Protein AF-A0A424LE81-F1 (afdb_monomer_lite)

Foldseek 3Di:
DDDDYDDDDDDDDDDDDDDDDDDDDDDDDDDDPPDDPQQQDAKAWAKADWAPFAQFKIKIWIAPIDRSPFWWAWKWKFKDLDPDGDPVGDIDTPGIDNHIDMDMGGRHHGQGKMKMWIWIAGPNGIHIHDIDMDTHHHQDAAEDEEEDEAAALVSLQVLLVSLHQEYQYEYEYEHPPPPDPDGHANAENQSQLNHAEYNEEYYYYQHQYQEDNSQQNHQYHNYEYYAENHQNHAEAAHPQNYAEHQEEYHHENHQNHQEYANQQNHQEYAYEYEDYQHANHAYYQNQQNHAEYLEEYEDYQAARHAALLSQQNHAEYLYEYYYYNHQYQEHLSQLNHAYYNEEYAAYQNAQHAEHLSLLNHAEHQYEYHAEQQHDPPDPVRPGGYAEHLSLLNHQYDNEAYAHEQGQNHFADLSCLNNVVNPDDYHHHYDPRYVDGDDSVCSVVVVRGD

pLDDT: mean 89.9, std 17.03, range [27.5, 98.94]

Structure (mmCIF, N/CA/C/O backbone):
data_AF-A0A424LE81-F1
#
_entry.id   AF-A0A424LE81-F1
#
loop_
_atom_site.group_PDB
_atom_site.id
_atom_site.type_symbol
_atom_site.label_atom_id
_atom_site.label_alt_id
_atom_site.label_comp_id
_atom_site.label_asym_id
_atom_site.label_entity_id
_atom_site.label_seq_id
_atom_site.pdbx_PDB_ins_code
_atom_site.Cartn_x
_atom_site.Cartn_y
_atom_site.Cartn_z
_atom_site.occupancy
_atom_site.B_iso_or_equiv
_atom_site.auth_seq_id
_atom_site.auth_comp_id
_atom_site.auth_asym_id
_atom_site.auth_atom_id
_atom_site.pdbx_PDB_model_num
ATOM 1 N N . MET A 1 1 ? -1.621 68.555 55.550 1.00 35.44 1 MET A N 1
ATOM 2 C CA . MET A 1 1 ? -0.626 69.576 55.957 1.00 35.44 1 MET A CA 1
ATOM 3 C C . MET A 1 1 ? 0.044 69.103 57.233 1.00 35.44 1 MET A C 1
ATOM 5 O O . MET A 1 1 ? -0.723 68.870 58.147 1.00 35.44 1 MET A O 1
ATOM 9 N N . LYS A 1 2 ? 1.394 69.081 57.273 1.00 35.59 2 LYS A N 1
ATOM 10 C CA . LYS A 1 2 ? 2.273 69.358 58.444 1.00 35.59 2 LYS A CA 1
ATOM 11 C C . LYS A 1 2 ? 2.074 68.457 59.693 1.00 35.59 2 LYS A C 1
ATOM 13 O O . LYS A 1 2 ? 0.969 68.087 60.017 1.00 35.59 2 LYS A O 1
ATOM 18 N N . ASN A 1 3 ? 3.038 68.110 60.533 1.00 32.09 3 ASN A N 1
ATOM 19 C CA . ASN A 1 3 ? 4.482 68.266 60.624 1.00 32.09 3 ASN A CA 1
ATOM 20 C C . ASN A 1 3 ? 4.953 67.315 61.748 1.00 32.09 3 ASN A C 1
ATOM 22 O O . ASN A 1 3 ? 4.178 66.939 62.619 1.00 32.09 3 ASN A O 1
ATOM 26 N N . PHE A 1 4 ? 6.245 67.022 61.709 1.00 38.25 4 PHE A N 1
ATOM 27 C CA . PHE A 1 4 ? 7.146 66.433 62.705 1.00 38.25 4 PHE A CA 1
ATOM 28 C C . PHE A 1 4 ? 6.920 66.654 64.223 1.00 38.25 4 PHE A C 1
ATOM 30 O O . PHE A 1 4 ? 6.669 67.778 64.646 1.00 38.25 4 PHE A O 1
ATOM 37 N N . GLY A 1 5 ? 7.305 65.610 64.989 1.00 32.84 5 GLY A N 1
ATOM 38 C CA . GLY A 1 5 ? 8.246 65.624 66.142 1.00 32.84 5 GLY A CA 1
ATOM 39 C C . GLY A 1 5 ? 7.705 66.032 67.524 1.00 32.84 5 GLY A C 1
ATOM 40 O O . GLY A 1 5 ? 6.785 66.826 67.601 1.00 32.84 5 GLY A O 1
ATOM 41 N N . TRP A 1 6 ? 8.220 65.604 68.686 1.00 32.56 6 TRP A N 1
ATOM 42 C CA . TRP A 1 6 ? 9.288 64.688 69.140 1.00 32.56 6 TRP A CA 1
ATOM 43 C C . TRP A 1 6 ? 9.120 64.527 70.683 1.00 32.56 6 TRP A C 1
ATOM 45 O O . TRP A 1 6 ? 8.727 65.484 71.337 1.00 32.56 6 TRP A O 1
ATOM 55 N N . ILE A 1 7 ? 9.449 63.342 71.225 1.00 35.16 7 ILE A N 1
ATOM 56 C CA . ILE A 1 7 ? 10.199 63.020 72.476 1.00 35.16 7 ILE A CA 1
ATOM 57 C C . ILE A 1 7 ? 9.960 63.835 73.779 1.00 35.16 7 ILE A C 1
ATOM 59 O O . ILE A 1 7 ? 10.229 65.028 73.800 1.00 35.16 7 ILE A O 1
ATOM 63 N N . PHE A 1 8 ? 9.663 63.143 74.902 1.00 34.25 8 PHE A N 1
ATOM 64 C CA . PHE A 1 8 ? 10.369 63.159 76.225 1.00 34.25 8 PHE A CA 1
ATOM 65 C C . PHE A 1 8 ? 9.594 62.255 77.230 1.00 34.25 8 PHE A C 1
ATOM 67 O O . PHE A 1 8 ? 8.397 62.430 77.400 1.00 34.25 8 PHE A O 1
ATOM 74 N N . LEU A 1 9 ? 10.124 61.110 77.689 1.00 32.19 9 LEU A N 1
ATOM 75 C CA . LEU A 1 9 ? 11.012 60.838 78.845 1.00 32.19 9 LEU A CA 1
ATOM 76 C C . LEU A 1 9 ? 10.289 60.608 80.200 1.00 32.19 9 LEU A C 1
ATOM 78 O O . LEU A 1 9 ? 9.859 61.554 80.842 1.00 32.19 9 LEU A O 1
ATOM 82 N N . GLY A 1 10 ? 10.294 59.339 80.642 1.00 31.55 10 GLY A N 1
ATOM 83 C CA . GLY A 1 10 ? 10.485 58.868 82.028 1.00 31.55 10 GLY A CA 1
ATOM 84 C C . GLY A 1 10 ? 9.402 59.122 83.089 1.00 31.55 10 GLY A C 1
ATOM 85 O O . GLY A 1 10 ? 9.169 60.258 83.466 1.00 31.55 10 GLY A O 1
ATOM 86 N N . PHE A 1 11 ? 8.878 58.055 83.707 1.00 34.47 11 PHE A N 1
ATOM 87 C CA . PHE A 1 11 ? 9.187 57.698 85.105 1.00 34.47 11 PHE A CA 1
ATOM 88 C C . PHE A 1 11 ? 8.524 56.368 85.510 1.00 34.47 11 PHE A C 1
ATOM 90 O O . PHE A 1 11 ? 7.394 56.063 85.146 1.00 34.47 11 PHE A O 1
ATOM 97 N N . LEU A 1 12 ? 9.283 55.589 86.274 1.00 32.25 12 LEU A N 1
ATOM 98 C CA . LEU A 1 12 ? 8.954 54.317 86.913 1.00 32.25 12 LEU A CA 1
ATOM 99 C C . LEU A 1 12 ? 8.168 54.562 88.213 1.00 32.25 12 LEU A C 1
ATOM 101 O O . LEU A 1 12 ? 8.629 55.368 89.018 1.00 32.25 12 LEU A O 1
ATOM 105 N N . LEU A 1 13 ? 7.085 53.820 88.483 1.00 33.56 13 LEU A N 1
ATOM 106 C CA . LEU A 1 13 ? 6.684 53.466 89.856 1.00 33.56 13 LEU A CA 1
ATOM 107 C C . LEU A 1 13 ? 5.660 52.317 89.890 1.00 33.56 13 LEU A C 1
ATOM 109 O O . LEU A 1 13 ? 4.587 52.382 89.301 1.00 33.56 13 LEU A O 1
ATOM 113 N N . ILE A 1 14 ? 6.046 51.260 90.603 1.00 36.34 14 ILE A N 1
ATOM 114 C CA . ILE A 1 14 ? 5.276 50.070 90.985 1.00 36.34 14 ILE A CA 1
ATOM 115 C C . ILE A 1 14 ? 4.597 50.364 92.325 1.00 36.34 14 ILE A C 1
ATOM 117 O O . ILE A 1 14 ? 5.326 50.797 93.208 1.00 36.34 14 ILE A O 1
ATOM 121 N N . VAL A 1 15 ? 3.306 50.043 92.519 1.00 34.16 15 VAL A N 1
ATOM 122 C CA . VAL A 1 15 ? 2.794 49.277 93.690 1.00 34.16 15 VAL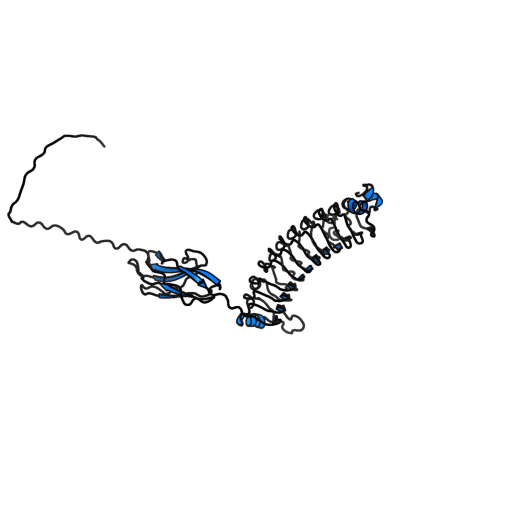 A CA 1
ATOM 123 C C . VAL A 1 15 ? 1.275 49.009 93.648 1.00 34.16 15 VAL A C 1
ATOM 125 O O . VAL A 1 15 ? 0.473 49.927 93.565 1.00 34.16 15 VAL A O 1
ATOM 128 N N . PHE A 1 16 ? 0.945 47.716 93.773 1.00 29.62 16 PHE A N 1
ATOM 129 C CA . PHE A 1 16 ? -0.038 47.062 94.661 1.00 29.62 16 PHE A CA 1
ATOM 130 C C . PHE A 1 16 ? -1.480 47.603 94.859 1.00 29.62 16 PHE A C 1
ATOM 132 O O . PHE A 1 16 ? -1.703 48.588 95.547 1.00 29.62 16 PHE A O 1
ATOM 139 N N . SER A 1 17 ? -2.427 46.715 94.499 1.00 29.25 17 SER A N 1
ATOM 140 C CA . SER A 1 17 ? -3.395 46.045 95.403 1.00 29.25 17 SER A CA 1
ATOM 141 C C . SER A 1 17 ? -4.765 46.671 95.706 1.00 29.25 17 SER A C 1
ATOM 143 O O . SER A 1 17 ? -4.866 47.708 96.343 1.00 29.25 17 SER A O 1
ATOM 145 N N . CYS A 1 18 ? -5.790 45.888 95.330 1.00 27.50 18 CYS A N 1
ATOM 146 C CA . CYS A 1 18 ? -7.047 45.531 96.014 1.00 27.50 18 CYS A CA 1
ATOM 147 C C . CYS A 1 18 ? -7.759 46.566 96.911 1.00 27.50 18 CYS A C 1
ATOM 149 O O . CYS A 1 18 ? -7.211 46.980 97.920 1.00 27.50 18 CYS A O 1
ATOM 151 N N . THR A 1 19 ? -9.053 46.823 96.677 1.00 33.66 19 THR A N 1
ATOM 152 C CA . THR A 1 19 ? -10.215 46.084 97.241 1.00 33.66 19 THR A CA 1
ATOM 153 C C . THR A 1 19 ? -11.501 46.916 97.117 1.00 33.66 19 THR A C 1
ATOM 155 O O . THR A 1 19 ? -11.483 48.103 97.415 1.00 33.66 19 THR A O 1
ATOM 158 N N . SER A 1 20 ? -12.603 46.224 96.796 1.00 36.91 20 SER A N 1
ATOM 159 C CA . SER A 1 20 ? -13.996 46.436 97.244 1.00 36.91 20 SER A CA 1
ATOM 160 C C . SER A 1 20 ? -14.638 47.825 97.126 1.00 36.91 20 SER A C 1
ATOM 162 O O . SER A 1 20 ? -14.300 48.744 97.866 1.00 36.91 20 SER A O 1
ATOM 164 N N . SER A 1 21 ? -15.740 47.917 96.386 1.00 36.69 21 SER A N 1
ATOM 165 C CA . SER A 1 21 ? -17.101 47.888 96.959 1.00 36.69 21 SER A CA 1
ATOM 166 C C . SER A 1 21 ? -18.127 48.247 95.883 1.00 36.69 21 SER A C 1
ATOM 168 O O . SER A 1 21 ? -17.900 49.139 95.072 1.00 36.69 21 SER A O 1
ATOM 170 N N . ASP A 1 22 ? -19.224 47.496 95.872 1.00 36.75 22 ASP A N 1
ATOM 171 C CA . ASP A 1 22 ? -20.388 47.686 95.011 1.00 36.75 22 ASP A CA 1
ATOM 172 C C . ASP A 1 22 ? -21.029 49.070 95.193 1.00 36.75 22 ASP A C 1
ATOM 174 O O . ASP A 1 22 ? -21.154 49.536 96.328 1.00 36.75 22 ASP A O 1
ATOM 178 N N . ALA A 1 23 ? -21.490 49.677 94.094 1.00 37.81 23 ALA A N 1
ATOM 179 C CA . ALA A 1 23 ? -22.848 50.223 93.940 1.00 37.81 23 ALA A CA 1
ATOM 180 C C . ALA A 1 23 ? -22.971 51.031 92.631 1.00 37.81 23 ALA A C 1
ATOM 182 O O . ALA A 1 23 ? -22.529 52.172 92.544 1.00 37.81 23 ALA A O 1
ATOM 183 N N . ASP A 1 24 ? -23.583 50.386 91.638 1.00 40.25 24 ASP A N 1
ATOM 184 C CA . ASP A 1 24 ? -24.820 50.831 90.979 1.00 40.25 24 ASP A CA 1
ATOM 185 C C . ASP A 1 24 ? -24.878 52.241 90.347 1.00 40.25 24 ASP A C 1
ATOM 187 O O . ASP A 1 24 ? -24.992 53.259 91.031 1.00 40.25 24 ASP A O 1
ATOM 191 N N . SER A 1 25 ? -24.891 52.294 89.011 1.00 40.56 25 SER A N 1
ATOM 192 C CA . SER A 1 25 ? -25.922 53.029 88.256 1.00 40.56 25 SER A CA 1
ATOM 193 C C . SER A 1 25 ? -25.858 52.683 86.764 1.00 40.56 25 SER A C 1
ATOM 195 O O . SER A 1 25 ? -24.846 52.893 86.100 1.00 40.56 25 SER A O 1
ATOM 197 N N . ASP A 1 26 ? -26.971 52.138 86.280 1.00 44.94 26 ASP A N 1
ATOM 198 C CA . ASP A 1 26 ? -27.272 51.783 84.896 1.00 44.94 26 ASP A CA 1
ATOM 199 C C . ASP A 1 26 ? -27.145 52.957 83.904 1.00 44.94 26 ASP A C 1
ATOM 201 O O . ASP A 1 26 ? -27.792 53.995 84.057 1.00 44.94 26 ASP A O 1
ATOM 205 N N . GLU A 1 27 ? -26.429 52.721 82.802 1.00 45.81 27 GLU A N 1
ATOM 206 C CA . GLU A 1 27 ? -26.689 53.318 81.487 1.00 45.81 27 GLU A CA 1
ATOM 207 C C . GLU A 1 27 ? -26.607 52.168 80.458 1.00 45.81 27 GLU A C 1
ATOM 209 O O . GLU A 1 27 ? -25.646 51.397 80.506 1.00 45.81 27 GLU A O 1
ATOM 214 N N . PRO A 1 28 ? -27.615 51.945 79.591 1.00 44.25 28 PRO A N 1
ATOM 215 C CA . PRO A 1 28 ? -27.664 50.735 78.778 1.00 44.25 28 PRO A CA 1
ATOM 216 C C . PRO A 1 28 ? -26.657 50.804 77.624 1.00 44.25 28 PRO A C 1
ATOM 218 O O . PRO A 1 28 ? -26.745 51.668 76.751 1.00 44.25 28 PRO A O 1
ATOM 221 N N . GLU A 1 29 ? -25.729 49.852 77.608 1.00 44.62 29 GLU A N 1
ATOM 222 C CA . GLU A 1 29 ? -24.827 49.578 76.492 1.00 44.62 29 GLU A CA 1
ATOM 223 C C . GLU A 1 29 ? -25.640 48.967 75.334 1.00 44.62 29 GLU A C 1
ATOM 225 O O . GLU A 1 29 ? -26.373 47.990 75.515 1.00 44.62 29 GLU A O 1
ATOM 230 N N . GLN A 1 30 ? -25.565 49.567 74.143 1.00 45.09 30 GLN A N 1
ATOM 231 C CA . GLN A 1 30 ? -26.153 48.984 72.938 1.00 45.09 30 GLN A CA 1
ATOM 232 C C . GLN A 1 30 ? -25.367 47.731 72.551 1.00 45.09 30 GLN A C 1
ATOM 234 O O . GLN A 1 30 ? -24.170 47.804 72.287 1.00 45.09 30 GLN A O 1
ATOM 239 N N . ILE A 1 31 ? -26.049 46.588 72.506 1.00 44.81 31 ILE A N 1
ATOM 240 C CA . ILE A 1 31 ? -25.503 45.351 71.952 1.00 44.81 31 ILE A CA 1
ATOM 241 C C . ILE A 1 31 ? -25.619 45.462 70.427 1.00 44.81 31 ILE A C 1
ATOM 243 O O . ILE A 1 31 ? -26.711 45.321 69.877 1.00 44.81 31 ILE A O 1
ATOM 247 N N . GLU A 1 32 ? -24.510 45.752 69.746 1.00 51.88 32 GLU A N 1
ATOM 248 C CA . GLU A 1 32 ? -24.373 45.467 68.316 1.00 51.88 32 GLU A CA 1
ATOM 249 C C . GLU A 1 32 ? -24.266 43.942 68.155 1.00 51.88 32 GLU A C 1
ATOM 251 O O . GLU A 1 32 ? -23.256 43.329 68.501 1.00 51.88 32 GLU A O 1
ATOM 256 N N . GLU A 1 33 ? -25.337 43.308 67.673 1.00 53.22 33 GLU A N 1
ATOM 257 C CA . GLU A 1 33 ? -25.272 41.937 67.169 1.00 53.22 33 GLU A CA 1
ATOM 258 C C . GLU A 1 33 ? -24.419 41.934 65.893 1.00 53.22 33 GLU A C 1
ATOM 260 O O . GLU A 1 33 ? -24.862 42.364 64.829 1.00 53.22 33 GLU A O 1
ATOM 265 N N . ASN A 1 34 ? -23.181 41.447 66.001 1.00 50.78 34 ASN A N 1
ATOM 266 C CA . ASN A 1 34 ? -22.379 41.068 64.842 1.00 50.78 34 ASN A CA 1
ATOM 267 C C . ASN A 1 34 ? -23.084 39.907 64.125 1.00 50.78 34 ASN A C 1
ATOM 269 O O . ASN A 1 34 ? -23.035 38.769 64.590 1.00 50.78 34 ASN A O 1
ATOM 273 N N . GLN A 1 35 ? -23.744 40.193 63.003 1.00 54.03 35 GLN A N 1
ATOM 274 C CA . GLN A 1 35 ? -24.131 39.168 62.039 1.00 54.03 35 GLN A CA 1
ATOM 275 C C . GLN A 1 35 ? -22.863 38.739 61.292 1.00 54.03 35 GLN A C 1
ATOM 277 O O . GLN A 1 35 ? -22.290 39.529 60.545 1.00 54.03 35 GLN A O 1
ATOM 282 N N . GLU A 1 36 ? -22.383 37.518 61.534 1.00 62.72 36 GLU A N 1
ATOM 283 C CA . GLU A 1 36 ? -21.379 36.898 60.666 1.00 62.72 36 GLU A CA 1
ATOM 284 C C . GLU A 1 36 ? -22.026 36.681 59.288 1.00 62.72 36 GLU A C 1
ATOM 286 O O . GLU A 1 36 ? -23.008 35.949 59.171 1.00 62.72 36 GLU A O 1
ATOM 291 N N . GLU A 1 37 ? -21.528 37.365 58.252 1.00 67.88 37 GLU A N 1
ATOM 292 C CA . GLU A 1 37 ? -21.929 37.100 56.867 1.00 67.88 37 GLU A CA 1
ATOM 293 C C . GLU A 1 37 ? -21.482 35.680 56.489 1.00 67.88 37 GLU A C 1
ATOM 295 O O . GLU A 1 37 ? -20.287 35.375 56.478 1.00 67.88 37 GLU A O 1
ATOM 300 N N . GLU A 1 38 ? -22.443 34.803 56.192 1.00 74.69 38 GLU A N 1
ATOM 301 C CA . GLU A 1 38 ? -22.172 33.463 55.672 1.00 74.69 38 GLU A CA 1
ATOM 302 C C . GLU A 1 38 ? -21.517 33.590 54.287 1.00 74.69 38 GLU A C 1
ATOM 304 O O . GLU A 1 38 ? -22.122 34.079 53.331 1.00 74.69 38 GLU A O 1
ATOM 309 N N . VAL A 1 39 ? -20.247 33.193 54.177 1.00 87.50 39 VAL A N 1
ATOM 310 C CA . VAL A 1 39 ? -19.514 33.221 52.905 1.00 87.50 39 VAL A CA 1
ATOM 311 C C . VAL A 1 39 ? -19.932 32.008 52.082 1.00 87.50 39 VAL A C 1
ATOM 313 O O . VAL A 1 39 ? -19.524 30.890 52.388 1.00 87.50 39 VAL A O 1
ATOM 316 N N . ILE A 1 40 ? -20.713 32.237 51.027 1.00 92.88 40 ILE A N 1
ATOM 317 C CA . ILE A 1 40 ? -21.086 31.187 50.075 1.00 92.88 40 ILE A CA 1
ATOM 318 C C . ILE A 1 40 ? -19.867 30.845 49.202 1.00 92.88 40 ILE A C 1
ATOM 320 O O . ILE A 1 40 ? -19.241 31.735 48.620 1.00 92.88 40 ILE A O 1
ATOM 324 N N . THR A 1 41 ? -19.514 29.563 49.103 1.00 96.69 41 THR A N 1
ATOM 325 C CA . THR A 1 41 ? -18.383 29.064 48.301 1.00 96.69 41 THR A CA 1
ATOM 326 C C . THR A 1 41 ? -18.851 28.127 47.196 1.00 96.69 41 THR A C 1
ATOM 328 O O . THR A 1 41 ? -20.004 27.709 47.174 1.00 96.69 41 THR A O 1
ATOM 331 N N . VAL A 1 42 ? -17.952 27.751 46.280 1.00 97.56 42 VAL A N 1
ATOM 332 C CA . VAL A 1 42 ? -18.218 26.603 45.399 1.00 97.56 42 VAL A CA 1
ATOM 333 C C . VAL A 1 42 ? -18.413 25.326 46.235 1.00 97.56 42 VAL A C 1
ATOM 335 O O . VAL A 1 42 ? -17.901 25.259 47.362 1.00 97.56 42 VAL A O 1
ATOM 338 N N . PRO A 1 43 ? -19.116 24.315 45.703 1.00 97.81 43 PRO A N 1
ATOM 339 C CA . PRO A 1 43 ? -19.314 23.049 46.392 1.00 97.81 43 PRO A CA 1
ATOM 340 C C . PRO A 1 43 ? -18.008 22.316 46.698 1.00 97.81 43 PRO A C 1
ATOM 342 O O . PRO A 1 43 ? -16.989 22.505 46.033 1.00 97.81 43 PRO A O 1
ATOM 345 N N . VAL A 1 44 ? -18.058 21.406 47.666 1.00 98.06 44 VAL A N 1
ATOM 346 C CA . VAL A 1 44 ? -17.000 20.417 47.904 1.00 98.06 44 VAL A CA 1
ATOM 347 C C . VAL A 1 44 ? -17.599 19.034 47.716 1.00 98.06 44 VAL A C 1
ATOM 349 O O . VAL A 1 44 ? -18.655 18.737 48.264 1.00 98.06 44 VAL A O 1
ATOM 352 N N . VAL A 1 45 ? -16.924 18.184 46.950 1.00 98.44 45 VAL A N 1
ATOM 353 C CA . VAL A 1 45 ? -17.318 16.795 46.694 1.00 98.44 45 VAL A CA 1
ATOM 354 C C . VAL A 1 45 ? -16.068 15.922 46.709 1.00 98.44 45 VAL A C 1
ATOM 356 O O . VAL A 1 45 ? -14.991 16.370 46.334 1.00 98.44 45 VAL A O 1
ATOM 359 N N . SER A 1 46 ? -16.182 14.680 47.168 1.00 98.56 46 SER A N 1
ATOM 360 C CA . SER A 1 46 ? -15.116 13.678 47.079 1.00 98.56 46 SER A CA 1
ATOM 361 C C . SER A 1 46 ? -15.431 12.686 45.966 1.00 98.56 46 SER A C 1
ATOM 363 O O . SER A 1 46 ? -16.510 12.098 45.967 1.00 98.56 46 SER A O 1
ATOM 365 N N . THR A 1 47 ? -14.491 12.459 45.051 1.00 98.69 47 THR A N 1
ATOM 366 C CA . THR A 1 47 ? -14.610 11.420 44.017 1.00 98.69 47 THR A CA 1
ATOM 367 C C . THR A 1 47 ? -14.478 10.041 44.655 1.00 98.69 47 THR A C 1
ATOM 369 O O . THR A 1 47 ? -13.533 9.789 45.407 1.00 98.69 47 THR A O 1
ATOM 372 N N . THR A 1 48 ? -15.421 9.142 44.385 1.00 98.31 48 THR A N 1
ATOM 373 C CA . THR A 1 48 ? -15.343 7.759 44.870 1.00 98.31 48 THR A CA 1
ATOM 374 C C . THR A 1 48 ? -14.478 6.903 43.946 1.00 98.31 48 THR A C 1
ATOM 376 O O . THR A 1 48 ? -14.271 7.227 42.778 1.00 98.31 48 THR A O 1
ATOM 379 N N . GLN A 1 49 ? -13.942 5.800 44.476 1.00 98.12 49 GLN A N 1
ATOM 380 C CA . GLN A 1 49 ? -13.142 4.866 43.686 1.00 98.12 49 GLN A CA 1
ATOM 381 C C . GLN A 1 49 ? -13.954 4.297 42.516 1.00 98.12 49 GLN A C 1
ATOM 383 O O . GLN A 1 49 ? -15.101 3.894 42.698 1.00 98.12 49 GLN A O 1
ATOM 388 N N . ILE A 1 50 ? -13.324 4.209 41.345 1.00 98.38 50 ILE A N 1
ATOM 389 C CA . ILE A 1 50 ? -13.931 3.589 40.168 1.00 98.38 50 ILE A CA 1
ATOM 390 C C . ILE A 1 50 ? -13.959 2.069 40.323 1.00 98.38 50 ILE A C 1
ATOM 392 O O . ILE A 1 50 ? -12.981 1.447 40.743 1.00 98.38 50 ILE A O 1
ATOM 396 N N . THR A 1 51 ? -15.106 1.482 40.004 1.00 97.94 51 THR A N 1
ATOM 397 C CA . THR A 1 51 ? -15.426 0.058 40.149 1.00 97.94 51 THR A CA 1
ATOM 398 C C . THR A 1 51 ? -16.151 -0.448 38.903 1.00 97.94 51 THR A C 1
ATOM 400 O O . THR A 1 51 ? -16.395 0.331 37.988 1.00 97.94 51 THR A O 1
ATOM 403 N N . GLU A 1 52 ? -16.456 -1.752 38.841 1.00 96.94 52 GLU A N 1
ATOM 404 C CA . GLU A 1 52 ? -17.179 -2.376 37.710 1.00 96.94 52 GLU A CA 1
ATOM 405 C C . GLU A 1 52 ? -16.581 -2.021 36.339 1.00 96.94 52 GLU A C 1
ATOM 407 O O . GLU A 1 52 ? -17.286 -1.825 35.352 1.00 96.94 52 GLU A O 1
ATOM 412 N N . ILE A 1 53 ? -15.253 -1.915 36.314 1.00 97.69 53 ILE A N 1
ATOM 413 C CA . ILE A 1 53 ? -14.488 -1.584 35.123 1.00 97.69 53 ILE A CA 1
ATOM 414 C C . ILE A 1 53 ? -14.574 -2.776 34.172 1.00 97.69 53 ILE A C 1
ATOM 416 O O . ILE A 1 53 ? -14.259 -3.899 34.558 1.00 97.69 53 ILE A O 1
ATOM 420 N N . THR A 1 54 ? -15.021 -2.513 32.952 1.00 96.19 54 THR A N 1
ATOM 421 C CA . THR A 1 54 ? -14.966 -3.428 31.813 1.00 96.19 54 THR A CA 1
ATOM 422 C C . THR A 1 54 ? -14.057 -2.815 30.742 1.00 96.19 54 THR A C 1
ATOM 424 O O . THR A 1 54 ? -13.356 -1.829 30.993 1.00 96.19 54 THR A O 1
ATOM 427 N N . ASN A 1 55 ? -14.041 -3.373 29.532 1.00 92.75 55 ASN A N 1
ATOM 428 C CA . ASN A 1 55 ? -13.300 -2.782 28.421 1.00 92.75 55 ASN A CA 1
ATOM 429 C C . ASN A 1 55 ? -13.974 -1.518 27.859 1.00 92.75 55 ASN A C 1
ATOM 431 O O . ASN A 1 55 ? -13.319 -0.765 27.151 1.00 92.75 55 ASN A O 1
ATOM 435 N N . ASN A 1 56 ? -15.256 -1.269 28.146 1.00 94.19 56 ASN A N 1
ATOM 436 C CA . ASN A 1 56 ? -15.986 -0.128 27.584 1.00 94.19 56 ASN A CA 1
ATOM 437 C C . ASN A 1 56 ? -16.897 0.619 28.569 1.00 94.19 56 ASN A C 1
ATOM 439 O O . ASN A 1 56 ? -17.547 1.588 28.181 1.00 94.19 56 ASN A O 1
ATOM 443 N N . THR A 1 57 ? -16.952 0.191 29.829 1.00 96.75 57 THR A N 1
ATOM 444 C CA . THR A 1 57 ? -17.771 0.820 30.869 1.00 96.75 57 THR A CA 1
ATOM 445 C C . THR A 1 57 ? -17.046 0.853 32.206 1.00 96.75 57 THR A C 1
ATOM 447 O O . THR A 1 57 ? -16.151 0.047 32.461 1.00 96.75 57 THR A O 1
ATOM 450 N N . ALA A 1 58 ? -17.462 1.748 33.094 1.00 98.12 58 ALA A N 1
ATOM 451 C CA . ALA A 1 58 ? -17.053 1.753 34.492 1.00 98.12 58 ALA A CA 1
ATOM 452 C C . ALA A 1 58 ? -18.114 2.430 35.369 1.00 98.12 58 ALA A C 1
ATOM 454 O O . ALA A 1 58 ? -18.953 3.183 34.882 1.00 98.12 58 ALA A O 1
ATOM 455 N N . THR A 1 59 ? -18.047 2.210 36.677 1.00 98.38 59 THR A N 1
ATOM 456 C CA . THR A 1 59 ? -18.947 2.830 37.654 1.00 98.38 59 THR A CA 1
ATOM 457 C C . THR A 1 59 ? -18.142 3.706 38.611 1.00 98.38 59 THR A C 1
ATOM 459 O O . THR A 1 59 ? -17.199 3.238 39.254 1.00 98.38 59 THR A O 1
ATOM 462 N N . GLY A 1 60 ? -18.524 4.976 38.733 1.00 98.00 60 GLY A N 1
ATOM 463 C CA . GLY A 1 60 ? -17.947 5.932 39.681 1.00 98.00 60 GLY A CA 1
ATOM 464 C C . GLY A 1 60 ? -19.017 6.611 40.535 1.00 98.00 60 GLY A C 1
ATOM 465 O O . GLY A 1 60 ? -20.186 6.242 40.504 1.00 98.00 60 GLY A O 1
ATOM 466 N N . GLY A 1 61 ? -18.640 7.623 41.306 1.00 97.81 61 GLY A N 1
ATOM 467 C CA . GLY A 1 61 ? -19.591 8.511 41.966 1.00 97.81 61 GLY A CA 1
ATOM 468 C C . GLY A 1 61 ? -18.945 9.655 42.744 1.00 97.81 61 GLY A C 1
ATOM 469 O O . GLY A 1 61 ? -17.740 9.912 42.658 1.00 97.81 61 GLY A O 1
ATOM 470 N N . GLY A 1 62 ? -19.772 10.322 43.545 1.00 98.06 62 GLY A N 1
ATOM 471 C CA . GLY A 1 62 ? -19.353 11.373 44.462 1.00 98.06 62 GLY A CA 1
ATOM 472 C C . GLY A 1 62 ? -19.971 11.193 45.843 1.00 98.06 62 GLY A C 1
ATOM 473 O O . GLY A 1 62 ? -21.121 10.777 45.975 1.00 98.06 62 GLY A O 1
ATOM 474 N N . THR A 1 63 ? -19.189 11.507 46.874 1.00 98.19 63 THR A N 1
ATOM 475 C CA . THR A 1 63 ? -19.589 11.446 48.288 1.00 98.19 63 THR A CA 1
ATOM 476 C C . THR A 1 63 ? -19.143 12.700 49.040 1.00 98.19 63 THR A C 1
ATOM 478 O O . THR A 1 63 ? -18.398 13.523 48.501 1.00 98.19 63 THR A O 1
ATOM 481 N N . ASN A 1 64 ? -19.567 12.843 50.298 1.00 96.94 64 ASN A N 1
ATOM 482 C CA . ASN A 1 64 ? -19.216 13.956 51.187 1.00 96.94 64 ASN A CA 1
ATOM 483 C C . ASN A 1 64 ? -19.532 15.331 50.569 1.00 96.94 64 ASN A C 1
ATOM 485 O O . ASN A 1 64 ? -18.696 16.237 50.600 1.00 96.94 64 ASN A O 1
ATOM 489 N N . ILE A 1 65 ? -20.722 15.475 49.979 1.00 97.31 65 ILE A N 1
ATOM 490 C CA . ILE A 1 65 ? -21.106 16.687 49.250 1.00 97.31 65 ILE A CA 1
ATOM 491 C C . ILE A 1 65 ? -21.497 17.795 50.227 1.00 97.31 65 ILE A C 1
ATOM 493 O O . ILE A 1 65 ? -22.462 17.671 50.982 1.00 97.31 65 ILE A O 1
ATOM 497 N N . ASN A 1 66 ? -20.759 18.898 50.182 1.00 97.00 66 ASN A N 1
ATOM 498 C CA . ASN A 1 66 ? -21.086 20.142 50.863 1.00 97.00 66 ASN A CA 1
ATOM 499 C C . ASN A 1 66 ? -21.470 21.188 49.812 1.00 97.00 66 ASN A C 1
ATOM 501 O O . ASN A 1 66 ? -20.746 21.387 48.836 1.00 97.00 66 ASN A O 1
ATOM 505 N N . ASP A 1 67 ? -22.608 21.842 50.015 1.00 96.88 67 ASP A N 1
ATOM 506 C CA . ASP A 1 67 ? -23.181 22.803 49.077 1.00 96.88 67 ASP A CA 1
ATOM 507 C C . ASP A 1 67 ? -22.528 24.192 49.137 1.00 96.88 67 ASP A C 1
ATOM 509 O O . ASP A 1 67 ? -22.821 25.056 48.315 1.00 96.88 67 ASP A O 1
ATOM 513 N N . GLY A 1 68 ? -21.609 24.412 50.081 1.00 95.69 68 GLY A N 1
ATOM 514 C CA . GLY A 1 68 ? -20.927 25.689 50.244 1.00 95.69 68 GLY A CA 1
ATOM 515 C C . GLY A 1 68 ? -21.878 26.819 50.638 1.00 95.69 68 GLY A C 1
ATOM 516 O O . GLY A 1 68 ? -21.562 27.973 50.375 1.00 95.69 68 GLY A O 1
ATOM 517 N N . GLY A 1 69 ? -23.039 26.507 51.227 1.00 94.50 69 GLY A N 1
ATOM 518 C CA . GLY A 1 69 ? -24.041 27.494 51.638 1.00 94.50 69 GLY A CA 1
ATOM 519 C C . GLY A 1 69 ? -25.043 27.894 50.548 1.00 94.50 69 GLY A C 1
ATOM 520 O O . GLY A 1 69 ? -25.871 28.769 50.790 1.00 94.50 69 GLY A O 1
ATOM 521 N N . SER A 1 70 ? -25.006 27.274 49.361 1.00 95.88 70 SER A N 1
ATOM 522 C CA . SER A 1 70 ? -26.003 27.485 48.301 1.00 95.88 70 SER A CA 1
ATOM 523 C C . SER A 1 70 ? -26.359 26.181 47.602 1.00 95.88 70 SER A C 1
ATOM 525 O O . SER A 1 70 ? -25.485 25.374 47.306 1.00 95.88 70 SER A O 1
ATOM 527 N N . ASN A 1 71 ? -27.647 25.979 47.315 1.00 96.75 71 ASN A N 1
ATOM 528 C CA . ASN A 1 71 ? -28.166 24.713 46.798 1.00 96.75 71 ASN A CA 1
ATOM 529 C C . ASN A 1 71 ? -27.392 24.212 45.568 1.00 96.75 71 ASN A C 1
ATOM 531 O O . ASN A 1 71 ? -27.220 24.937 44.585 1.00 96.75 71 ASN A O 1
ATOM 535 N N . ILE A 1 72 ? -27.036 22.926 45.589 1.00 98.06 72 ILE A N 1
ATOM 536 C CA . ILE A 1 72 ? -26.503 22.231 44.416 1.00 98.06 72 ILE A CA 1
ATOM 537 C C . ILE A 1 72 ? -27.575 22.177 43.325 1.00 98.06 72 ILE A C 1
ATOM 539 O O . ILE A 1 72 ? -28.668 21.656 43.550 1.00 98.06 72 ILE A O 1
ATOM 543 N N . THR A 1 73 ? -27.259 22.687 42.140 1.00 97.75 73 THR A N 1
ATOM 544 C CA . THR A 1 73 ? -28.124 22.650 40.954 1.00 97.75 73 THR A CA 1
ATOM 545 C C . THR A 1 73 ? -27.857 21.427 40.084 1.00 97.75 73 THR A C 1
ATOM 547 O O . THR A 1 73 ? -28.781 20.931 39.444 1.00 97.75 73 THR A O 1
ATOM 550 N N . GLN A 1 74 ? -26.622 20.922 40.092 1.00 98.19 74 GLN A N 1
ATOM 551 C CA . GLN A 1 74 ? -26.175 19.795 39.278 1.00 98.19 74 GLN A CA 1
ATOM 552 C C . GLN A 1 74 ? -24.979 19.098 39.933 1.00 98.19 74 GLN A C 1
ATOM 554 O O . GLN A 1 74 ? -24.168 19.751 40.587 1.00 98.19 74 GLN A O 1
ATOM 559 N N . LYS A 1 75 ? -24.836 17.790 39.738 1.00 98.38 75 LYS A N 1
ATOM 560 C CA . LYS A 1 75 ? -23.649 17.018 40.116 1.00 98.38 75 LYS A CA 1
ATOM 561 C C . LYS A 1 75 ? -23.469 15.831 39.179 1.00 98.38 75 LYS A C 1
ATOM 563 O O . LYS A 1 75 ? -24.414 15.440 38.498 1.00 98.38 75 LYS A O 1
ATOM 568 N N . GLY A 1 76 ? -22.288 15.238 39.197 1.00 98.38 76 GLY A N 1
ATOM 569 C CA . GLY A 1 76 ? -21.988 14.039 38.428 1.00 98.38 76 GLY A CA 1
ATOM 570 C C . GLY A 1 76 ? -20.497 13.755 38.415 1.00 98.38 76 GLY A C 1
ATOM 571 O O . GLY A 1 76 ? -19.752 14.214 39.280 1.00 98.38 76 GLY A O 1
ATOM 572 N N . ILE A 1 77 ? -20.053 13.003 37.421 1.00 98.31 77 ILE A N 1
ATOM 573 C CA . ILE A 1 77 ? -18.641 12.749 37.146 1.00 98.31 77 ILE A CA 1
ATOM 574 C C . ILE A 1 77 ? -18.263 13.331 35.793 1.00 98.31 77 ILE A C 1
ATOM 576 O O . ILE A 1 77 ? -19.042 13.184 34.860 1.00 98.31 77 ILE A O 1
ATOM 580 N N . CYS A 1 78 ? -17.065 13.905 35.684 1.00 98.31 78 CYS A N 1
ATOM 581 C CA . CYS A 1 78 ? -16.382 14.169 34.422 1.00 98.31 78 CYS A CA 1
ATOM 582 C C . CYS A 1 78 ? -15.164 13.246 34.237 1.00 98.31 78 CYS A C 1
ATOM 584 O O . CYS A 1 78 ? -14.508 12.866 35.216 1.00 98.31 78 CYS A O 1
ATOM 586 N N . TRP A 1 79 ? -14.864 12.866 32.993 1.00 98.50 79 TRP A N 1
ATOM 587 C CA . TRP A 1 79 ? -13.727 12.009 32.650 1.00 98.50 79 TRP A CA 1
ATOM 588 C C . TRP A 1 79 ? -13.124 12.332 31.286 1.00 98.50 79 TRP A C 1
ATOM 590 O O . TRP A 1 79 ? -13.816 12.727 30.350 1.00 98.50 79 TRP A O 1
ATOM 600 N N . SER A 1 80 ? -11.821 12.085 31.150 1.00 98.25 80 SER A N 1
ATOM 601 C CA . SER A 1 80 ? -11.122 12.183 29.868 1.00 98.25 80 SER A CA 1
ATOM 602 C C . SER A 1 80 ? -9.854 11.322 29.848 1.00 98.25 80 SER A C 1
ATOM 604 O O . SER A 1 80 ? -9.452 10.732 30.854 1.00 98.25 80 SER A O 1
ATOM 606 N N . LYS A 1 81 ? -9.221 11.212 28.675 1.00 98.00 81 LYS A N 1
ATOM 607 C CA . LYS A 1 81 ? -7.934 10.507 28.496 1.00 98.00 81 LYS A CA 1
ATOM 608 C C . LYS A 1 81 ? -6.735 11.356 28.946 1.00 98.00 81 LYS A C 1
ATOM 610 O O . LYS A 1 81 ? -5.595 10.897 28.897 1.00 98.00 81 LYS A O 1
ATOM 615 N N . VAL A 1 82 ? -6.982 12.604 29.347 1.00 97.50 82 VAL A N 1
ATOM 616 C CA . VAL A 1 82 ? -5.980 13.586 29.768 1.00 97.50 82 VAL A CA 1
ATOM 617 C C . VAL A 1 82 ? -6.245 13.954 31.228 1.00 97.50 82 VAL A C 1
ATOM 619 O O . VAL A 1 82 ? -7.373 13.915 31.702 1.00 97.50 82 VAL A O 1
ATOM 622 N N . SER A 1 83 ? -5.198 14.263 31.987 1.00 97.62 83 SER A N 1
ATOM 623 C CA . SER A 1 83 ? -5.358 14.679 33.382 1.00 97.62 83 SER A CA 1
ATOM 624 C C . SER A 1 83 ? -6.172 15.968 33.502 1.00 97.62 83 SER A C 1
ATOM 626 O O . SER A 1 83 ? -6.076 16.844 32.646 1.00 97.62 83 SER A O 1
ATOM 628 N N . SER A 1 84 ? -6.830 16.128 34.645 1.00 96.50 84 SER A N 1
ATOM 629 C CA . SER A 1 84 ? -7.682 17.249 35.045 1.00 96.50 84 SER A CA 1
ATOM 630 C C . SER A 1 84 ? -8.945 17.397 34.203 1.00 96.50 84 SER A C 1
ATOM 632 O O . SER A 1 84 ? -9.174 18.488 33.687 1.00 96.50 84 SER A O 1
ATOM 634 N N . PRO A 1 85 ? -9.774 16.336 34.101 1.00 97.94 85 PRO A N 1
ATOM 635 C CA . PRO A 1 85 ? -11.020 16.422 33.362 1.00 97.94 85 PRO A CA 1
ATOM 636 C C . PRO A 1 85 ? -11.964 17.447 33.994 1.00 97.94 85 PRO A C 1
ATOM 638 O O . PRO A 1 85 ? -12.016 17.588 35.226 1.00 97.94 85 PRO A O 1
ATOM 641 N N . ASP A 1 86 ? -12.738 18.123 33.157 1.00 97.88 86 ASP A N 1
ATOM 642 C CA . ASP A 1 86 ? -13.741 19.102 33.565 1.00 97.88 86 ASP A CA 1
ATOM 643 C C . ASP A 1 86 ? -15.044 18.963 32.752 1.00 97.88 86 ASP A C 1
ATOM 645 O O . ASP A 1 86 ? -15.309 17.919 32.161 1.00 97.88 86 ASP A O 1
ATOM 649 N N . LEU A 1 87 ? -15.928 19.962 32.814 1.00 97.81 87 LEU A N 1
ATOM 650 C CA . LEU A 1 87 ? -17.231 19.919 32.139 1.00 97.81 87 LEU A CA 1
ATOM 651 C C . LEU A 1 87 ? -17.172 20.200 30.627 1.00 97.81 87 LEU A C 1
ATOM 653 O O . LEU A 1 87 ? -18.211 20.102 29.976 1.00 97.81 87 LEU A O 1
ATOM 657 N N . ASP A 1 88 ? -16.002 20.537 30.074 1.00 97.75 88 ASP A N 1
ATOM 658 C CA . ASP A 1 88 ? -15.782 20.583 28.623 1.00 97.75 88 ASP A CA 1
ATOM 659 C C . ASP A 1 88 ? -15.422 19.185 28.056 1.00 97.75 88 ASP A C 1
ATOM 661 O O . ASP A 1 88 ? -15.413 19.002 26.836 1.00 97.75 88 ASP A O 1
ATOM 665 N N . ASP A 1 89 ? -15.161 18.196 28.925 1.00 97.56 89 ASP A N 1
ATOM 666 C CA . ASP A 1 89 ? -14.951 16.781 28.583 1.00 97.56 89 ASP A CA 1
ATOM 667 C C . ASP A 1 89 ? -16.260 15.956 28.649 1.00 97.56 89 ASP A C 1
ATOM 669 O O . ASP A 1 89 ? -17.371 16.489 28.660 1.00 97.56 89 ASP A O 1
ATOM 673 N N . ASN A 1 90 ? -16.152 14.622 28.706 1.00 97.62 90 ASN A N 1
ATOM 674 C CA . ASN A 1 90 ? -17.299 13.755 28.956 1.00 97.62 90 ASN A CA 1
ATOM 675 C C . ASN A 1 90 ? -17.762 13.893 30.407 1.00 97.62 90 ASN A C 1
ATOM 677 O O . ASN A 1 90 ? -16.938 13.859 31.324 1.00 97.62 90 ASN A O 1
ATOM 681 N N . PHE A 1 91 ? -19.073 13.983 30.631 1.00 97.88 91 PHE A N 1
ATOM 682 C CA . PHE A 1 91 ? -19.634 14.040 31.976 1.00 97.88 91 PHE A CA 1
ATOM 683 C C . PHE A 1 91 ? -21.027 13.404 32.088 1.00 97.88 91 PHE A C 1
ATOM 685 O O . PHE A 1 91 ? -21.747 13.234 31.109 1.00 97.88 91 PHE A O 1
ATOM 692 N N . THR A 1 92 ? -21.411 13.067 33.318 1.00 98.06 92 THR A N 1
ATOM 693 C CA . THR A 1 92 ? -22.750 12.586 33.708 1.00 98.06 92 THR A CA 1
ATOM 694 C C . THR A 1 92 ? -23.510 13.657 34.490 1.00 98.06 92 THR A C 1
ATOM 696 O O . THR A 1 92 ? -22.902 14.574 35.041 1.00 98.06 92 THR A O 1
ATOM 699 N N . GLU A 1 93 ? -24.838 13.549 34.578 1.00 96.88 93 GLU A N 1
ATOM 700 C CA . GLU A 1 93 ? -25.699 14.478 35.322 1.00 96.88 93 GLU A CA 1
ATOM 701 C C . GLU A 1 93 ? -26.685 13.719 36.226 1.00 96.88 93 GLU A C 1
ATOM 703 O O . GLU A 1 93 ? -27.640 13.111 35.754 1.00 96.88 93 GLU A O 1
ATOM 708 N N . GLU A 1 94 ? -26.486 13.816 37.542 1.00 97.25 94 GLU A N 1
ATOM 709 C CA . GLU A 1 94 ? -27.283 13.142 38.582 1.00 97.25 94 GLU A CA 1
ATOM 710 C C . GLU A 1 94 ? -28.208 14.113 39.346 1.00 97.25 94 GLU A C 1
ATOM 712 O O . GLU A 1 94 ? -28.657 13.843 40.465 1.00 97.25 94 GLU A O 1
ATOM 717 N N . GLY A 1 95 ? -28.476 15.285 38.758 1.00 93.56 95 GLY A N 1
ATOM 718 C CA . GLY A 1 95 ? -29.323 16.335 39.329 1.00 93.56 95 GLY A CA 1
ATOM 719 C C . GLY A 1 95 ? -28.710 17.090 40.519 1.00 93.56 95 GLY A C 1
ATOM 720 O O . GLY A 1 95 ? -27.520 16.993 40.809 1.00 93.56 95 GLY A O 1
ATOM 721 N N . GLY A 1 96 ? -29.526 17.895 41.206 1.00 93.44 96 GLY A N 1
ATOM 722 C CA . GLY A 1 96 ? -29.085 18.778 42.291 1.00 93.44 96 GLY A CA 1
ATOM 723 C C . GLY A 1 96 ? -29.492 18.297 43.686 1.00 93.44 96 GLY A C 1
ATOM 724 O O . GLY A 1 96 ? -30.664 18.382 44.051 1.00 93.44 96 GLY A O 1
ATOM 725 N N . SER A 1 97 ? -28.537 17.803 44.482 1.00 95.88 97 SER A N 1
ATOM 726 C CA . SER A 1 97 ? -28.706 17.532 45.920 1.00 95.88 97 SER A CA 1
ATOM 727 C C . SER A 1 97 ? -27.355 17.320 46.614 1.00 95.88 97 SER A C 1
ATOM 729 O O . SER A 1 97 ? -26.338 17.127 45.951 1.00 95.88 97 SER A O 1
ATOM 731 N N . THR A 1 98 ? -27.349 17.291 47.948 1.00 96.62 98 THR A N 1
ATOM 732 C CA . THR A 1 98 ? -26.175 16.943 48.773 1.00 96.62 98 THR A CA 1
ATOM 733 C C . THR A 1 98 ? -26.062 15.445 49.084 1.00 96.62 98 THR A C 1
ATOM 735 O O . THR A 1 98 ? -25.193 15.038 49.848 1.00 96.62 98 THR A O 1
ATOM 738 N N . GLU A 1 99 ? -26.933 14.608 48.516 1.00 97.88 99 GLU A N 1
ATOM 739 C CA . GLU A 1 99 ? -26.852 13.153 48.686 1.00 97.88 99 GLU A CA 1
ATOM 740 C C . GLU A 1 99 ? -25.698 12.567 47.865 1.00 97.88 99 GLU A C 1
ATOM 742 O O . GLU A 1 99 ? -25.398 13.049 46.771 1.00 97.88 99 GLU A O 1
ATOM 747 N N . ASP A 1 100 ? -25.087 11.493 48.354 1.00 97.94 100 ASP A N 1
ATOM 748 C CA . ASP A 1 100 ? -24.115 10.722 47.578 1.00 97.94 100 ASP A CA 1
ATOM 749 C C . ASP A 1 100 ? -24.753 10.191 46.284 1.00 97.94 100 ASP A C 1
ATOM 751 O O . ASP A 1 100 ? -25.959 9.934 46.222 1.00 97.94 100 ASP A O 1
ATOM 755 N N . PHE A 1 101 ? -23.944 10.020 45.242 1.00 98.38 101 PHE A N 1
ATOM 756 C CA . PHE A 1 101 ? -24.416 9.528 43.950 1.00 98.38 101 PHE A CA 1
ATOM 757 C C . PHE A 1 101 ? -23.463 8.508 43.339 1.00 98.38 101 PHE A C 1
ATOM 759 O O . PHE A 1 101 ? -22.296 8.391 43.719 1.00 98.38 101 PHE A O 1
ATOM 766 N N . THR A 1 102 ? -23.986 7.770 42.369 1.00 98.06 102 THR A N 1
ATOM 767 C CA . THR A 1 102 ? -23.256 6.817 41.535 1.00 98.06 102 THR A CA 1
ATOM 768 C C . THR A 1 102 ? -23.564 7.148 40.086 1.00 98.06 102 THR A C 1
ATOM 770 O O . THR A 1 102 ? -24.711 7.449 39.775 1.00 98.06 102 THR A O 1
ATOM 773 N N . SER A 1 103 ? -22.552 7.076 39.231 1.00 97.88 103 SER A N 1
ATOM 774 C CA . SER A 1 103 ? -22.643 7.389 37.809 1.00 97.88 103 SER A CA 1
ATOM 775 C C . SER A 1 103 ? -22.067 6.245 36.987 1.00 97.88 103 SER A C 1
ATOM 777 O O . SER A 1 103 ? -21.057 5.639 37.360 1.00 97.88 103 SER A O 1
ATOM 779 N N . PHE A 1 104 ? -22.729 5.961 35.870 1.00 97.56 104 PHE A N 1
ATOM 780 C CA . PHE A 1 104 ? -22.309 4.966 34.893 1.00 97.56 104 PHE A CA 1
ATOM 781 C C . PHE A 1 104 ? -21.548 5.664 33.768 1.00 97.56 104 PHE A C 1
ATOM 783 O O . PHE A 1 104 ? -22.065 6.601 33.166 1.00 97.56 104 PHE A O 1
ATOM 790 N N . LEU A 1 105 ? -20.315 5.232 33.530 1.00 97.69 105 LEU A N 1
ATOM 791 C CA . LEU A 1 105 ? -19.469 5.696 32.440 1.00 97.69 105 LEU A CA 1
ATOM 792 C C . LEU A 1 105 ? -19.544 4.640 31.338 1.00 97.69 105 LEU A C 1
ATOM 794 O O . LEU A 1 105 ? -19.240 3.473 31.591 1.00 97.69 105 LEU A O 1
ATOM 798 N N . ASP A 1 106 ? -19.928 5.041 30.136 1.00 95.19 106 ASP A N 1
ATOM 799 C CA . ASP A 1 106 ? -19.957 4.219 28.931 1.00 95.19 106 ASP A CA 1
ATOM 800 C C . ASP A 1 106 ? -19.093 4.833 27.822 1.00 95.19 106 ASP A C 1
ATOM 802 O O . ASP A 1 106 ? -18.327 5.769 28.059 1.00 95.19 106 ASP A O 1
ATOM 806 N N . GLU A 1 107 ? -19.138 4.221 26.635 1.00 91.81 107 GLU A N 1
ATOM 807 C CA . GLU A 1 107 ? -18.363 4.637 25.458 1.00 91.81 107 GLU A CA 1
ATOM 808 C C . GLU A 1 107 ? -16.850 4.757 25.727 1.00 91.81 107 GLU A C 1
ATOM 810 O O . GLU A 1 107 ? -16.145 5.550 25.104 1.00 91.81 107 GLU A O 1
ATOM 815 N N . LEU A 1 108 ? -16.330 3.943 26.655 1.00 94.62 108 LEU A N 1
ATOM 816 C CA . LEU A 1 108 ? -14.899 3.878 26.927 1.00 94.62 108 LEU A CA 1
ATOM 817 C C . LEU A 1 108 ? -14.195 2.988 25.897 1.00 94.62 108 LEU A C 1
ATOM 819 O O . LEU A 1 108 ? -14.758 2.033 25.359 1.00 94.62 108 LEU A O 1
ATOM 823 N N . ASP A 1 109 ? -12.916 3.273 25.692 1.00 90.50 109 ASP A N 1
ATOM 824 C CA . ASP A 1 109 ? -12.035 2.440 24.878 1.00 90.50 109 ASP A CA 1
ATOM 825 C C . ASP A 1 109 ? -11.363 1.385 25.755 1.00 90.50 109 ASP A C 1
ATOM 827 O O . ASP A 1 109 ? -10.933 1.700 26.865 1.00 90.50 109 ASP A O 1
ATOM 831 N N . GLY A 1 110 ? -11.213 0.157 25.253 1.00 91.50 110 GLY A N 1
ATOM 832 C CA . GLY A 1 110 ? -10.501 -0.915 25.957 1.00 91.50 110 GLY A CA 1
ATOM 833 C C . GLY A 1 110 ? -9.009 -0.633 26.107 1.00 91.50 110 GLY A C 1
ATOM 834 O O . GLY A 1 110 ? -8.419 0.091 25.303 1.00 91.50 110 GLY A O 1
ATOM 835 N N . ASN A 1 111 ? -8.387 -1.213 27.136 1.00 91.56 111 ASN A N 1
ATOM 836 C CA . ASN A 1 111 ? -6.973 -1.025 27.480 1.00 91.56 111 ASN A CA 1
ATOM 837 C C . ASN A 1 111 ? -6.534 0.457 27.501 1.00 91.56 111 ASN A C 1
ATOM 839 O O . ASN A 1 111 ? -5.453 0.814 27.026 1.00 91.56 111 ASN A O 1
ATOM 843 N N . THR A 1 112 ? -7.397 1.341 28.002 1.00 95.56 112 THR A N 1
ATOM 844 C CA . THR A 1 112 ? -7.200 2.794 27.981 1.00 95.56 112 THR A CA 1
ATOM 845 C C . THR A 1 112 ? -7.307 3.362 29.386 1.00 95.56 112 THR A C 1
ATOM 847 O O . THR A 1 112 ? -8.228 3.054 30.142 1.00 95.56 112 THR A O 1
ATOM 850 N N . THR A 1 113 ? -6.344 4.210 29.745 1.00 97.75 113 THR A N 1
ATOM 851 C CA . THR A 1 113 ? -6.350 4.923 31.024 1.00 97.75 113 THR A CA 1
ATOM 852 C C . THR A 1 113 ? -7.189 6.189 30.923 1.00 97.75 113 THR A C 1
ATOM 854 O O . THR A 1 113 ? -6.957 7.020 30.046 1.00 97.75 113 THR A O 1
ATOM 857 N N . TYR A 1 114 ? -8.110 6.351 31.866 1.00 98.38 114 TYR A N 1
ATOM 858 C CA . TYR A 1 114 ? -8.948 7.531 32.029 1.00 98.38 114 TYR A CA 1
ATOM 859 C C . TYR A 1 114 ? -8.664 8.213 33.365 1.00 98.38 114 TYR A C 1
ATOM 861 O O . TYR A 1 114 ? -8.402 7.552 34.374 1.00 98.38 114 TYR A O 1
ATOM 869 N N . PHE A 1 115 ? -8.748 9.541 33.362 1.00 98.56 115 PHE A N 1
ATOM 870 C CA . PHE A 1 115 ? -8.770 10.385 34.550 1.00 98.56 115 PHE A CA 1
ATOM 871 C C . PHE A 1 115 ? -10.209 10.796 34.824 1.00 98.56 115 PHE A C 1
ATOM 873 O O . PHE A 1 115 ? -10.973 11.028 33.889 1.00 98.56 115 PHE A O 1
ATOM 880 N N . VAL A 1 116 ? -10.590 10.863 36.098 1.00 98.62 116 VAL A N 1
ATOM 881 C CA . VAL A 1 116 ? -11.985 11.041 36.507 1.00 98.62 116 VAL A CA 1
ATOM 882 C C . VAL A 1 116 ? -12.095 11.905 37.756 1.00 98.62 116 VAL A C 1
ATOM 884 O O . VAL A 1 116 ? -11.290 11.780 38.686 1.00 98.62 116 VAL A O 1
ATOM 887 N N . ARG A 1 117 ? -13.104 12.778 37.789 1.00 98.56 117 ARG A N 1
ATOM 888 C CA . ARG A 1 117 ? -13.422 13.635 38.936 1.00 98.56 117 ARG A CA 1
ATOM 889 C C . ARG A 1 117 ? -14.929 13.709 39.132 1.00 98.56 117 ARG A C 1
ATOM 891 O O . ARG A 1 117 ? -15.678 13.860 38.175 1.00 98.56 117 ARG A O 1
ATOM 898 N N . ALA A 1 118 ? -15.381 13.651 40.379 1.00 98.56 118 ALA A N 1
ATOM 899 C CA . ALA A 1 118 ? -16.730 14.084 40.714 1.00 98.56 118 ALA A CA 1
ATOM 900 C C . ALA A 1 118 ? -16.812 15.615 40.635 1.00 98.56 118 ALA A C 1
ATOM 902 O O . ALA A 1 118 ? -15.856 16.303 41.000 1.00 98.56 118 ALA A O 1
ATOM 903 N N . TYR A 1 119 ? -17.953 16.148 40.216 1.00 98.69 119 TYR A N 1
ATOM 904 C CA . TYR A 1 119 ? -18.242 17.576 40.227 1.00 98.69 119 TYR A CA 1
ATOM 905 C C . TYR A 1 119 ? -19.594 17.857 40.892 1.00 98.69 119 TYR A C 1
ATOM 907 O O . TYR A 1 119 ? -20.489 17.009 40.911 1.00 98.69 119 TYR A O 1
ATOM 915 N N . ALA A 1 120 ? -19.744 19.064 41.429 1.00 98.50 120 ALA A N 1
ATOM 916 C CA . ALA A 1 120 ? -21.012 19.614 41.891 1.00 98.50 120 ALA A CA 1
ATOM 917 C C . ALA A 1 120 ? -21.063 21.120 41.596 1.00 98.50 120 ALA A C 1
ATOM 919 O O . ALA A 1 120 ? -20.055 21.815 41.713 1.00 98.50 120 ALA A O 1
ATOM 920 N N . ILE A 1 121 ? -22.232 21.625 41.212 1.00 98.50 121 ILE A N 1
ATOM 921 C CA . ILE A 1 121 ? -22.455 23.007 40.778 1.00 98.50 121 ILE A CA 1
ATOM 922 C C . ILE A 1 121 ? -23.444 23.674 41.724 1.00 98.50 121 ILE A C 1
ATOM 924 O O . ILE A 1 121 ? -24.497 23.110 42.009 1.00 98.50 121 ILE A O 1
ATOM 928 N N . ASN A 1 122 ? -23.127 24.884 42.173 1.00 97.62 122 ASN A N 1
ATOM 929 C CA . ASN A 1 122 ? -24.082 25.800 42.795 1.00 97.62 122 ASN A CA 1
ATOM 930 C C . ASN A 1 122 ? -24.021 27.171 42.099 1.00 97.62 122 ASN A C 1
ATOM 932 O O . ASN A 1 122 ? -23.392 27.321 41.051 1.00 97.62 122 ASN A O 1
ATOM 936 N N . GLU A 1 123 ? -24.665 28.192 42.668 1.00 97.25 123 GLU A N 1
ATOM 937 C CA . GLU A 1 123 ? -24.689 29.532 42.062 1.00 97.25 123 GLU A CA 1
ATOM 938 C C . GLU A 1 123 ? -23.320 30.239 42.005 1.00 97.25 123 GLU A C 1
ATOM 940 O O . GLU A 1 123 ? -23.153 31.166 41.213 1.00 97.25 123 GLU A O 1
ATOM 945 N N . ILE A 1 124 ? -22.346 29.819 42.823 1.00 97.88 124 ILE A N 1
ATOM 946 C CA . ILE A 1 124 ? -20.987 30.380 42.842 1.00 97.88 124 ILE A CA 1
ATOM 947 C C . ILE A 1 124 ? -20.120 29.757 41.747 1.00 97.88 124 ILE A C 1
ATOM 949 O O . ILE A 1 124 ? -19.273 30.441 41.168 1.00 97.88 124 ILE A O 1
ATOM 953 N N . GLY A 1 125 ? -20.316 28.472 41.452 1.00 97.38 125 GLY A N 1
ATOM 954 C CA . GLY A 1 125 ? -19.593 27.779 40.393 1.00 97.38 125 GLY A CA 1
ATOM 955 C C . GLY A 1 125 ? -19.478 26.278 40.620 1.00 97.38 125 GLY A C 1
ATOM 956 O O . GLY A 1 125 ? -20.293 25.668 41.312 1.00 97.38 125 GLY A O 1
ATOM 957 N N . VAL A 1 126 ? -18.446 25.690 40.014 1.00 98.44 126 VAL A N 1
ATOM 958 C CA . VAL A 1 126 ? -18.209 24.244 40.013 1.00 98.44 126 VAL A CA 1
ATOM 959 C C . VAL A 1 126 ? -17.144 23.884 41.042 1.00 98.44 126 VAL A C 1
ATOM 961 O O . VAL A 1 126 ? -16.024 24.398 41.012 1.00 98.44 126 VAL A O 1
ATOM 964 N N . GLY A 1 127 ? -17.502 22.985 41.947 1.00 98.25 127 GLY A N 1
ATOM 965 C CA . GLY A 1 127 ? -16.584 22.279 42.822 1.00 98.25 127 GLY A CA 1
ATOM 966 C C . GLY A 1 127 ? -16.215 20.937 42.213 1.00 98.25 127 GLY A C 1
ATOM 967 O O . GLY A 1 127 ? -17.099 20.203 41.777 1.00 98.25 127 GLY A O 1
ATOM 968 N N . TYR A 1 128 ? -14.929 20.600 42.214 1.00 98.56 128 TYR A N 1
ATOM 969 C CA . TYR A 1 128 ? -14.437 19.312 41.731 1.00 98.56 128 TYR A CA 1
ATOM 970 C C . TYR A 1 128 ? -13.770 18.535 42.859 1.00 98.56 128 TYR A C 1
ATOM 972 O O . TYR A 1 128 ? -13.024 19.105 43.657 1.00 98.56 128 TYR A O 1
ATOM 980 N N . GLY A 1 129 ? -13.994 17.226 42.879 1.00 98.38 129 GLY A N 1
ATOM 981 C CA . GLY A 1 129 ? -13.331 16.313 43.794 1.00 98.38 129 GLY A CA 1
ATOM 982 C C . GLY A 1 129 ? -11.911 15.961 43.375 1.00 98.38 129 GLY A C 1
ATOM 983 O O . GLY A 1 129 ? -11.356 16.496 42.407 1.00 98.38 129 GLY A O 1
ATOM 984 N N . 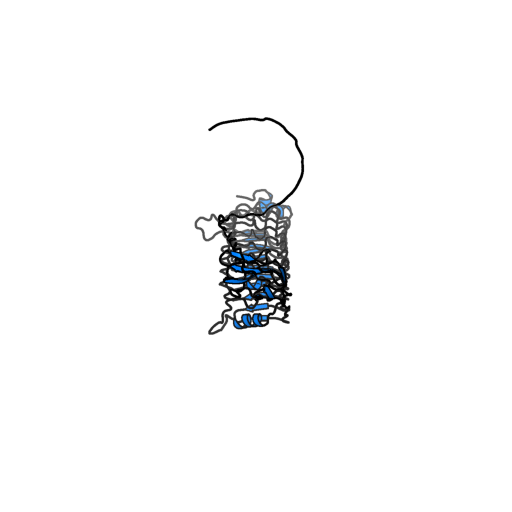GLU A 1 130 ? -11.326 15.039 44.135 1.00 98.38 130 GLU A N 1
ATOM 985 C CA . GLU A 1 130 ? -10.006 14.477 43.858 1.00 98.38 130 GLU A CA 1
ATOM 986 C C . GLU A 1 130 ? -9.974 13.796 42.488 1.00 98.38 130 GLU A C 1
ATOM 988 O O . GLU A 1 130 ? -10.934 13.140 42.082 1.00 98.38 130 GLU A O 1
ATOM 993 N N . GLU A 1 131 ? -8.864 13.935 41.775 1.00 98.56 131 GLU A N 1
ATOM 994 C CA . GLU A 1 131 ? -8.643 13.193 40.540 1.00 98.56 131 GLU A CA 1
ATOM 995 C C . GLU A 1 131 ? -8.226 11.763 40.853 1.00 98.56 131 GLU A C 1
ATOM 997 O O . GLU A 1 131 ? -7.253 11.519 41.569 1.00 98.56 131 GLU A O 1
ATOM 1002 N N . LEU A 1 132 ? -8.962 10.817 40.283 1.00 98.62 132 LEU A N 1
ATOM 1003 C CA . LEU A 1 132 ? -8.584 9.414 40.256 1.00 98.62 132 LEU A CA 1
ATOM 1004 C C . LEU A 1 132 ? -8.254 9.009 38.820 1.00 98.62 132 LEU A C 1
ATOM 1006 O O . LEU A 1 132 ? -8.613 9.693 37.863 1.00 98.62 132 LEU A O 1
ATOM 1010 N N . SER A 1 133 ? -7.579 7.874 38.671 1.00 98.19 133 SER A N 1
ATOM 1011 C CA . SER A 1 133 ? -7.401 7.233 37.370 1.00 98.19 133 SER A CA 1
ATOM 1012 C C . SER A 1 133 ? -7.712 5.749 37.454 1.00 98.19 133 SER A C 1
ATOM 1014 O O . SER A 1 133 ? -7.569 5.124 38.510 1.00 98.19 133 SER A O 1
ATOM 1016 N N . PHE A 1 134 ? -8.152 5.199 36.332 1.00 98.31 134 PHE A N 1
ATOM 1017 C CA . PHE A 1 134 ? -8.361 3.772 36.142 1.00 98.31 134 PHE A CA 1
ATOM 1018 C C . PHE A 1 134 ? -8.018 3.398 34.701 1.00 98.31 134 PHE A C 1
ATOM 1020 O O . PHE A 1 134 ? -7.996 4.258 33.822 1.00 98.31 134 PHE A O 1
ATOM 1027 N N . THR A 1 135 ? -7.743 2.120 34.467 1.00 97.88 135 THR A N 1
ATOM 1028 C CA . THR A 1 135 ? -7.511 1.568 33.130 1.00 97.88 135 THR A CA 1
ATOM 1029 C C . THR A 1 135 ? -8.602 0.547 32.858 1.00 97.88 135 THR A C 1
ATOM 1031 O O . THR A 1 135 ? -8.849 -0.307 33.709 1.00 97.88 135 THR A O 1
ATOM 1034 N N . THR A 1 136 ? -9.265 0.675 31.711 1.00 97.31 136 THR A N 1
ATOM 1035 C CA . THR A 1 136 ? -10.268 -0.281 31.220 1.00 97.31 136 THR A CA 1
ATOM 1036 C C . THR A 1 136 ? -9.637 -1.638 30.914 1.00 97.31 136 THR A C 1
ATOM 1038 O O . THR A 1 136 ? -8.442 -1.728 30.618 1.00 97.31 136 THR A O 1
ATOM 1041 N N . ASP A 1 137 ? -10.439 -2.702 30.967 1.00 95.00 137 ASP A N 1
ATOM 1042 C CA . ASP A 1 137 ? -9.974 -4.039 30.586 1.00 95.00 137 ASP A CA 1
ATOM 1043 C C . ASP A 1 137 ? -9.583 -4.092 29.096 1.00 95.00 137 ASP A C 1
ATOM 1045 O O . ASP A 1 137 ? -9.986 -3.249 28.288 1.00 95.00 137 ASP A O 1
ATOM 1049 N N . GLU A 1 138 ? -8.797 -5.098 28.704 1.00 89.00 138 GLU A N 1
ATOM 1050 C CA . GLU A 1 138 ? -8.487 -5.332 27.290 1.00 89.00 138 GLU A CA 1
ATOM 1051 C C . GLU A 1 138 ? -9.757 -5.634 26.481 1.00 89.00 138 GLU A C 1
ATOM 1053 O O . GLU A 1 138 ? -10.678 -6.300 26.959 1.00 89.00 138 GLU A O 1
ATOM 1058 N N . ASN A 1 139 ? -9.794 -5.181 25.223 1.00 83.56 139 ASN A N 1
ATOM 1059 C CA . ASN A 1 139 ? -10.869 -5.566 24.312 1.00 83.56 139 ASN A CA 1
ATOM 1060 C C . ASN A 1 139 ? -10.880 -7.092 24.122 1.00 83.56 139 ASN A C 1
ATOM 1062 O O . ASN A 1 139 ? -9.812 -7.690 23.947 1.00 83.56 139 ASN A O 1
ATOM 1066 N N . PRO A 1 140 ? -12.063 -7.734 24.120 1.00 84.12 140 PRO A N 1
ATOM 1067 C CA . PRO A 1 140 ? -12.151 -9.168 23.909 1.00 84.12 140 PRO A CA 1
ATOM 1068 C C . PRO A 1 140 ? -11.560 -9.532 22.546 1.00 84.12 140 PRO A C 1
ATOM 1070 O O . PRO A 1 140 ? -11.929 -8.971 21.516 1.00 84.12 140 PRO A O 1
ATOM 1073 N N . VAL A 1 141 ? -10.642 -10.497 22.536 1.00 91.56 141 VAL A N 1
ATOM 1074 C CA . VAL A 1 141 ? -10.129 -11.070 21.291 1.00 91.56 141 VAL A CA 1
ATOM 1075 C C . VAL A 1 141 ? -11.116 -12.123 20.812 1.00 91.56 141 VAL A C 1
ATOM 1077 O O . VAL A 1 141 ? -11.274 -13.168 21.448 1.00 91.56 141 VAL A O 1
ATOM 1080 N N . VAL A 1 142 ? -11.776 -11.858 19.688 1.00 95.44 142 VAL A N 1
ATOM 1081 C CA . VAL A 1 142 ? -12.744 -12.774 19.083 1.00 95.44 142 VAL A CA 1
ATOM 1082 C C . VAL A 1 142 ? -12.239 -13.152 17.697 1.00 95.44 142 VAL A C 1
ATOM 1084 O O . VAL A 1 142 ? -12.044 -12.298 16.834 1.00 95.44 142 VAL A O 1
ATOM 1087 N N . VAL A 1 143 ? -12.002 -14.447 17.495 1.00 98.00 143 VAL A N 1
ATOM 1088 C CA . VAL A 1 143 ? -11.364 -14.978 16.287 1.00 98.00 143 VAL A CA 1
ATOM 1089 C C . VAL A 1 143 ? -12.413 -15.598 15.370 1.00 98.00 143 VAL A C 1
ATOM 1091 O O . VAL A 1 143 ? -13.171 -16.473 15.794 1.00 98.00 143 VAL A O 1
ATOM 1094 N N . TYR A 1 144 ? -12.430 -15.167 14.112 1.00 98.25 144 TYR A N 1
ATOM 1095 C CA . TYR A 1 144 ? -13.091 -15.873 13.023 1.00 98.25 144 TYR A CA 1
ATOM 1096 C C . TYR A 1 144 ? -12.087 -16.817 12.356 1.00 98.25 144 TYR A C 1
ATOM 1098 O O . TYR A 1 144 ? -11.042 -16.384 11.866 1.00 98.25 144 TYR A O 1
ATOM 1106 N N . GLU A 1 145 ? -12.403 -18.112 12.336 1.00 98.19 145 GLU A N 1
ATOM 1107 C CA . GLU A 1 145 ? -11.549 -19.124 11.715 1.00 98.19 145 GLU A CA 1
ATOM 1108 C C . GLU A 1 145 ? -11.893 -19.319 10.237 1.00 98.19 145 GLU A C 1
ATOM 1110 O O . GLU A 1 145 ? -13.003 -19.740 9.905 1.00 98.19 145 GLU A O 1
ATOM 1115 N N . GLY A 1 146 ? -10.915 -19.085 9.362 1.00 98.25 146 GLY A N 1
ATOM 1116 C CA . GLY A 1 146 ? -11.057 -19.213 7.913 1.00 98.25 146 GLY A CA 1
ATOM 1117 C C . GLY A 1 146 ? -11.315 -17.887 7.203 1.00 98.25 146 GLY A C 1
ATOM 1118 O O . GLY A 1 146 ? -11.027 -16.814 7.737 1.00 98.25 146 GLY A O 1
ATOM 1119 N N . ASP A 1 147 ? -11.810 -17.993 5.973 1.00 98.56 147 ASP A N 1
ATOM 1120 C CA . ASP A 1 147 ? -12.023 -16.858 5.078 1.00 98.56 147 ASP A CA 1
ATOM 1121 C C . ASP A 1 147 ? -13.393 -16.212 5.314 1.00 98.56 147 ASP A C 1
ATOM 1123 O O . ASP A 1 147 ? -14.385 -16.897 5.576 1.00 98.56 147 ASP A O 1
ATOM 1127 N N . VAL A 1 148 ? -13.443 -14.891 5.173 1.00 98.38 148 VAL A N 1
ATOM 1128 C CA . VAL A 1 148 ? -14.648 -14.070 5.272 1.00 98.38 148 VAL A CA 1
ATOM 1129 C C . VAL A 1 148 ? -14.841 -13.315 3.963 1.00 98.38 148 VAL A C 1
ATOM 1131 O O . VAL A 1 148 ? -13.937 -12.622 3.501 1.00 98.38 148 VAL A O 1
ATOM 1134 N N . GLU A 1 149 ? -16.043 -13.406 3.404 1.00 96.88 149 GLU A N 1
ATOM 1135 C CA . GLU A 1 149 ? -16.493 -12.590 2.278 1.00 96.88 149 GLU A CA 1
ATOM 1136 C C . GLU A 1 149 ? -17.835 -11.952 2.654 1.00 96.88 149 GLU A C 1
ATOM 1138 O O . GLU A 1 149 ? -18.808 -12.660 2.908 1.00 96.88 149 GLU A O 1
ATOM 1143 N N . LEU A 1 150 ? -17.864 -10.622 2.732 1.00 95.50 150 LEU A N 1
ATOM 1144 C CA . LEU A 1 150 ? -19.043 -9.818 3.045 1.00 95.50 150 LEU A CA 1
ATOM 1145 C C . LEU A 1 150 ? -19.521 -9.138 1.764 1.00 95.50 150 LEU A C 1
ATOM 1147 O O . LEU A 1 150 ? -18.785 -8.377 1.135 1.00 95.50 150 LEU A O 1
ATOM 1151 N N . THR A 1 151 ? -20.761 -9.411 1.382 1.00 93.00 151 THR A N 1
ATOM 1152 C CA . THR A 1 151 ? -21.336 -9.042 0.083 1.00 93.00 151 THR A CA 1
ATOM 1153 C C . THR A 1 151 ? -22.516 -8.079 0.164 1.00 93.00 151 THR A C 1
ATOM 1155 O O . THR A 1 151 ? -23.003 -7.603 -0.865 1.00 93.00 151 THR A O 1
ATOM 1158 N N . SER A 1 152 ? -22.952 -7.751 1.382 1.00 92.19 152 SER A N 1
ATOM 1159 C CA . SER A 1 152 ? -24.033 -6.807 1.669 1.00 92.19 152 SER A CA 1
ATOM 1160 C C . SER A 1 152 ? -23.740 -5.977 2.920 1.00 92.19 152 SER A C 1
ATOM 1162 O O . SER A 1 152 ? -22.942 -6.372 3.770 1.00 92.19 152 SER A O 1
ATOM 1164 N N . GLN A 1 153 ? -24.425 -4.838 3.069 1.00 93.62 153 GLN A N 1
ATOM 1165 C CA . GLN A 1 153 ? -24.324 -4.028 4.289 1.00 93.62 153 GLN A CA 1
ATOM 1166 C C . GLN A 1 153 ? -24.801 -4.811 5.523 1.00 93.62 153 GLN A C 1
ATOM 1168 O O . GLN A 1 153 ? -24.200 -4.699 6.583 1.00 93.62 153 GLN A O 1
ATOM 1173 N N . ALA A 1 154 ? -25.827 -5.657 5.378 1.00 93.81 154 ALA A N 1
ATOM 1174 C CA . ALA A 1 154 ? -26.321 -6.481 6.478 1.00 93.81 154 ALA A CA 1
ATOM 1175 C C . ALA A 1 154 ? -25.254 -7.461 6.998 1.00 93.81 154 ALA A C 1
ATOM 1177 O O . ALA A 1 154 ? -25.143 -7.648 8.205 1.00 93.81 154 ALA A O 1
ATOM 1178 N N . GLU A 1 155 ? -24.446 -8.046 6.108 1.00 95.56 155 GLU A N 1
ATOM 1179 C CA . GLU A 1 155 ? -23.334 -8.928 6.490 1.00 95.56 155 GLU A CA 1
ATOM 1180 C C . GLU A 1 155 ? -22.193 -8.155 7.174 1.00 95.56 155 GLU A C 1
ATOM 1182 O O . GLU A 1 155 ? -21.598 -8.664 8.123 1.00 95.56 155 GLU A O 1
ATOM 1187 N N . VAL A 1 156 ? -21.921 -6.912 6.753 1.00 96.75 156 VAL A N 1
ATOM 1188 C CA . VAL A 1 156 ? -20.981 -6.008 7.448 1.00 96.75 156 VAL A CA 1
ATOM 1189 C C . VAL A 1 156 ? -21.459 -5.711 8.867 1.00 96.75 156 VAL A C 1
ATOM 1191 O O . VAL A 1 156 ? -20.696 -5.869 9.822 1.00 96.75 156 VAL A O 1
ATOM 1194 N N . ASP A 1 157 ? -22.727 -5.342 9.021 1.00 96.25 157 ASP A N 1
ATOM 1195 C CA . ASP A 1 157 ? -23.312 -5.014 10.320 1.00 96.25 157 ASP A CA 1
ATOM 1196 C C . ASP A 1 157 ? -23.356 -6.253 11.239 1.00 96.25 157 ASP A C 1
ATOM 1198 O O . ASP A 1 157 ? -23.008 -6.175 12.420 1.00 96.25 157 ASP A O 1
ATOM 1202 N N . GLU A 1 158 ? -23.716 -7.423 10.695 1.00 96.81 158 GLU A N 1
ATOM 1203 C CA . GLU A 1 158 ? -23.723 -8.698 11.421 1.00 96.81 158 GLU A CA 1
ATOM 1204 C C . GLU A 1 158 ? -22.314 -9.116 11.863 1.00 96.81 158 GLU A C 1
ATOM 1206 O O . GLU A 1 158 ? -22.135 -9.569 12.998 1.00 96.81 158 GLU A O 1
ATOM 1211 N N . PHE A 1 159 ? -21.292 -8.927 11.021 1.00 97.06 159 PHE A N 1
ATOM 1212 C CA . PHE A 1 159 ? -19.901 -9.175 11.407 1.00 97.06 159 PHE A CA 1
ATOM 1213 C C . PHE A 1 159 ? -19.513 -8.342 12.639 1.00 97.06 159 PHE A C 1
ATOM 1215 O O . PHE A 1 159 ? -18.942 -8.876 13.595 1.00 97.06 159 PHE A O 1
ATOM 1222 N N . GLY A 1 160 ? -19.915 -7.068 12.668 1.00 93.81 160 GLY A N 1
ATOM 1223 C CA . GLY A 1 160 ? -19.672 -6.171 13.799 1.00 93.81 160 GLY A CA 1
ATOM 1224 C C . GLY A 1 160 ? -20.419 -6.540 15.069 1.00 93.81 160 GLY A C 1
ATOM 1225 O O . GLY A 1 160 ? -19.848 -6.465 16.157 1.00 93.81 160 GLY A O 1
ATOM 1226 N N . MET A 1 161 ? -21.662 -7.010 14.952 1.00 93.81 161 MET A N 1
ATOM 1227 C CA . MET A 1 161 ? -22.427 -7.516 16.098 1.00 93.81 161 MET A CA 1
ATOM 1228 C C . MET A 1 161 ? -21.779 -8.745 16.749 1.00 93.81 161 MET A C 1
ATOM 1230 O O . MET A 1 161 ? -21.948 -8.957 17.950 1.00 93.81 161 MET A O 1
ATOM 1234 N N . ASN A 1 162 ? -21.033 -9.542 15.981 1.00 94.25 162 ASN A N 1
ATOM 1235 C CA . ASN A 1 162 ? -20.284 -10.685 16.505 1.00 94.25 162 ASN A CA 1
ATOM 1236 C C . ASN A 1 162 ? -18.942 -10.292 17.152 1.00 94.25 162 ASN A C 1
ATOM 1238 O O . ASN A 1 162 ? -18.343 -11.114 17.846 1.00 94.25 162 ASN A O 1
ATOM 1242 N N . GLY A 1 163 ? -18.477 -9.051 16.961 1.00 92.25 163 GLY A N 1
ATOM 1243 C CA . GLY A 1 163 ? -17.301 -8.504 17.642 1.00 92.25 163 GLY A CA 1
ATOM 1244 C C . GLY A 1 163 ? -15.971 -9.140 17.236 1.00 92.25 163 GLY A C 1
ATOM 1245 O O . GLY A 1 163 ? -15.039 -9.137 18.035 1.00 92.25 163 GLY A O 1
ATOM 1246 N N . TYR A 1 164 ? -15.873 -9.714 16.032 1.00 96.19 164 TYR A N 1
ATOM 1247 C CA . TYR A 1 164 ? -14.636 -10.320 15.536 1.00 96.19 164 TYR A CA 1
ATOM 1248 C C . TYR A 1 164 ? -13.509 -9.285 15.413 1.00 96.19 164 TYR A C 1
ATOM 1250 O O . TYR A 1 164 ? -13.659 -8.253 14.761 1.00 96.19 164 TYR A O 1
ATOM 1258 N N . THR A 1 165 ? -12.357 -9.593 16.010 1.00 96.00 165 THR A N 1
ATOM 1259 C CA . THR A 1 165 ? -11.156 -8.743 15.995 1.00 96.00 165 THR A CA 1
ATOM 1260 C C . THR A 1 165 ? -10.010 -9.341 15.186 1.00 96.00 165 THR A C 1
ATOM 1262 O O . THR A 1 165 ? -9.073 -8.626 14.823 1.00 96.00 165 THR A O 1
ATOM 1265 N N . ILE A 1 166 ? -10.077 -10.641 14.885 1.00 98.12 166 ILE A N 1
ATOM 1266 C CA . ILE A 1 166 ? -9.093 -11.376 14.086 1.00 98.12 166 ILE A CA 1
ATOM 1267 C C . ILE A 1 166 ? -9.826 -12.272 13.093 1.00 98.12 166 ILE A C 1
ATOM 1269 O O . ILE A 1 166 ? -10.749 -12.994 13.472 1.00 98.12 166 ILE A O 1
ATOM 1273 N N . VAL A 1 167 ? -9.361 -12.285 11.846 1.00 98.69 167 VAL A N 1
ATOM 1274 C CA . VAL A 1 167 ? -9.765 -13.247 10.812 1.00 98.69 167 VAL A CA 1
ATOM 1275 C C . VAL A 1 167 ? -8.528 -14.039 10.411 1.00 98.69 167 VAL A C 1
ATOM 1277 O O . VAL A 1 167 ? -7.541 -13.452 9.976 1.00 98.69 167 VAL A O 1
ATOM 1280 N N . THR A 1 168 ? -8.534 -15.363 10.591 1.00 98.44 168 THR A N 1
ATOM 1281 C CA . THR A 1 168 ? -7.327 -16.178 10.344 1.00 98.44 168 THR A CA 1
ATOM 1282 C C . THR A 1 168 ? -7.055 -16.431 8.862 1.00 98.44 168 THR A C 1
ATOM 1284 O O . THR A 1 168 ? -5.911 -16.707 8.499 1.00 98.44 168 THR A O 1
ATOM 1287 N N . GLY A 1 169 ? -8.077 -16.312 8.012 1.00 98.56 169 GLY A N 1
ATOM 1288 C CA . GLY A 1 169 ? -7.986 -16.421 6.558 1.00 98.56 169 GLY A CA 1
ATOM 1289 C C . GLY A 1 169 ? -7.979 -15.070 5.844 1.00 98.56 169 GLY A C 1
ATOM 1290 O O . GLY A 1 169 ? -7.392 -14.092 6.318 1.00 98.56 169 GLY A O 1
ATOM 1291 N N . SER A 1 170 ? -8.558 -15.043 4.646 1.00 98.44 170 SER A N 1
ATOM 1292 C CA . SER A 1 170 ? -8.757 -13.828 3.847 1.00 98.44 170 SER A CA 1
ATOM 1293 C C . SER A 1 170 ? -9.976 -13.061 4.342 1.00 98.44 170 SER A C 1
ATOM 1295 O O . SER A 1 170 ? -10.950 -13.663 4.787 1.00 98.44 170 SER A O 1
ATOM 1297 N N . PHE A 1 171 ? -9.938 -11.737 4.247 1.00 98.56 171 PHE A N 1
ATOM 1298 C CA . PHE A 1 171 ? -11.065 -10.871 4.566 1.00 98.56 171 PHE A CA 1
ATOM 1299 C C . PHE A 1 171 ? -11.415 -10.011 3.357 1.00 98.56 171 PHE A C 1
ATOM 1301 O O . PHE A 1 171 ? -10.623 -9.169 2.929 1.00 98.56 171 PHE A O 1
ATOM 1308 N N . ALA A 1 172 ? -12.607 -10.217 2.809 1.00 97.94 172 ALA A N 1
ATOM 1309 C CA . ALA A 1 172 ? -13.076 -9.516 1.631 1.00 97.94 172 ALA A CA 1
ATOM 1310 C C . ALA A 1 172 ? -14.411 -8.815 1.899 1.00 97.94 172 ALA A C 1
ATOM 1312 O O . ALA A 1 172 ? -15.357 -9.420 2.395 1.00 97.94 172 ALA A O 1
ATOM 1313 N N . VAL A 1 173 ? -14.499 -7.546 1.516 1.00 97.06 173 VAL A N 1
ATOM 1314 C CA . VAL A 1 173 ? -15.748 -6.797 1.382 1.00 97.06 173 VAL A CA 1
ATOM 1315 C C . VAL A 1 173 ? -15.950 -6.551 -0.104 1.00 97.06 173 VAL A C 1
ATOM 1317 O O . VAL A 1 173 ? -15.165 -5.838 -0.729 1.00 97.06 173 VAL A O 1
ATOM 1320 N N . VAL A 1 174 ? -16.965 -7.180 -0.689 1.00 92.75 174 VAL A N 1
ATOM 1321 C CA . VAL A 1 174 ? -17.170 -7.210 -2.140 1.00 92.75 174 VAL A CA 1
ATOM 1322 C C . VAL A 1 174 ? -18.617 -6.879 -2.452 1.00 92.75 174 VAL A C 1
ATOM 1324 O O . VAL A 1 174 ? -19.494 -7.717 -2.268 1.00 92.75 174 VAL A O 1
ATOM 1327 N N . ALA A 1 175 ? -18.903 -5.690 -2.983 1.00 84.31 175 ALA A N 1
ATOM 1328 C CA . ALA A 1 175 ? -20.274 -5.443 -3.423 1.00 84.31 175 ALA A CA 1
ATOM 1329 C C . ALA A 1 175 ? -20.558 -6.260 -4.692 1.00 84.31 175 ALA A C 1
ATOM 1331 O O . ALA A 1 175 ? -19.879 -6.135 -5.717 1.00 84.31 175 ALA A O 1
ATOM 1332 N N . ASN A 1 176 ? -21.588 -7.102 -4.644 1.00 68.00 176 ASN A N 1
ATOM 1333 C CA . ASN A 1 176 ? -21.997 -7.900 -5.792 1.00 68.00 176 ASN A CA 1
ATOM 1334 C C . ASN A 1 176 ? -22.789 -7.043 -6.796 1.00 68.00 176 ASN A C 1
ATOM 1336 O O . ASN A 1 176 ? -24.020 -7.072 -6.845 1.00 68.00 176 ASN A O 1
ATOM 1340 N N . LEU A 1 177 ? -22.072 -6.268 -7.614 1.00 63.31 177 LEU A N 1
ATOM 1341 C CA . LEU A 1 177 ? -22.666 -5.385 -8.624 1.00 63.31 177 LEU A CA 1
ATOM 1342 C C . LEU A 1 177 ? -23.106 -6.119 -9.905 1.00 63.31 177 LEU A C 1
ATOM 1344 O O . LEU A 1 177 ? -23.729 -5.514 -10.781 1.00 63.31 177 LEU A O 1
ATOM 1348 N N . ILE A 1 178 ? -22.795 -7.413 -10.055 1.00 53.78 178 ILE A N 1
ATOM 1349 C CA . ILE A 1 178 ? -23.026 -8.149 -11.303 1.00 53.78 178 ILE A CA 1
ATOM 1350 C C . ILE A 1 178 ? -24.354 -8.919 -11.225 1.00 53.78 178 ILE A C 1
ATOM 1352 O O . ILE A 1 178 ? -24.555 -9.777 -10.373 1.00 53.78 178 ILE A O 1
ATOM 1356 N N . ASN A 1 179 ? -25.253 -8.670 -12.183 1.00 52.47 179 ASN A N 1
ATOM 1357 C CA . ASN A 1 179 ? -26.510 -9.409 -12.404 1.00 52.47 179 ASN A CA 1
ATOM 1358 C C . ASN A 1 179 ? -27.619 -9.252 -11.344 1.00 52.47 179 ASN A C 1
ATOM 1360 O O . ASN A 1 179 ? -28.573 -10.034 -11.355 1.00 52.47 179 ASN A O 1
ATOM 1364 N N . GLN A 1 180 ? -27.561 -8.240 -10.476 1.00 55.97 180 GLN A N 1
ATOM 1365 C CA . GLN A 1 180 ? -28.640 -7.975 -9.521 1.00 55.97 180 GLN A CA 1
ATOM 1366 C C . GLN A 1 180 ? -29.646 -6.945 -10.053 1.00 55.97 180 GLN A C 1
ATOM 1368 O O . GLN A 1 180 ? -29.284 -5.889 -10.563 1.00 55.97 180 GLN A O 1
ATOM 1373 N N . VAL A 1 181 ? -30.940 -7.259 -9.923 1.00 59.34 181 VAL A N 1
ATOM 1374 C CA . VAL A 1 181 ? -32.062 -6.369 -10.298 1.00 59.34 181 VAL A CA 1
ATOM 1375 C C . VAL A 1 181 ? -32.185 -5.182 -9.323 1.00 59.34 181 VAL A C 1
ATOM 1377 O O . VAL A 1 181 ? -32.836 -4.190 -9.641 1.00 59.34 181 VAL A O 1
ATOM 1380 N N . ASN A 1 182 ? -31.533 -5.272 -8.161 1.00 60.53 182 ASN A N 1
ATOM 1381 C CA . ASN A 1 182 ? -31.399 -4.222 -7.159 1.00 60.53 182 ASN A CA 1
ATOM 1382 C C . ASN A 1 182 ? -30.104 -4.480 -6.362 1.00 60.53 182 ASN A C 1
ATOM 1384 O O . ASN A 1 182 ? -30.176 -5.187 -5.359 1.00 60.53 182 ASN A O 1
ATOM 1388 N N . PRO A 1 183 ? -28.928 -4.038 -6.843 1.00 63.44 183 PRO A N 1
ATOM 1389 C CA . PRO A 1 183 ? -27.677 -4.273 -6.129 1.00 63.44 183 PRO A CA 1
ATOM 1390 C C . PRO A 1 183 ? -27.756 -3.633 -4.740 1.00 63.44 183 PRO A C 1
ATOM 1392 O O . PRO A 1 183 ? -28.074 -2.450 -4.616 1.00 63.44 183 PRO A O 1
ATOM 1395 N N . GLU A 1 184 ? -27.506 -4.422 -3.698 1.00 68.56 184 GLU A N 1
ATOM 1396 C CA . GLU A 1 184 ? -27.272 -3.872 -2.368 1.00 68.56 184 GLU A CA 1
ATOM 1397 C C . GLU A 1 184 ? -25.881 -3.242 -2.343 1.00 68.56 184 GLU A C 1
ATOM 1399 O O . GLU A 1 184 ? -24.897 -3.839 -2.782 1.00 68.56 184 GLU A O 1
ATOM 1404 N N . TYR A 1 185 ? -25.819 -2.001 -1.871 1.00 81.56 185 TYR A N 1
ATOM 1405 C CA . TYR A 1 185 ? -24.585 -1.237 -1.796 1.00 81.56 185 TYR A CA 1
ATOM 1406 C C . TYR A 1 185 ? -24.020 -1.321 -0.382 1.00 81.56 185 TYR A C 1
ATOM 1408 O O . TYR A 1 185 ? -24.741 -1.098 0.591 1.00 81.56 185 TYR A O 1
ATOM 1416 N N . ILE A 1 186 ? -22.726 -1.614 -0.277 1.00 92.25 186 ILE A N 1
ATOM 1417 C CA . ILE A 1 186 ? -21.978 -1.466 0.971 1.00 92.25 186 ILE A CA 1
ATOM 1418 C C . ILE A 1 186 ? -21.539 -0.006 1.041 1.00 92.25 186 ILE A C 1
ATOM 1420 O O . ILE A 1 186 ? -20.719 0.443 0.237 1.00 92.25 186 ILE A O 1
ATOM 1424 N N . SER A 1 187 ? -22.167 0.737 1.948 1.00 91.75 187 SER A N 1
ATOM 1425 C CA . SER A 1 187 ? -22.052 2.197 2.061 1.00 91.75 187 SER A CA 1
ATOM 1426 C C . SER A 1 187 ? -21.087 2.643 3.155 1.00 91.75 187 SER A C 1
ATOM 1428 O O . SER A 1 187 ? -20.542 3.737 3.077 1.00 91.75 187 SER A O 1
ATOM 1430 N N . ASN A 1 188 ? -20.855 1.791 4.153 1.00 95.12 188 ASN A N 1
ATOM 1431 C CA . ASN A 1 188 ? -19.893 2.023 5.222 1.00 95.12 188 ASN A CA 1
ATOM 1432 C C . ASN A 1 188 ? -19.285 0.693 5.685 1.00 95.12 188 ASN A C 1
ATOM 1434 O O . ASN A 1 188 ? -19.788 -0.385 5.360 1.00 95.12 188 ASN A O 1
ATOM 1438 N N . LEU A 1 189 ? -18.213 0.796 6.467 1.00 96.94 189 LEU A N 1
ATOM 1439 C CA . LEU A 1 189 ? -17.466 -0.330 7.022 1.00 96.94 189 LEU A CA 1
ATOM 1440 C C . LEU A 1 189 ? -17.529 -0.361 8.559 1.00 96.94 189 LEU A C 1
ATOM 1442 O O . LEU A 1 189 ? -16.712 -1.019 9.194 1.00 96.94 189 LEU A O 1
ATOM 1446 N N . ASP A 1 190 ? -18.484 0.321 9.194 1.00 95.69 190 ASP A N 1
ATOM 1447 C CA . ASP A 1 190 ? -18.488 0.503 10.656 1.00 95.69 190 ASP A CA 1
ATOM 1448 C C . ASP A 1 190 ? -18.525 -0.829 11.419 1.00 95.69 190 ASP A C 1
ATOM 1450 O O . ASP A 1 190 ? -17.928 -0.963 12.492 1.00 95.69 190 ASP A O 1
ATOM 1454 N N . GLY A 1 191 ? -19.172 -1.843 10.837 1.00 96.12 191 GLY A N 1
ATOM 1455 C CA . GLY A 1 191 ? -19.225 -3.198 11.378 1.00 96.12 191 GLY A CA 1
ATOM 1456 C C . GLY A 1 191 ? -17.863 -3.893 11.485 1.00 96.12 191 GLY A C 1
ATOM 1457 O O . GLY A 1 191 ? -17.717 -4.832 12.256 1.00 96.12 191 GLY A O 1
ATOM 1458 N N . ILE A 1 192 ? -16.823 -3.425 10.793 1.00 95.81 192 ILE A N 1
ATOM 1459 C CA . ILE A 1 192 ? -15.493 -4.056 10.827 1.00 95.81 192 ILE A CA 1
ATOM 1460 C C . ILE A 1 192 ? -14.473 -3.238 11.626 1.00 95.81 192 ILE A C 1
ATOM 1462 O O . ILE A 1 192 ? -13.300 -3.596 11.668 1.00 95.81 192 ILE A O 1
ATOM 1466 N N . LYS A 1 193 ? -14.915 -2.184 12.330 1.00 94.19 193 LYS A N 1
ATOM 1467 C CA . LYS A 1 193 ? -14.032 -1.245 13.045 1.00 94.19 193 LYS A CA 1
ATOM 1468 C C . LYS A 1 193 ? -13.137 -1.858 14.124 1.00 94.19 193 LYS A C 1
ATOM 1470 O O . LYS A 1 193 ? -12.163 -1.245 14.547 1.00 94.19 193 LYS A O 1
ATOM 1475 N N . GLN A 1 194 ? -13.496 -3.041 14.618 1.00 92.19 194 GLN A N 1
ATOM 1476 C CA . GLN A 1 194 ? -12.755 -3.755 15.662 1.00 92.19 194 GLN A CA 1
ATOM 1477 C C . GLN A 1 194 ? -11.693 -4.708 15.093 1.00 92.19 194 GLN A C 1
ATOM 1479 O O . GLN A 1 194 ? -10.930 -5.297 15.859 1.00 92.19 194 GLN A O 1
ATOM 1484 N N . LEU A 1 195 ? -11.644 -4.885 13.769 1.00 95.88 195 LEU A N 1
ATOM 1485 C CA . LEU A 1 195 ? -10.716 -5.795 13.115 1.00 95.88 195 LEU A CA 1
ATOM 1486 C C . LEU A 1 195 ? -9.280 -5.272 13.249 1.00 95.88 195 LEU A C 1
ATOM 1488 O O . LEU A 1 195 ? -8.947 -4.178 12.803 1.00 95.88 195 LEU A O 1
ATOM 1492 N N . THR A 1 196 ? -8.423 -6.081 13.865 1.00 95.12 196 THR A N 1
ATOM 1493 C CA . THR A 1 196 ? -7.010 -5.761 14.109 1.00 95.12 196 THR A CA 1
ATOM 1494 C C . THR A 1 196 ? -6.047 -6.615 13.294 1.00 95.12 196 THR A C 1
ATOM 1496 O O . THR A 1 196 ? -4.942 -6.160 13.000 1.00 95.12 196 THR A O 1
ATOM 1499 N N . GLU A 1 197 ? -6.453 -7.821 12.885 1.00 96.69 197 GLU A N 1
ATOM 1500 C CA . GLU A 1 197 ? -5.615 -8.715 12.085 1.00 96.69 197 GLU A CA 1
ATOM 1501 C C . GLU A 1 197 ? -6.414 -9.448 11.003 1.00 96.69 197 GLU A C 1
ATOM 1503 O O . GLU A 1 197 ? -7.473 -10.023 11.269 1.00 96.69 197 GLU A O 1
ATOM 1508 N N . VAL A 1 198 ? -5.836 -9.496 9.803 1.00 98.00 198 VAL A N 1
ATOM 1509 C CA . VAL A 1 198 ? -6.231 -10.392 8.711 1.00 98.00 198 VAL A CA 1
ATOM 1510 C C . VAL A 1 198 ? -5.067 -11.338 8.433 1.00 98.00 198 VAL A C 1
ATOM 1512 O O . VAL A 1 198 ? -3.935 -10.908 8.205 1.00 98.00 198 VAL A O 1
ATOM 1515 N N . GLY A 1 199 ? -5.321 -12.643 8.494 1.00 97.88 199 GLY A N 1
ATOM 1516 C CA . GLY A 1 199 ? -4.281 -13.665 8.421 1.00 97.88 199 GLY A CA 1
ATOM 1517 C C . GLY A 1 199 ? -3.672 -13.831 7.032 1.00 97.88 199 GLY A C 1
ATOM 1518 O O . GLY A 1 199 ? -2.506 -14.209 6.931 1.00 97.88 199 GLY A O 1
ATOM 1519 N N . THR A 1 200 ? -4.428 -13.515 5.979 1.00 97.75 200 THR A N 1
ATOM 1520 C CA . THR A 1 200 ? -3.956 -13.530 4.585 1.00 97.75 200 THR A CA 1
ATOM 1521 C C . THR A 1 200 ? -4.334 -12.223 3.884 1.00 97.75 200 THR A C 1
ATOM 1523 O O . THR A 1 200 ? -3.860 -11.174 4.314 1.00 97.75 200 THR A O 1
ATOM 1526 N N . ASP A 1 201 ? -5.164 -12.255 2.845 1.00 98.19 201 ASP A N 1
ATOM 1527 C CA . ASP A 1 201 ? -5.445 -11.104 1.993 1.00 98.19 201 ASP A CA 1
ATOM 1528 C C . ASP A 1 201 ? -6.574 -10.230 2.554 1.00 98.19 201 ASP A C 1
ATOM 1530 O O . ASP A 1 201 ? -7.603 -10.738 3.004 1.00 98.19 201 ASP A O 1
ATOM 1534 N N . LEU A 1 202 ? -6.405 -8.911 2.470 1.00 98.12 202 LEU A N 1
ATOM 1535 C CA . LEU A 1 202 ? -7.454 -7.918 2.693 1.00 98.12 202 LEU A CA 1
ATOM 1536 C C . LEU A 1 202 ? -7.942 -7.396 1.340 1.00 98.12 202 LEU A C 1
ATOM 1538 O O . LEU A 1 202 ? -7.143 -6.905 0.544 1.00 98.12 202 LEU A O 1
ATOM 1542 N N . SER A 1 203 ? -9.249 -7.460 1.085 1.00 98.25 203 SER A N 1
ATOM 1543 C CA . SER A 1 203 ? -9.838 -7.001 -0.177 1.00 98.25 203 SER A CA 1
ATOM 1544 C C . SER A 1 203 ? -11.058 -6.107 0.041 1.00 98.25 203 SER A C 1
ATOM 1546 O O . SER A 1 203 ? -12.032 -6.543 0.642 1.00 98.25 203 SER A O 1
ATOM 1548 N N . ILE A 1 204 ? -11.041 -4.882 -0.489 1.00 97.62 204 ILE A N 1
ATOM 1549 C CA . ILE A 1 204 ? -12.185 -3.957 -0.524 1.00 97.62 204 ILE A CA 1
ATOM 1550 C C . ILE A 1 204 ? -12.514 -3.664 -1.987 1.00 97.62 204 ILE A C 1
ATOM 1552 O O . ILE A 1 204 ? -11.813 -2.903 -2.663 1.00 97.62 204 ILE A O 1
ATOM 1556 N N . LEU A 1 205 ? -13.551 -4.324 -2.498 1.00 96.12 205 LEU A N 1
ATOM 1557 C CA . LEU A 1 205 ? -13.813 -4.428 -3.928 1.00 96.12 205 LEU A CA 1
ATOM 1558 C C . LEU A 1 205 ? -15.219 -3.940 -4.284 1.00 96.12 205 LEU A C 1
ATOM 1560 O O . LEU A 1 205 ? -16.221 -4.414 -3.749 1.00 96.12 205 LEU A O 1
ATOM 1564 N N . SER A 1 206 ? -15.301 -3.064 -5.284 1.00 93.44 206 SER A N 1
ATOM 1565 C CA . SER A 1 206 ? -16.564 -2.652 -5.912 1.00 93.44 206 SER A CA 1
ATOM 1566 C C . SER A 1 206 ? -17.588 -2.011 -4.964 1.00 93.44 206 SER A C 1
ATOM 1568 O O . SER A 1 206 ? -18.780 -2.034 -5.253 1.00 93.44 206 SER A O 1
ATOM 1570 N N . THR A 1 207 ? -17.163 -1.444 -3.834 1.00 93.44 207 THR A N 1
ATOM 1571 C CA . THR A 1 207 ? -18.063 -0.854 -2.829 1.00 93.44 207 THR A CA 1
ATOM 1572 C C . THR A 1 207 ? -18.424 0.602 -3.149 1.00 93.44 207 THR A C 1
ATOM 1574 O O . THR A 1 207 ? -17.902 1.197 -4.090 1.00 93.44 207 THR A O 1
ATOM 1577 N N . THR A 1 208 ? -19.324 1.199 -2.364 1.00 93.88 208 THR A N 1
ATOM 1578 C CA . THR A 1 208 ? -19.670 2.630 -2.455 1.00 93.88 208 THR A CA 1
ATOM 1579 C C . THR A 1 208 ? -19.255 3.397 -1.201 1.00 93.88 208 THR A C 1
ATOM 1581 O O . THR A 1 208 ? -19.875 4.405 -0.879 1.00 93.88 208 THR A O 1
ATOM 1584 N N . VAL A 1 209 ? -18.263 2.895 -0.465 1.00 95.50 209 VAL A N 1
ATOM 1585 C CA . VAL A 1 209 ? -17.748 3.552 0.742 1.00 95.50 209 VAL A CA 1
ATOM 1586 C C . VAL A 1 209 ? -16.996 4.826 0.364 1.00 95.50 209 VAL A C 1
ATOM 1588 O O . VAL A 1 209 ? -16.359 4.884 -0.689 1.00 95.50 209 VAL A O 1
ATOM 1591 N N . GLU A 1 210 ? -17.077 5.841 1.219 1.00 96.25 210 GLU A N 1
ATOM 1592 C CA . GLU A 1 210 ? -16.405 7.131 1.004 1.00 96.25 210 GLU A CA 1
ATOM 1593 C C . GLU A 1 210 ? -15.022 7.192 1.672 1.00 96.25 210 GLU A C 1
ATOM 1595 O O . GLU A 1 210 ? -14.147 7.918 1.204 1.00 96.25 210 GLU A O 1
ATOM 1600 N N . ASN A 1 211 ? -14.803 6.392 2.719 1.00 96.62 211 ASN A N 1
ATOM 1601 C CA . ASN A 1 211 ? -13.550 6.294 3.471 1.00 96.62 211 ASN A CA 1
ATOM 1602 C C . ASN A 1 211 ? -13.295 4.853 3.951 1.00 96.62 211 ASN A C 1
ATOM 1604 O O . ASN A 1 211 ? -14.130 3.960 3.765 1.00 96.62 211 ASN A O 1
ATOM 1608 N N . LEU A 1 212 ? -12.129 4.636 4.563 1.00 96.81 212 LEU A N 1
ATOM 1609 C CA . LEU A 1 212 ? -11.699 3.354 5.128 1.00 96.81 212 LEU A CA 1
ATOM 1610 C C . LEU A 1 212 ? -11.390 3.461 6.631 1.00 96.81 212 LEU A C 1
ATOM 1612 O O . LEU A 1 212 ? -10.651 2.633 7.163 1.00 96.81 212 LEU A O 1
ATOM 1616 N N . ASP A 1 213 ? -11.986 4.429 7.334 1.00 94.38 213 ASP A N 1
ATOM 1617 C CA . ASP A 1 213 ? -11.682 4.756 8.738 1.00 94.38 213 ASP A CA 1
ATOM 1618 C C . ASP A 1 213 ? -11.863 3.557 9.675 1.00 94.38 213 ASP A C 1
ATOM 1620 O O . ASP A 1 213 ? -11.114 3.374 10.638 1.00 94.38 213 ASP A O 1
ATOM 1624 N N . ALA A 1 214 ? -12.825 2.681 9.372 1.00 96.00 214 ALA A N 1
ATOM 1625 C CA . ALA A 1 214 ? -13.051 1.452 10.127 1.00 96.00 214 ALA A CA 1
ATOM 1626 C C . ALA A 1 214 ? -11.842 0.494 10.099 1.00 96.00 214 ALA A C 1
ATOM 1628 O O . ALA A 1 214 ? -11.663 -0.312 11.004 1.00 96.00 214 ALA A O 1
ATOM 1629 N N . LEU A 1 215 ? -10.965 0.583 9.100 1.00 95.50 215 LEU A N 1
ATOM 1630 C CA . LEU A 1 215 ? -9.759 -0.244 9.007 1.00 95.50 215 LEU A CA 1
ATOM 1631 C C . LEU A 1 215 ? -8.550 0.368 9.735 1.00 95.50 215 LEU A C 1
ATOM 1633 O O . LEU A 1 215 ? -7.467 -0.218 9.724 1.00 95.50 215 LEU A O 1
ATOM 1637 N N . SER A 1 216 ? -8.701 1.524 10.387 1.00 92.31 216 SER A N 1
ATOM 1638 C CA . SER A 1 216 ? -7.607 2.222 11.085 1.00 92.31 216 SER A CA 1
ATOM 1639 C C . SER A 1 216 ? -6.990 1.422 12.241 1.00 92.31 216 SER A C 1
ATOM 1641 O O . SER A 1 216 ? -5.815 1.611 12.553 1.00 92.31 216 SER A O 1
ATOM 1643 N N . ASN A 1 217 ? -7.744 0.490 12.834 1.00 91.19 217 ASN A N 1
ATOM 1644 C CA . ASN A 1 217 ? -7.275 -0.391 13.909 1.00 91.19 217 ASN A CA 1
ATOM 1645 C C . ASN A 1 217 ? -6.476 -1.606 13.416 1.00 91.19 217 ASN A C 1
ATOM 1647 O O . ASN A 1 217 ? -5.972 -2.380 14.237 1.00 91.19 217 ASN A O 1
ATOM 1651 N N . LEU A 1 218 ? -6.355 -1.790 12.098 1.00 94.25 218 LEU A N 1
ATOM 1652 C CA . LEU A 1 218 ? -5.662 -2.926 11.517 1.00 94.25 218 LEU A CA 1
ATOM 1653 C C . LEU A 1 218 ? -4.148 -2.801 11.718 1.00 94.25 218 LEU A C 1
ATOM 1655 O O . LEU A 1 218 ? -3.499 -1.873 11.237 1.00 94.25 218 LEU A O 1
ATOM 1659 N N . LYS A 1 219 ? -3.580 -3.778 12.421 1.00 93.12 219 LYS A N 1
ATOM 1660 C CA . LYS A 1 219 ? -2.154 -3.853 12.770 1.00 93.12 219 LYS A CA 1
ATOM 1661 C C . LYS A 1 219 ? -1.395 -4.842 11.899 1.00 93.12 219 LYS A C 1
ATOM 1663 O O . LYS A 1 219 ? -0.167 -4.842 11.892 1.00 93.12 219 LYS A O 1
ATOM 1668 N N . LYS A 1 220 ? -2.116 -5.720 11.201 1.00 94.50 220 LYS A N 1
ATOM 1669 C CA . LYS A 1 220 ? -1.521 -6.797 10.416 1.00 94.50 220 LYS A CA 1
ATOM 1670 C C . LYS A 1 220 ? -2.433 -7.249 9.284 1.00 94.50 220 LYS A C 1
ATOM 1672 O O . LYS A 1 220 ? -3.600 -7.567 9.504 1.00 94.50 220 LYS A O 1
ATOM 1677 N N . VAL A 1 221 ? -1.834 -7.377 8.106 1.00 96.25 221 VAL A N 1
ATOM 1678 C CA . VAL A 1 221 ? -2.355 -8.134 6.966 1.00 96.25 221 VAL A CA 1
ATOM 1679 C C . VAL A 1 221 ? -1.275 -9.135 6.581 1.00 96.25 221 VAL A C 1
ATOM 1681 O O . VAL A 1 221 ? -0.130 -8.754 6.345 1.00 96.25 221 VAL A O 1
ATOM 1684 N N . GLY A 1 222 ? -1.597 -10.425 6.615 1.00 95.31 222 GLY A N 1
ATOM 1685 C CA . GLY A 1 222 ? -0.606 -11.473 6.374 1.00 95.31 222 GLY A CA 1
ATOM 1686 C C . GLY A 1 222 ? -0.223 -11.642 4.904 1.00 95.31 222 GLY A C 1
ATOM 1687 O O . GLY A 1 222 ? 0.868 -12.141 4.631 1.00 95.31 222 GLY A O 1
ATOM 1688 N N . GLY A 1 223 ? -1.092 -11.225 3.985 1.00 96.62 223 GLY A N 1
ATOM 1689 C CA . GLY A 1 223 ? -0.937 -11.341 2.539 1.00 96.62 223 GLY A CA 1
ATOM 1690 C C . GLY A 1 223 ? -1.092 -10.000 1.826 1.00 96.62 223 GLY A C 1
ATOM 1691 O O . GLY A 1 223 ? -0.492 -9.000 2.220 1.00 96.62 223 GLY A O 1
ATOM 1692 N N . SER A 1 224 ? -1.858 -10.014 0.742 1.00 97.81 224 SER A N 1
ATOM 1693 C CA . SER A 1 224 ? -2.029 -8.892 -0.176 1.00 97.81 224 SER A CA 1
ATOM 1694 C C . SER A 1 224 ? -3.090 -7.904 0.301 1.00 97.81 224 SER A C 1
ATOM 1696 O O . SER A 1 224 ? -4.017 -8.256 1.032 1.00 97.81 224 SER A O 1
ATOM 1698 N N . ILE A 1 225 ? -2.981 -6.663 -0.160 1.00 98.31 225 ILE A N 1
ATOM 1699 C CA . ILE A 1 225 ? -3.954 -5.597 0.076 1.00 98.31 225 ILE A CA 1
ATOM 1700 C C . ILE A 1 225 ? -4.524 -5.174 -1.272 1.00 98.31 225 ILE A C 1
ATOM 1702 O O . ILE A 1 225 ? -3.815 -4.622 -2.109 1.00 98.31 225 ILE A O 1
ATOM 1706 N N . ASN A 1 226 ? -5.813 -5.430 -1.478 1.00 98.44 226 ASN A N 1
ATOM 1707 C CA . ASN A 1 226 ? -6.518 -5.162 -2.726 1.00 98.44 226 ASN A CA 1
ATOM 1708 C C . ASN A 1 226 ? -7.625 -4.131 -2.497 1.00 98.44 226 ASN A C 1
ATOM 1710 O O . ASN A 1 226 ? -8.614 -4.421 -1.830 1.00 98.44 226 ASN A O 1
ATOM 1714 N N . ILE A 1 227 ? -7.503 -2.939 -3.078 1.00 98.25 227 ILE A N 1
ATOM 1715 C CA . ILE A 1 227 ? -8.527 -1.886 -2.993 1.00 98.25 227 ILE A CA 1
ATOM 1716 C C . ILE A 1 227 ? -8.915 -1.519 -4.413 1.00 98.25 227 ILE A C 1
ATOM 1718 O O . ILE A 1 227 ? -8.189 -0.790 -5.092 1.00 98.25 227 ILE A O 1
ATOM 1722 N N . GLN A 1 228 ? -10.028 -2.068 -4.898 1.00 97.62 228 GLN A N 1
ATOM 1723 C CA . GLN A 1 228 ? -10.343 -1.986 -6.321 1.00 97.62 228 GLN A CA 1
ATOM 1724 C C . GLN A 1 228 ? -11.786 -1.597 -6.610 1.00 97.62 228 GLN A C 1
ATOM 1726 O O . GLN A 1 228 ? -12.722 -2.175 -6.063 1.00 97.62 228 GLN A O 1
ATOM 1731 N N . GLY A 1 229 ? -11.979 -0.677 -7.551 1.00 95.56 229 GLY A N 1
ATOM 1732 C CA . GLY A 1 229 ? -13.305 -0.384 -8.089 1.00 95.56 229 GLY A CA 1
ATOM 1733 C C . GLY A 1 229 ? -14.242 0.327 -7.113 1.00 95.56 229 GLY A C 1
ATOM 1734 O O . GLY A 1 229 ? -15.445 0.121 -7.213 1.00 95.56 229 GLY A O 1
ATOM 1735 N N . ASN A 1 230 ? -13.734 1.130 -6.175 1.00 95.75 230 ASN A N 1
ATOM 1736 C CA . ASN A 1 230 ? -14.539 1.883 -5.208 1.00 95.75 230 ASN A CA 1
ATOM 1737 C C . ASN A 1 230 ? -14.689 3.342 -5.692 1.00 95.75 230 ASN A C 1
ATOM 1739 O O . ASN A 1 230 ? -13.837 4.182 -5.400 1.00 95.75 230 ASN A O 1
ATOM 1743 N N . PRO A 1 231 ? -15.731 3.681 -6.481 1.00 94.69 231 PRO A N 1
ATOM 1744 C CA . PRO A 1 231 ? -15.831 4.971 -7.164 1.00 94.69 231 PRO A CA 1
ATOM 1745 C C . PRO A 1 231 ? -16.069 6.173 -6.251 1.00 94.69 231 PRO A C 1
ATOM 1747 O O . PRO A 1 231 ? -15.882 7.291 -6.719 1.00 94.69 231 PRO A O 1
ATOM 1750 N N . LEU A 1 232 ? -16.508 5.975 -5.006 1.00 96.12 232 LEU A N 1
ATOM 1751 C CA . LEU A 1 232 ? -16.758 7.063 -4.050 1.00 96.12 232 LEU A CA 1
ATOM 1752 C C . LEU A 1 232 ? -15.651 7.221 -3.003 1.00 96.12 232 LEU A C 1
ATOM 1754 O O . LEU A 1 232 ? -15.684 8.194 -2.259 1.00 96.12 232 LEU A O 1
ATOM 1758 N N . LEU A 1 233 ? -14.673 6.310 -2.967 1.00 97.62 233 LEU A N 1
ATOM 1759 C CA . LEU A 1 233 ? -13.586 6.362 -1.997 1.00 97.62 233 LEU A CA 1
ATOM 1760 C C . LEU A 1 233 ? -12.729 7.608 -2.250 1.00 97.62 233 LEU A C 1
ATOM 1762 O O . LEU A 1 233 ? -12.202 7.766 -3.351 1.00 97.62 233 LEU A O 1
ATOM 1766 N N . ALA A 1 234 ? -12.619 8.480 -1.248 1.00 97.19 234 ALA A N 1
ATOM 1767 C CA . ALA A 1 234 ? -11.958 9.778 -1.372 1.00 97.19 234 ALA A CA 1
ATOM 1768 C C . ALA A 1 234 ? -10.460 9.730 -1.041 1.00 97.19 234 ALA A C 1
ATOM 1770 O O . ALA A 1 234 ? -9.671 10.458 -1.639 1.00 97.19 234 ALA A O 1
ATOM 1771 N N . GLU A 1 235 ? -10.044 8.862 -0.123 1.00 97.19 235 GLU A N 1
ATOM 1772 C CA . GLU A 1 235 ? -8.651 8.768 0.315 1.00 97.19 235 GLU A CA 1
ATOM 1773 C C . GLU A 1 235 ? -8.289 7.363 0.803 1.00 97.19 235 GLU A C 1
ATOM 1775 O O . GLU A 1 235 ? -9.156 6.528 1.065 1.00 97.19 235 GLU A O 1
ATOM 1780 N N . ILE A 1 236 ? -6.985 7.090 0.878 1.00 96.75 236 ILE A N 1
ATOM 1781 C CA . ILE A 1 236 ? -6.431 5.862 1.456 1.00 96.75 236 ILE A CA 1
ATOM 1782 C C . ILE A 1 236 ? -5.431 6.256 2.544 1.00 96.75 236 ILE A C 1
ATOM 1784 O O . ILE A 1 236 ? -4.260 6.535 2.272 1.00 96.75 236 ILE A O 1
ATOM 1788 N N . ASP A 1 237 ? -5.899 6.256 3.786 1.00 94.12 237 ASP A N 1
ATOM 1789 C CA . ASP A 1 237 ? -5.216 6.820 4.955 1.00 94.12 237 ASP A CA 1
ATOM 1790 C C . ASP A 1 237 ? -5.046 5.818 6.122 1.00 94.12 237 ASP A C 1
ATOM 1792 O O . ASP A 1 237 ? -4.507 6.156 7.179 1.00 94.12 237 ASP A O 1
ATOM 1796 N N . PHE A 1 238 ? -5.433 4.555 5.918 1.00 91.06 238 PHE A N 1
ATOM 1797 C CA . PHE A 1 238 ? -5.309 3.459 6.887 1.00 91.06 238 PHE A CA 1
ATOM 1798 C C . PHE A 1 238 ? -3.999 2.652 6.729 1.00 91.06 238 PHE A C 1
ATOM 1800 O O . PHE A 1 238 ? -3.253 2.850 5.778 1.00 91.06 238 PHE A O 1
ATOM 1807 N N . LEU A 1 239 ? -3.720 1.702 7.639 1.00 86.81 239 LEU A N 1
ATOM 1808 C CA . LEU A 1 239 ? -2.467 0.900 7.726 1.00 86.81 239 LEU A CA 1
ATOM 1809 C C . LEU A 1 239 ? -1.268 1.627 8.340 1.00 86.81 239 LEU A C 1
ATOM 1811 O O . LEU A 1 239 ? -0.121 1.197 8.215 1.00 86.81 239 LEU A O 1
ATOM 1815 N N . ASN A 1 240 ? -1.553 2.675 9.103 1.00 84.81 240 ASN A N 1
ATOM 1816 C CA . ASN A 1 240 ? -0.558 3.464 9.812 1.00 84.81 240 ASN A CA 1
ATOM 1817 C C . ASN A 1 240 ? 0.297 2.656 10.806 1.00 84.81 240 ASN A C 1
ATOM 1819 O O . ASN A 1 240 ? 1.363 3.126 11.180 1.00 84.81 240 ASN A O 1
ATOM 1823 N N . GLU A 1 241 ? -0.142 1.474 11.242 1.00 88.75 241 GLU A N 1
ATOM 1824 C CA . GLU A 1 241 ? 0.580 0.609 12.189 1.00 88.75 241 GLU A CA 1
ATOM 1825 C C . GLU A 1 241 ? 1.395 -0.504 11.497 1.00 88.75 241 GLU A C 1
ATOM 1827 O O . GLU A 1 241 ? 2.187 -1.185 12.148 1.00 88.75 241 GLU A O 1
ATOM 1832 N N . ILE A 1 242 ? 1.228 -0.703 10.183 1.00 91.00 242 ILE A N 1
ATOM 1833 C CA . ILE A 1 242 ? 1.904 -1.776 9.443 1.00 91.00 242 ILE A CA 1
ATOM 1834 C C . ILE A 1 242 ? 3.291 -1.315 8.992 1.00 91.00 242 ILE A C 1
ATOM 1836 O O . ILE A 1 242 ? 3.442 -0.274 8.356 1.00 91.00 242 ILE A O 1
ATOM 1840 N N . THR A 1 243 ? 4.311 -2.124 9.290 1.00 90.88 243 THR A N 1
ATOM 1841 C CA . THR A 1 243 ? 5.708 -1.842 8.915 1.00 90.88 243 THR A CA 1
ATOM 1842 C C . THR A 1 243 ? 6.210 -2.649 7.722 1.00 90.88 243 THR A C 1
ATOM 1844 O O . THR A 1 243 ? 7.191 -2.266 7.090 1.00 90.88 243 THR A O 1
ATOM 1847 N N . GLU A 1 244 ? 5.574 -3.776 7.412 1.00 91.50 244 GLU A N 1
ATOM 1848 C CA . GLU A 1 244 ? 5.972 -4.679 6.330 1.00 91.50 244 GLU A CA 1
ATOM 1849 C C . GLU A 1 244 ? 4.727 -5.296 5.694 1.00 91.50 244 GLU A C 1
ATOM 1851 O O . GLU A 1 244 ? 3.813 -5.723 6.403 1.00 91.50 244 GLU A O 1
ATOM 1856 N N . ILE A 1 245 ? 4.706 -5.353 4.361 1.00 94.56 245 ILE A N 1
ATOM 1857 C CA . ILE A 1 245 ? 3.665 -6.035 3.588 1.00 94.56 245 ILE A CA 1
ATOM 1858 C C . ILE A 1 245 ? 4.299 -7.253 2.922 1.00 94.56 245 ILE A C 1
ATOM 1860 O O . ILE A 1 245 ? 5.249 -7.133 2.149 1.00 94.56 245 ILE A O 1
ATOM 1864 N N . ASN A 1 246 ? 3.786 -8.440 3.241 1.00 93.31 246 ASN A N 1
ATOM 1865 C CA . ASN A 1 246 ? 4.414 -9.705 2.852 1.00 93.31 246 ASN A CA 1
ATOM 1866 C C . ASN A 1 246 ? 4.112 -10.146 1.413 1.00 93.31 246 ASN A C 1
ATOM 1868 O O . ASN A 1 246 ? 4.732 -11.097 0.941 1.00 93.31 246 ASN A O 1
ATOM 1872 N N . SER A 1 247 ? 3.168 -9.491 0.740 1.00 97.94 247 SER A N 1
ATOM 1873 C CA . SER A 1 247 ? 2.744 -9.809 -0.625 1.00 97.94 247 SER A CA 1
ATOM 1874 C C . SER A 1 247 ? 2.446 -8.514 -1.389 1.00 97.94 247 SER A C 1
ATOM 1876 O O . SER A 1 247 ? 3.209 -7.555 -1.256 1.00 97.94 247 SER A O 1
ATOM 1878 N N . ASP A 1 248 ? 1.368 -8.476 -2.173 1.00 98.62 248 ASP A N 1
ATOM 1879 C CA . ASP A 1 248 ? 1.116 -7.419 -3.146 1.00 98.62 248 ASP A CA 1
ATOM 1880 C C . ASP A 1 248 ? 0.228 -6.314 -2.566 1.00 98.62 248 ASP A C 1
ATOM 1882 O O . ASP A 1 248 ? -0.639 -6.553 -1.723 1.00 98.62 248 ASP A O 1
ATOM 1886 N N . VAL A 1 249 ? 0.406 -5.093 -3.055 1.00 98.62 249 VAL A N 1
ATOM 1887 C CA . VAL A 1 249 ? -0.507 -3.971 -2.847 1.00 98.62 249 VAL A CA 1
ATOM 1888 C C . VAL A 1 249 ? -1.053 -3.561 -4.204 1.00 98.62 249 VAL A C 1
ATOM 1890 O O . VAL A 1 249 ? -0.330 -3.007 -5.029 1.00 98.62 249 VAL A O 1
ATOM 1893 N N . VAL A 1 250 ? -2.342 -3.805 -4.424 1.00 98.75 250 VAL A N 1
ATOM 1894 C CA . VAL A 1 250 ? -3.026 -3.468 -5.675 1.00 98.75 250 VAL A CA 1
ATOM 1895 C C . VAL A 1 250 ? -4.150 -2.486 -5.384 1.00 98.75 250 VAL A C 1
ATOM 1897 O O . VAL A 1 250 ? -5.180 -2.837 -4.802 1.00 98.75 250 VAL A O 1
ATOM 1900 N N . ILE A 1 251 ? -3.965 -1.244 -5.825 1.00 98.50 251 ILE A N 1
ATOM 1901 C CA . ILE A 1 251 ? -4.959 -0.177 -5.715 1.00 98.50 251 ILE A CA 1
ATOM 1902 C C . ILE A 1 251 ? -5.350 0.226 -7.130 1.00 98.50 251 ILE A C 1
ATOM 1904 O O . ILE A 1 251 ? -4.554 0.816 -7.866 1.00 98.50 251 ILE A O 1
ATOM 1908 N N . SER A 1 252 ? -6.574 -0.115 -7.535 1.00 98.44 252 SER A N 1
ATOM 1909 C CA . SER A 1 252 ? -6.987 0.084 -8.920 1.00 98.44 252 SER A CA 1
ATOM 1910 C C . SER A 1 252 ? -8.414 0.586 -9.094 1.00 98.44 252 SER A C 1
ATOM 1912 O O . SER A 1 252 ? -9.319 0.239 -8.345 1.00 98.44 252 SER A O 1
ATOM 1914 N N . SER A 1 253 ? -8.661 1.372 -10.139 1.00 97.56 253 SER A N 1
ATOM 1915 C CA . SER A 1 253 ? -10.019 1.790 -10.518 1.00 97.56 253 SER A CA 1
ATOM 1916 C C . SER A 1 253 ? -10.799 2.493 -9.390 1.00 97.56 253 SER A C 1
ATOM 1918 O O . SER A 1 253 ? -12.008 2.296 -9.269 1.00 97.56 253 SER A O 1
ATOM 1920 N N . ASN A 1 254 ? -10.138 3.309 -8.562 1.00 97.44 254 ASN A N 1
ATOM 1921 C CA . ASN A 1 254 ? -10.797 4.147 -7.549 1.00 97.44 254 ASN A CA 1
ATOM 1922 C C . ASN A 1 254 ? -10.693 5.629 -7.974 1.00 97.44 254 ASN A C 1
ATOM 1924 O O . ASN A 1 254 ? -9.839 6.361 -7.481 1.00 97.44 254 ASN A O 1
ATOM 1928 N N . PRO A 1 255 ? -11.512 6.088 -8.938 1.00 96.81 255 PRO A N 1
ATOM 1929 C CA . PRO A 1 255 ? -11.321 7.376 -9.613 1.00 96.81 255 PRO A CA 1
ATOM 1930 C C . PRO A 1 255 ? -11.451 8.614 -8.716 1.00 96.81 255 PRO A C 1
ATOM 1932 O O . PRO A 1 255 ? -10.978 9.669 -9.123 1.00 96.81 255 PRO A O 1
ATOM 1935 N N . SER A 1 256 ? -12.085 8.509 -7.544 1.00 97.75 256 SER A N 1
ATOM 1936 C CA . SER A 1 256 ? -12.297 9.644 -6.629 1.00 97.75 256 SER A CA 1
ATOM 1937 C C . SER A 1 256 ? -11.218 9.790 -5.557 1.00 97.75 256 SER A C 1
ATOM 1939 O O . SER A 1 256 ? -11.245 10.778 -4.829 1.00 97.75 256 SER A O 1
ATOM 1941 N N . VAL A 1 257 ? -10.275 8.845 -5.459 1.00 98.12 257 VAL A N 1
ATOM 1942 C CA . VAL A 1 257 ? -9.200 8.926 -4.465 1.00 98.12 257 VAL A CA 1
ATOM 1943 C C . VAL A 1 257 ? -8.266 10.060 -4.848 1.00 98.12 257 VAL A C 1
ATOM 1945 O O . VAL A 1 257 ? -7.670 10.001 -5.921 1.00 98.12 257 VAL A O 1
ATOM 1948 N N . ILE A 1 258 ? -8.112 11.046 -3.967 1.00 97.00 258 ILE A N 1
ATOM 1949 C CA . ILE A 1 258 ? -7.235 12.207 -4.177 1.00 97.00 258 ILE A CA 1
ATOM 1950 C C . ILE A 1 258 ? -5.859 12.040 -3.528 1.00 97.00 258 ILE A C 1
ATOM 1952 O O . ILE A 1 258 ? -4.872 12.587 -4.026 1.00 97.00 258 ILE A O 1
ATOM 1956 N N . GLU A 1 259 ? -5.774 11.252 -2.452 1.00 96.69 259 GLU A N 1
ATOM 1957 C CA . GLU A 1 259 ? -4.547 11.054 -1.681 1.00 96.69 259 GLU A CA 1
ATOM 1958 C C . GLU A 1 259 ? -4.370 9.605 -1.199 1.00 96.69 259 GLU A C 1
ATOM 1960 O O . GLU A 1 259 ? -5.325 8.924 -0.818 1.00 96.69 259 GLU A O 1
ATOM 1965 N N . ILE A 1 260 ? -3.109 9.153 -1.186 1.00 96.88 260 ILE A N 1
ATOM 1966 C CA . ILE A 1 260 ? -2.658 7.944 -0.486 1.00 96.88 260 ILE A CA 1
ATOM 1967 C C . ILE A 1 260 ? -1.633 8.343 0.587 1.00 96.88 260 ILE A C 1
ATOM 1969 O O . ILE A 1 260 ? -0.489 8.679 0.261 1.00 96.88 260 ILE A O 1
ATOM 1973 N N . SER A 1 261 ? -2.019 8.256 1.862 1.00 95.00 261 SER A N 1
ATOM 1974 C CA . SER A 1 261 ? -1.223 8.671 3.033 1.00 95.00 261 SER A CA 1
ATOM 1975 C C . SER A 1 261 ? -1.011 7.559 4.077 1.00 95.00 261 SER A C 1
ATOM 1977 O O . SER A 1 261 ? -0.129 7.663 4.930 1.00 95.00 261 SER A O 1
ATOM 1979 N N . GLY A 1 262 ? -1.761 6.457 3.985 1.00 93.00 262 GLY A N 1
ATOM 1980 C CA . GLY A 1 262 ? -1.864 5.459 5.054 1.00 93.00 262 GLY A CA 1
ATOM 1981 C C . GLY A 1 262 ? -0.641 4.561 5.307 1.00 93.00 262 GLY A C 1
ATOM 1982 O O . GLY A 1 262 ? -0.426 4.088 6.422 1.00 93.00 262 GLY A O 1
ATOM 1983 N N . PHE A 1 263 ? 0.235 4.371 4.318 1.00 93.62 263 PHE A N 1
ATOM 1984 C CA . PHE A 1 263 ? 1.376 3.441 4.388 1.00 93.62 263 PHE A CA 1
ATOM 1985 C C . PHE A 1 263 ? 2.615 3.985 5.129 1.00 93.62 263 PHE A C 1
ATOM 1987 O O . PHE A 1 263 ? 3.716 3.460 4.960 1.00 93.62 263 PHE A O 1
ATOM 1994 N N . LYS A 1 264 ? 2.467 5.035 5.951 1.00 93.56 264 LYS A N 1
ATOM 1995 C CA . LYS A 1 264 ? 3.571 5.895 6.440 1.00 93.56 264 LYS A CA 1
ATOM 1996 C C . LYS A 1 264 ? 4.719 5.185 7.160 1.00 93.56 264 LYS A C 1
ATOM 1998 O O . LYS A 1 264 ? 5.813 5.744 7.256 1.00 93.56 264 LYS A O 1
ATOM 2003 N N . ASN A 1 265 ? 4.459 3.997 7.702 1.00 95.00 265 ASN A N 1
ATOM 2004 C CA . ASN A 1 265 ? 5.414 3.192 8.459 1.00 95.00 265 ASN A CA 1
ATOM 2005 C C . ASN A 1 265 ? 5.927 1.967 7.688 1.00 95.00 265 ASN A C 1
ATOM 2007 O O . ASN A 1 265 ? 6.802 1.268 8.199 1.00 95.00 265 ASN A O 1
ATOM 2011 N N . VAL A 1 266 ? 5.435 1.719 6.470 1.00 96.06 266 VAL A N 1
ATOM 2012 C CA . VAL A 1 266 ? 5.863 0.586 5.648 1.00 96.06 266 VAL A CA 1
ATOM 2013 C C . VAL A 1 266 ? 7.288 0.811 5.153 1.00 96.06 266 VAL A C 1
ATOM 2015 O O . VAL A 1 266 ? 7.586 1.785 4.465 1.00 96.06 266 VAL A O 1
ATOM 2018 N N . VAL A 1 267 ? 8.166 -0.128 5.499 1.00 97.25 267 VAL A N 1
ATOM 2019 C CA . VAL A 1 267 ? 9.592 -0.116 5.153 1.00 97.25 267 VAL A CA 1
ATOM 2020 C C . VAL A 1 267 ? 9.873 -0.981 3.924 1.00 97.25 267 VAL A C 1
ATOM 2022 O O . VAL A 1 267 ? 10.760 -0.655 3.131 1.00 97.25 267 VAL A O 1
ATOM 2025 N N . SER A 1 268 ? 9.117 -2.064 3.735 1.00 97.25 268 SER A N 1
ATOM 2026 C CA . SER A 1 268 ? 9.268 -2.980 2.603 1.00 97.25 268 SER A CA 1
ATOM 2027 C C . SER A 1 268 ? 7.944 -3.594 2.152 1.00 97.25 268 SER A C 1
ATOM 2029 O O . SER A 1 268 ? 7.061 -3.881 2.964 1.00 97.25 268 SER A O 1
ATOM 2031 N N . ILE A 1 269 ? 7.850 -3.828 0.841 1.00 98.31 269 ILE A N 1
ATOM 2032 C CA . ILE A 1 269 ? 6.803 -4.631 0.199 1.00 98.31 269 ILE A CA 1
ATOM 2033 C C . ILE A 1 269 ? 7.487 -5.843 -0.446 1.00 98.31 269 ILE A C 1
ATOM 2035 O O . ILE A 1 269 ? 8.373 -5.694 -1.291 1.00 98.31 269 ILE A O 1
ATOM 2039 N N . ASN A 1 270 ? 7.116 -7.049 -0.019 1.00 98.12 270 ASN A N 1
ATOM 2040 C CA . ASN A 1 270 ? 7.734 -8.299 -0.477 1.00 98.12 270 ASN A CA 1
ATOM 2041 C C . ASN A 1 270 ? 7.107 -8.859 -1.767 1.00 98.12 270 ASN A C 1
ATOM 2043 O O . ASN A 1 270 ? 7.614 -9.845 -2.303 1.00 98.12 270 ASN A O 1
ATOM 2047 N N . GLY A 1 271 ? 6.061 -8.213 -2.281 1.00 98.56 271 GLY A N 1
ATOM 2048 C CA . GLY A 1 271 ? 5.476 -8.453 -3.596 1.00 98.56 271 GLY A CA 1
ATOM 2049 C C . GLY A 1 271 ? 5.485 -7.198 -4.471 1.00 98.56 271 GLY A C 1
ATOM 2050 O O . GLY A 1 271 ? 6.453 -6.427 -4.454 1.00 98.56 271 GLY A O 1
ATOM 2051 N N . ASP A 1 272 ? 4.406 -7.019 -5.222 1.00 98.88 272 ASP A N 1
ATOM 2052 C CA . ASP A 1 272 ? 4.194 -5.923 -6.164 1.00 98.88 272 ASP A CA 1
ATOM 2053 C C . ASP A 1 272 ? 3.508 -4.716 -5.494 1.00 98.88 272 ASP A C 1
ATOM 2055 O O . ASP A 1 272 ? 2.746 -4.855 -4.538 1.00 98.88 272 ASP A O 1
ATOM 2059 N N . LEU A 1 273 ? 3.752 -3.510 -6.009 1.00 98.75 273 LEU A N 1
ATOM 2060 C CA . LEU A 1 273 ? 2.974 -2.306 -5.714 1.00 98.75 273 LEU A CA 1
ATOM 2061 C C . LEU A 1 273 ? 2.423 -1.746 -7.026 1.00 98.75 273 LEU A C 1
ATOM 2063 O O . LEU A 1 273 ? 3.172 -1.229 -7.856 1.00 98.75 273 LEU A O 1
ATOM 2067 N N . GLU A 1 274 ? 1.108 -1.826 -7.201 1.00 98.81 274 GLU A N 1
ATOM 2068 C CA . GLU A 1 274 ? 0.423 -1.409 -8.420 1.00 98.81 274 GLU A CA 1
ATOM 2069 C C . GLU A 1 274 ? -0.644 -0.348 -8.126 1.00 98.81 274 GLU A C 1
ATOM 2071 O O . GLU A 1 274 ? -1.633 -0.608 -7.438 1.00 98.81 274 GLU A O 1
ATOM 2076 N N . LEU A 1 275 ? -0.460 0.846 -8.699 1.00 98.12 275 LEU A N 1
ATOM 2077 C CA . LEU A 1 275 ? -1.435 1.937 -8.705 1.00 98.12 275 LEU A CA 1
ATOM 2078 C C . LEU A 1 275 ? -1.955 2.134 -10.134 1.00 98.12 275 LEU A C 1
ATOM 2080 O O . LEU A 1 275 ? -1.213 2.576 -11.018 1.00 98.12 275 LEU A O 1
ATOM 2084 N N . ILE A 1 276 ? -3.222 1.783 -10.377 1.00 98.44 276 ILE A N 1
ATOM 2085 C CA . ILE A 1 276 ? -3.772 1.676 -11.738 1.00 98.44 276 ILE A CA 1
ATOM 2086 C C . ILE A 1 276 ? -5.119 2.395 -11.864 1.00 98.44 276 ILE A C 1
ATOM 2088 O O . ILE A 1 276 ? -6.049 2.108 -11.121 1.00 98.44 276 ILE A O 1
ATOM 2092 N N . SER A 1 277 ? -5.283 3.257 -12.868 1.00 97.19 277 SER A N 1
ATOM 2093 C CA . SER A 1 277 ? -6.567 3.913 -13.178 1.00 97.19 277 SER A CA 1
ATOM 2094 C C . SER A 1 277 ? -7.138 4.681 -11.979 1.00 97.19 277 SER A C 1
ATOM 2096 O O . SER A 1 277 ? -8.248 4.420 -11.511 1.00 97.19 277 SER A O 1
ATOM 2098 N N . MET A 1 278 ? -6.341 5.621 -11.477 1.00 96.19 278 MET A N 1
ATOM 2099 C CA . MET A 1 278 ? -6.637 6.451 -10.309 1.00 96.19 278 MET A CA 1
ATOM 2100 C C . MET A 1 278 ? -6.719 7.916 -10.747 1.00 96.19 278 MET A C 1
ATOM 2102 O O . MET A 1 278 ? -5.849 8.726 -10.436 1.00 96.19 278 MET A O 1
ATOM 2106 N N . ASP A 1 279 ? -7.732 8.235 -11.553 1.00 93.88 279 ASP A N 1
ATOM 2107 C CA . ASP A 1 279 ? -7.797 9.508 -12.282 1.00 93.88 279 ASP A CA 1
ATOM 2108 C C . ASP A 1 279 ? -7.820 10.747 -11.373 1.00 93.88 279 ASP A C 1
ATOM 2110 O O . ASP A 1 279 ? -7.309 11.790 -11.774 1.00 93.88 279 ASP A O 1
ATOM 2114 N N . GLY A 1 280 ? -8.381 10.643 -10.166 1.00 95.94 280 GLY A N 1
ATOM 2115 C CA . GLY A 1 280 ? -8.417 11.718 -9.172 1.00 95.94 280 GLY A CA 1
ATOM 2116 C C . GLY A 1 280 ? -7.172 11.835 -8.293 1.00 95.94 280 GLY A C 1
ATOM 2117 O O . GLY A 1 280 ? -7.079 12.803 -7.551 1.00 95.94 280 GLY A O 1
ATOM 2118 N N . LEU A 1 281 ? -6.224 10.892 -8.364 1.00 96.81 281 LEU A N 1
ATOM 2119 C CA . LEU A 1 281 ? -5.087 10.855 -7.443 1.00 96.81 281 LEU A CA 1
ATOM 2120 C C . LEU A 1 281 ? -4.142 12.016 -7.736 1.00 96.81 281 L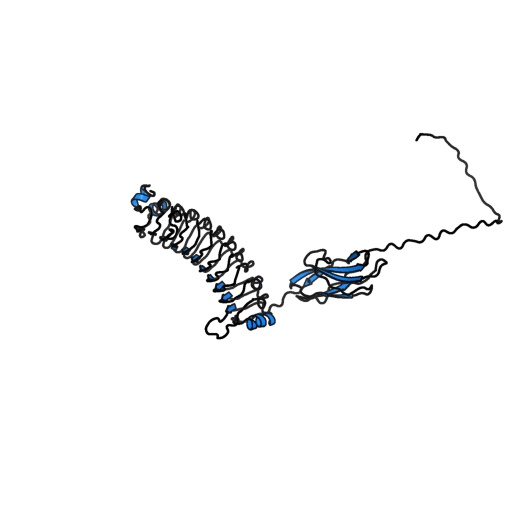EU A C 1
ATOM 2122 O O . LEU A 1 281 ? -3.574 12.093 -8.822 1.00 96.81 281 LEU A O 1
ATOM 2126 N N . GLU A 1 282 ? -3.961 12.897 -6.759 1.00 95.19 282 GLU A N 1
ATOM 2127 C CA . GLU A 1 282 ? -3.087 14.067 -6.856 1.00 95.19 282 GLU A CA 1
ATOM 2128 C C . GLU A 1 282 ? -1.811 13.873 -6.032 1.00 95.19 282 GLU A C 1
ATOM 2130 O O . GLU A 1 282 ? -0.728 14.246 -6.487 1.00 95.19 282 GLU A O 1
ATOM 2135 N N . THR A 1 283 ? -1.925 13.262 -4.844 1.00 94.50 283 THR A N 1
ATOM 2136 C CA . THR A 1 283 ? -0.829 13.165 -3.864 1.00 94.50 283 THR A CA 1
ATOM 2137 C C . THR A 1 283 ? -0.576 11.732 -3.397 1.00 94.50 283 THR A C 1
ATOM 2139 O O . THR A 1 283 ? -1.496 10.991 -3.055 1.00 94.50 283 THR A O 1
ATOM 2142 N N . ILE A 1 284 ? 0.702 11.349 -3.318 1.00 95.00 284 ILE A N 1
ATOM 2143 C CA . ILE A 1 284 ? 1.151 10.094 -2.705 1.00 95.00 284 ILE A CA 1
ATOM 2144 C C . ILE A 1 284 ? 2.177 10.440 -1.623 1.00 95.00 284 ILE A C 1
ATOM 2146 O O . ILE A 1 284 ? 3.341 10.690 -1.925 1.00 95.00 284 ILE A O 1
ATOM 2150 N N . SER A 1 285 ? 1.745 10.461 -0.363 1.00 93.25 285 SER A N 1
ATOM 2151 C CA . SER A 1 285 ? 2.560 10.838 0.804 1.00 93.25 285 SER A CA 1
ATOM 2152 C C . SER A 1 285 ? 2.880 9.643 1.716 1.00 93.25 285 SER A C 1
ATOM 2154 O O . SER A 1 285 ? 3.829 9.684 2.501 1.00 93.25 285 SER A O 1
ATOM 2156 N N . GLY A 1 286 ? 2.134 8.543 1.572 1.00 94.25 286 GLY A N 1
ATOM 2157 C CA . GLY A 1 286 ? 2.195 7.391 2.467 1.00 94.25 286 GLY A CA 1
ATOM 2158 C C . GLY A 1 286 ? 3.467 6.547 2.379 1.00 94.25 286 GLY A C 1
ATOM 2159 O O . GLY A 1 286 ? 3.755 5.829 3.319 1.00 94.25 286 GLY A O 1
ATOM 2160 N N . PHE A 1 287 ? 4.270 6.611 1.316 1.00 96.44 287 PHE A N 1
ATOM 2161 C CA . PHE A 1 287 ? 5.408 5.687 1.137 1.00 96.44 287 PHE A CA 1
ATOM 2162 C C . PHE A 1 287 ? 6.772 6.238 1.588 1.00 96.44 287 PHE A C 1
ATOM 2164 O O . PHE A 1 287 ? 7.808 5.667 1.257 1.00 96.44 287 PHE A O 1
ATOM 2171 N N . GLY A 1 288 ? 6.807 7.315 2.381 1.00 95.44 288 GLY A N 1
ATOM 2172 C CA . GLY A 1 288 ? 8.052 8.034 2.697 1.00 95.44 288 GLY A CA 1
ATOM 2173 C C . GLY A 1 288 ? 9.155 7.214 3.393 1.00 95.44 288 GLY A C 1
ATOM 2174 O O . GLY A 1 288 ? 10.322 7.603 3.334 1.00 95.44 288 GLY A O 1
ATOM 2175 N N . GLN A 1 289 ? 8.822 6.085 4.032 1.00 96.94 289 GLN A N 1
ATOM 2176 C CA . GLN A 1 289 ? 9.782 5.155 4.658 1.00 96.94 289 GLN A CA 1
ATOM 2177 C C . GLN A 1 289 ? 10.073 3.896 3.822 1.00 96.94 289 GLN A C 1
ATOM 2179 O O . GLN A 1 289 ? 10.918 3.087 4.214 1.00 96.94 289 GLN A O 1
ATOM 2184 N N . LEU A 1 290 ? 9.406 3.731 2.676 1.00 98.19 290 LEU A N 1
ATOM 2185 C CA . LEU A 1 290 ? 9.527 2.548 1.835 1.00 98.19 290 LEU A CA 1
ATOM 2186 C C . LEU A 1 290 ? 10.921 2.500 1.201 1.00 98.19 290 LEU A C 1
ATOM 2188 O O . LEU A 1 290 ? 11.264 3.330 0.364 1.00 98.19 290 LEU A O 1
ATOM 2192 N N . ASN A 1 291 ? 11.721 1.510 1.592 1.00 98.25 291 ASN A N 1
ATOM 2193 C CA . ASN A 1 291 ? 13.105 1.349 1.144 1.00 98.25 291 ASN A CA 1
ATOM 2194 C C . ASN A 1 291 ? 13.250 0.346 -0.002 1.00 98.25 291 ASN A C 1
ATOM 2196 O O . ASN A 1 291 ? 14.176 0.476 -0.811 1.00 98.25 291 ASN A O 1
ATOM 2200 N N . SER A 1 292 ? 12.377 -0.663 -0.066 1.00 98.50 292 SER A N 1
ATOM 2201 C CA . SER A 1 292 ? 12.469 -1.733 -1.060 1.00 98.50 292 SER A CA 1
ATOM 2202 C C . SER A 1 292 ? 11.115 -2.316 -1.444 1.00 98.50 292 SER A C 1
ATOM 2204 O O . SER A 1 292 ? 10.277 -2.579 -0.580 1.00 98.50 292 SER A O 1
ATOM 2206 N N . ILE A 1 293 ? 10.971 -2.614 -2.732 1.00 98.81 293 ILE A N 1
ATOM 2207 C CA . ILE A 1 293 ? 9.896 -3.439 -3.289 1.00 98.81 293 ILE A CA 1
ATOM 2208 C C . ILE A 1 293 ? 10.558 -4.669 -3.907 1.00 98.81 293 ILE A C 1
ATOM 2210 O O . ILE A 1 293 ? 11.495 -4.526 -4.689 1.00 98.81 293 ILE A O 1
ATOM 2214 N N . SER A 1 294 ? 10.131 -5.877 -3.544 1.00 98.69 294 SER A N 1
ATOM 2215 C CA . SER A 1 294 ? 10.738 -7.106 -4.082 1.00 98.69 294 SER A CA 1
ATOM 2216 C C . SER A 1 294 ? 10.227 -7.451 -5.481 1.00 98.69 294 SER A C 1
ATOM 2218 O O . SER A 1 294 ? 10.964 -8.052 -6.263 1.00 98.69 294 SER A O 1
ATOM 2220 N N . GLY A 1 295 ? 8.991 -7.068 -5.793 1.00 98.75 295 GLY A N 1
ATOM 2221 C CA . GLY A 1 295 ? 8.347 -7.283 -7.079 1.00 98.75 295 GLY A CA 1
ATOM 2222 C C . GLY A 1 295 ? 8.333 -6.044 -7.975 1.00 98.75 295 GLY A C 1
ATOM 2223 O O . GLY A 1 295 ? 9.271 -5.242 -7.982 1.00 98.75 295 GLY A O 1
ATOM 2224 N N . LEU A 1 296 ? 7.274 -5.933 -8.768 1.00 98.88 296 LEU A N 1
ATOM 2225 C CA . LEU A 1 296 ? 6.962 -4.843 -9.686 1.00 98.88 296 LEU A CA 1
ATOM 2226 C C . LEU A 1 296 ? 6.525 -3.583 -8.928 1.00 98.88 296 LEU A C 1
ATOM 2228 O O . LEU A 1 296 ? 5.714 -3.647 -8.011 1.00 98.88 296 LEU A O 1
ATOM 2232 N N . LEU A 1 297 ? 6.982 -2.419 -9.387 1.00 98.88 297 LEU A N 1
ATOM 2233 C CA . LEU A 1 297 ? 6.364 -1.132 -9.081 1.00 98.88 297 LEU A CA 1
ATOM 2234 C C . LEU A 1 297 ? 5.692 -0.591 -10.345 1.00 98.88 297 LEU A C 1
ATOM 2236 O O . LEU A 1 297 ? 6.379 -0.248 -11.308 1.00 98.88 297 LEU A O 1
ATOM 2240 N N . ARG A 1 298 ? 4.358 -0.500 -10.348 1.00 98.75 298 ARG A N 1
ATOM 2241 C CA . ARG A 1 298 ? 3.581 -0.016 -11.494 1.00 98.75 298 ARG A CA 1
ATOM 2242 C C . ARG A 1 298 ? 2.742 1.204 -11.153 1.00 98.75 298 ARG A C 1
ATOM 2244 O O . ARG A 1 298 ? 1.898 1.174 -10.264 1.00 98.75 298 ARG A O 1
ATOM 2251 N N . PHE A 1 299 ? 2.899 2.231 -11.974 1.00 97.69 299 PHE A N 1
ATOM 2252 C CA . PHE A 1 299 ? 2.023 3.388 -12.058 1.00 97.69 299 PHE A CA 1
ATOM 2253 C C . PHE A 1 299 ? 1.402 3.412 -13.448 1.00 97.69 299 PHE A C 1
ATOM 2255 O O . PHE A 1 299 ? 2.112 3.572 -14.444 1.00 97.69 299 PHE A O 1
ATOM 2262 N N . GLN A 1 300 ? 0.086 3.240 -13.536 1.00 97.31 300 GLN A N 1
ATOM 2263 C CA . GLN A 1 300 ? -0.602 3.189 -14.819 1.00 97.31 300 GLN A CA 1
ATOM 2264 C C . GLN A 1 300 ? -1.872 4.034 -14.829 1.00 97.31 300 GLN A C 1
ATOM 2266 O O . GLN A 1 300 ? -2.752 3.838 -14.002 1.00 97.31 300 GLN A O 1
ATOM 2271 N N . SER A 1 301 ? -2.033 4.895 -15.839 1.00 95.88 301 SER A N 1
ATOM 2272 C CA . SER A 1 301 ? -3.232 5.745 -15.984 1.00 95.88 301 SER A CA 1
ATOM 2273 C C . SER A 1 301 ? -3.468 6.611 -14.738 1.00 95.88 301 SER A C 1
ATOM 2275 O O . SER A 1 301 ? -4.510 6.521 -14.093 1.00 95.88 301 SER A O 1
ATOM 2277 N N . LEU A 1 302 ? -2.456 7.410 -14.383 1.00 94.69 302 LEU A N 1
ATOM 2278 C CA . LEU A 1 302 ? -2.464 8.336 -13.244 1.00 94.69 302 LEU A CA 1
ATOM 2279 C C . LEU A 1 302 ? -2.428 9.774 -13.761 1.00 94.69 302 LEU A C 1
ATOM 2281 O O . LEU A 1 302 ? -1.372 10.405 -13.846 1.00 94.69 302 LEU A O 1
ATOM 2285 N N . ILE A 1 303 ? -3.583 10.269 -14.195 1.00 91.38 303 ILE A N 1
ATOM 2286 C CA . ILE A 1 303 ? -3.654 11.496 -14.997 1.00 91.38 303 ILE A CA 1
ATOM 2287 C C . ILE A 1 303 ? -3.629 12.798 -14.181 1.00 91.38 303 ILE A C 1
ATOM 2289 O O . ILE A 1 303 ? -3.446 13.856 -14.784 1.00 91.38 303 ILE A O 1
ATOM 2293 N N . SER A 1 304 ? -3.778 12.742 -12.855 1.00 93.50 304 SER A N 1
ATOM 2294 C CA . SER A 1 304 ? -3.739 13.928 -11.976 1.00 93.50 304 SER A CA 1
ATOM 2295 C C . SER A 1 304 ? -2.488 14.002 -11.093 1.00 93.50 304 SER A C 1
ATOM 2297 O O . SER A 1 304 ? -2.166 15.075 -10.587 1.00 93.50 304 SER A O 1
ATOM 2299 N N . VAL A 1 305 ? -1.737 12.901 -10.960 1.00 90.00 305 VAL A N 1
ATOM 2300 C CA . VAL A 1 305 ? -0.509 12.853 -10.154 1.00 90.00 305 VAL A CA 1
ATOM 2301 C C . VAL A 1 305 ? 0.560 13.720 -10.805 1.00 90.00 305 VAL A C 1
ATOM 2303 O O . VAL A 1 305 ? 0.905 13.495 -11.965 1.00 90.00 305 VAL A O 1
ATOM 2306 N N . MET A 1 306 ? 1.106 14.673 -10.046 1.00 82.56 306 MET A N 1
ATOM 2307 C CA . MET A 1 306 ? 2.141 15.593 -10.534 1.00 82.56 306 MET A CA 1
ATOM 2308 C C . MET A 1 306 ? 3.564 15.129 -10.203 1.00 82.56 306 MET A C 1
ATOM 2310 O O . MET A 1 306 ? 4.483 15.364 -10.990 1.00 82.56 306 MET A O 1
ATOM 2314 N N . ASP A 1 307 ? 3.754 14.447 -9.071 1.00 86.56 307 ASP A N 1
ATOM 2315 C CA . ASP A 1 307 ? 5.054 13.938 -8.642 1.00 86.56 307 ASP A CA 1
ATOM 2316 C C . ASP A 1 307 ? 4.947 12.629 -7.842 1.00 86.56 307 ASP A C 1
ATOM 2318 O O . ASP A 1 307 ? 3.871 12.199 -7.427 1.00 86.56 307 ASP A O 1
ATOM 2322 N N . PHE A 1 308 ? 6.098 11.986 -7.642 1.00 91.00 308 PHE A N 1
ATOM 2323 C CA . PHE A 1 308 ? 6.247 10.771 -6.839 1.00 91.00 308 PHE A CA 1
ATOM 2324 C C . PHE A 1 308 ? 7.046 11.019 -5.550 1.00 91.00 308 PHE A C 1
ATOM 2326 O O . PHE A 1 308 ? 7.812 10.161 -5.114 1.00 91.00 308 PHE A O 1
ATOM 2333 N N . SER A 1 309 ? 6.904 12.195 -4.933 1.00 89.38 309 SER A N 1
ATOM 2334 C CA . SER A 1 309 ? 7.661 12.596 -3.734 1.00 89.38 309 SER A CA 1
ATOM 2335 C C . SER A 1 309 ? 7.526 11.632 -2.548 1.00 89.38 309 SER A C 1
ATOM 2337 O O . SER A 1 309 ? 8.440 11.544 -1.731 1.00 89.38 309 SER A O 1
ATOM 2339 N N . GLY A 1 310 ? 6.460 10.830 -2.492 1.00 94.06 310 GLY A N 1
ATOM 2340 C CA . GLY A 1 310 ? 6.310 9.746 -1.522 1.00 94.06 310 GLY A CA 1
ATOM 2341 C C . GLY A 1 310 ? 7.359 8.632 -1.609 1.00 94.06 310 GLY A C 1
ATOM 2342 O O . GLY A 1 310 ? 7.445 7.849 -0.677 1.00 94.06 310 GLY A O 1
ATOM 2343 N N . PHE A 1 311 ? 8.168 8.541 -2.671 1.00 97.31 311 PHE A N 1
ATOM 2344 C CA . PHE A 1 311 ? 9.104 7.425 -2.888 1.00 97.31 311 PHE A CA 1
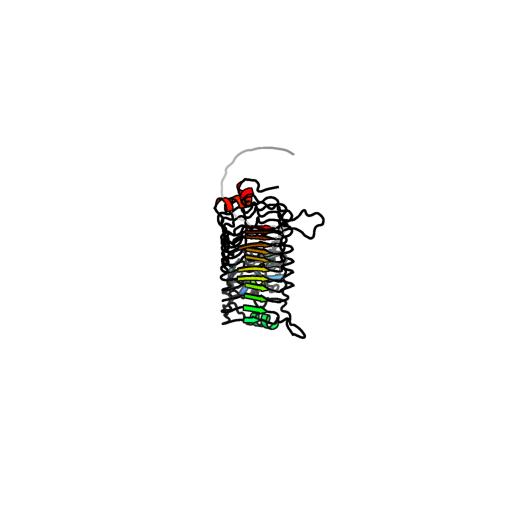ATOM 2345 C C . PHE A 1 311 ? 10.581 7.773 -2.664 1.00 97.31 311 PHE A C 1
ATOM 2347 O O . PHE A 1 311 ? 11.452 6.969 -2.989 1.00 97.31 311 PHE A O 1
ATOM 2354 N N . THR A 1 312 ? 10.903 8.928 -2.072 1.00 96.75 312 THR A N 1
ATOM 2355 C CA . THR A 1 312 ? 12.297 9.415 -1.984 1.00 96.75 312 THR A CA 1
ATOM 2356 C C . THR A 1 312 ? 13.259 8.502 -1.222 1.00 96.75 312 THR A C 1
ATOM 2358 O O . THR A 1 312 ? 14.469 8.650 -1.379 1.00 96.75 312 THR A O 1
ATOM 2361 N N . SER A 1 313 ? 12.759 7.573 -0.404 1.00 98.25 313 SER A N 1
ATOM 2362 C CA . SER A 1 313 ? 13.574 6.590 0.332 1.00 98.25 313 SER A CA 1
ATOM 2363 C C . SER A 1 313 ? 13.783 5.277 -0.435 1.00 98.25 313 SER A C 1
ATOM 2365 O O . SER A 1 313 ? 14.649 4.481 -0.068 1.00 98.25 313 SER A O 1
ATOM 2367 N N . LEU A 1 314 ? 13.031 5.051 -1.518 1.00 98.69 314 LEU A N 1
ATOM 2368 C CA . LEU A 1 314 ? 13.049 3.800 -2.264 1.00 98.69 314 LEU A CA 1
ATOM 2369 C C . LEU A 1 314 ? 14.409 3.612 -2.940 1.00 98.69 314 LEU A C 1
ATOM 2371 O O . LEU A 1 314 ? 14.797 4.369 -3.827 1.00 98.69 314 LEU A O 1
ATOM 2375 N N . SER A 1 315 ? 15.128 2.580 -2.510 1.00 98.56 315 SER A N 1
ATOM 2376 C CA . SER A 1 315 ? 16.501 2.297 -2.939 1.00 98.56 315 SER A CA 1
ATOM 2377 C C . SER A 1 315 ? 16.595 1.147 -3.938 1.00 98.56 315 SER A C 1
ATOM 2379 O O . SER A 1 315 ? 17.512 1.108 -4.761 1.00 98.56 315 SER A O 1
ATOM 2381 N N . SER A 1 316 ? 15.637 0.217 -3.904 1.00 98.69 316 SER A N 1
ATOM 2382 C CA . SER A 1 316 ? 15.641 -0.959 -4.772 1.00 98.69 316 SER A CA 1
ATOM 2383 C C . SER A 1 316 ? 14.240 -1.426 -5.148 1.00 98.69 316 SER A C 1
ATOM 2385 O O . SER A 1 316 ? 13.319 -1.421 -4.331 1.00 98.69 316 SER A O 1
ATOM 2387 N N . ILE A 1 317 ? 14.120 -1.863 -6.399 1.00 98.94 317 ILE A N 1
ATOM 2388 C CA . ILE A 1 317 ? 12.965 -2.580 -6.936 1.00 98.94 317 ILE A CA 1
ATOM 2389 C C . ILE A 1 317 ? 13.499 -3.914 -7.458 1.00 98.94 317 ILE A C 1
ATOM 2391 O O . ILE A 1 317 ? 14.437 -3.930 -8.253 1.00 98.94 317 ILE A O 1
ATOM 2395 N N . GLY A 1 318 ? 12.976 -5.036 -6.973 1.00 98.81 318 GLY A N 1
ATOM 2396 C CA . GLY A 1 318 ? 13.431 -6.369 -7.369 1.00 98.81 318 GLY A CA 1
ATOM 2397 C C . GLY A 1 318 ? 12.870 -6.822 -8.720 1.00 98.81 318 GLY A C 1
ATOM 2398 O O . GLY A 1 318 ? 13.556 -7.552 -9.435 1.00 98.81 318 GLY A O 1
ATOM 2399 N N . GLY A 1 319 ? 11.679 -6.349 -9.092 1.00 98.81 319 GLY A N 1
ATOM 2400 C CA . GLY A 1 319 ? 11.053 -6.544 -10.398 1.00 98.81 319 GLY A CA 1
ATOM 2401 C C . GLY A 1 319 ? 11.191 -5.328 -11.317 1.00 98.81 319 GLY A C 1
ATOM 2402 O O . GLY A 1 319 ? 12.219 -4.642 -11.316 1.00 98.81 319 GLY A O 1
ATOM 2403 N N . ASP A 1 320 ? 10.159 -5.092 -12.125 1.00 98.94 320 ASP A N 1
ATOM 2404 C CA . ASP A 1 320 ? 10.111 -3.994 -13.092 1.00 98.94 320 ASP A CA 1
ATOM 2405 C C . ASP A 1 320 ? 9.688 -2.668 -12.427 1.00 98.94 320 ASP A C 1
ATOM 2407 O O . ASP A 1 320 ? 9.002 -2.655 -11.404 1.00 98.94 320 ASP A O 1
ATOM 2411 N N . LEU A 1 321 ? 10.071 -1.544 -13.032 1.00 98.81 321 LEU A N 1
ATOM 2412 C CA . LEU A 1 321 ? 9.487 -0.227 -12.776 1.00 98.81 321 LEU A CA 1
ATOM 2413 C C . LEU A 1 321 ? 8.728 0.222 -14.026 1.00 98.81 321 LEU A C 1
ATOM 2415 O O . LEU A 1 321 ? 9.337 0.620 -15.022 1.00 98.81 321 LEU A O 1
ATOM 2419 N N . ASP A 1 322 ? 7.402 0.194 -13.942 1.00 98.69 322 ASP A N 1
ATOM 2420 C CA . ASP A 1 322 ? 6.491 0.575 -15.015 1.00 98.69 322 ASP A CA 1
ATOM 2421 C C . ASP A 1 322 ? 5.838 1.923 -14.705 1.00 98.69 322 ASP A C 1
ATOM 2423 O O . ASP A 1 322 ? 5.074 2.051 -13.750 1.00 98.69 322 ASP A O 1
ATOM 2427 N N . ILE A 1 323 ? 6.078 2.928 -15.545 1.00 97.12 323 ILE A N 1
ATOM 2428 C CA . ILE A 1 323 ? 5.381 4.217 -15.488 1.00 97.12 323 ILE A CA 1
ATOM 2429 C C . ILE A 1 323 ? 4.728 4.453 -16.844 1.00 97.12 323 ILE A C 1
ATOM 2431 O O . ILE A 1 323 ? 5.390 4.765 -17.842 1.00 97.12 323 ILE A O 1
ATOM 2435 N N . LEU A 1 324 ? 3.415 4.245 -16.877 1.00 95.56 324 LEU A N 1
ATOM 2436 C CA . LEU A 1 324 ? 2.621 4.129 -18.089 1.00 95.56 324 LEU A CA 1
ATOM 2437 C C . LEU A 1 324 ? 1.451 5.114 -18.053 1.00 95.56 324 LEU A C 1
ATOM 2439 O O . LEU A 1 324 ? 0.497 4.921 -17.309 1.00 95.56 324 LEU A O 1
ATOM 2443 N N . THR A 1 325 ? 1.415 6.089 -18.958 1.00 88.38 325 THR A N 1
ATOM 2444 C CA . THR A 1 325 ? 0.271 7.022 -19.046 1.00 88.38 325 THR A CA 1
ATOM 2445 C C . THR A 1 325 ? 0.044 7.779 -17.728 1.00 88.38 325 THR A C 1
ATOM 2447 O O . THR A 1 325 ? -1.020 7.684 -17.117 1.00 88.38 325 THR A O 1
ATOM 2450 N N . SER A 1 326 ? 1.058 8.517 -17.280 1.00 81.31 326 SER A N 1
ATOM 2451 C CA . SER A 1 326 ? 0.989 9.355 -16.078 1.00 81.31 326 SER A CA 1
ATOM 2452 C C . SER A 1 326 ? 1.237 10.829 -16.403 1.00 81.31 326 SER A C 1
ATOM 2454 O O . SER A 1 326 ? 1.890 11.159 -17.399 1.00 81.31 326 SER A O 1
ATOM 2456 N N . SER A 1 327 ? 0.747 11.714 -15.535 1.00 88.12 327 SER A N 1
ATOM 2457 C CA . SER A 1 327 ? 0.952 13.169 -15.611 1.00 88.12 327 SER A CA 1
ATOM 2458 C C . SER A 1 327 ? 2.145 13.654 -14.779 1.00 88.12 327 SER A C 1
ATOM 2460 O O . SER A 1 327 ? 2.163 14.788 -14.315 1.00 88.12 327 SER A O 1
ATOM 2462 N N . ILE A 1 328 ? 3.167 12.817 -14.600 1.00 90.06 328 ILE A N 1
ATOM 2463 C CA . ILE A 1 328 ? 4.379 13.224 -13.885 1.00 90.06 328 ILE A CA 1
ATOM 2464 C C . ILE A 1 328 ? 5.244 14.157 -14.734 1.00 90.06 328 ILE A C 1
ATOM 2466 O O . ILE A 1 328 ? 5.451 13.904 -15.924 1.00 90.06 328 ILE A O 1
ATOM 2470 N N . SER A 1 329 ? 5.785 15.213 -14.124 1.00 88.56 329 SER A N 1
ATOM 2471 C CA . SER A 1 329 ? 6.715 16.128 -14.803 1.00 88.56 329 SER A CA 1
ATOM 2472 C C . SER A 1 329 ? 8.182 15.725 -14.664 1.00 88.56 329 SER A C 1
ATOM 2474 O O . SER A 1 329 ? 8.993 16.072 -15.522 1.00 88.56 329 SER A O 1
ATOM 2476 N N . ASP A 1 330 ? 8.536 14.999 -13.603 1.00 90.19 330 ASP A N 1
ATOM 2477 C CA . ASP A 1 330 ? 9.901 14.553 -13.327 1.00 90.19 330 ASP A CA 1
ATOM 2478 C C . ASP A 1 330 ? 9.934 13.251 -12.508 1.00 90.19 330 ASP A C 1
ATOM 2480 O O . ASP A 1 330 ? 8.903 12.688 -12.142 1.00 90.19 330 ASP A O 1
ATOM 2484 N N . MET A 1 331 ? 11.149 12.762 -12.248 1.00 94.62 331 MET A N 1
ATOM 2485 C CA . MET A 1 331 ? 11.420 11.511 -11.531 1.00 94.62 331 MET A CA 1
ATOM 2486 C C . MET A 1 331 ? 12.046 11.735 -10.144 1.00 94.62 331 MET A C 1
ATOM 2488 O O . MET A 1 331 ? 12.674 10.823 -9.608 1.00 94.62 331 MET A O 1
ATOM 2492 N N . ASN A 1 332 ? 11.934 12.931 -9.552 1.00 94.25 332 ASN A N 1
ATOM 2493 C CA . ASN A 1 332 ? 12.638 13.287 -8.307 1.00 94.25 332 ASN A CA 1
ATOM 2494 C C . ASN A 1 332 ? 12.246 12.408 -7.108 1.00 94.25 332 ASN A C 1
ATOM 2496 O O . ASN A 1 332 ? 13.047 12.210 -6.188 1.00 94.25 332 ASN A O 1
ATOM 2500 N N . GLY A 1 333 ? 11.051 11.818 -7.164 1.00 95.38 333 GLY A N 1
ATOM 2501 C CA . GLY A 1 333 ? 10.598 10.782 -6.241 1.00 95.38 333 GLY A CA 1
ATOM 2502 C C . GLY A 1 333 ? 11.528 9.572 -6.151 1.00 95.38 333 GLY A C 1
ATOM 2503 O O . GLY A 1 333 ? 11.599 8.950 -5.107 1.00 95.38 333 GLY A O 1
ATOM 2504 N N . PHE A 1 334 ? 12.310 9.272 -7.189 1.00 97.75 334 PHE A N 1
ATOM 2505 C CA . PHE A 1 334 ? 13.216 8.117 -7.233 1.00 97.75 334 PHE A CA 1
ATOM 2506 C C . PHE A 1 334 ? 14.690 8.481 -7.016 1.00 97.75 334 PHE A C 1
ATOM 2508 O O . PHE A 1 334 ? 15.583 7.727 -7.397 1.00 97.75 334 PHE A O 1
ATOM 2515 N N . SER A 1 335 ? 14.957 9.619 -6.373 1.00 97.31 335 SER A N 1
ATOM 2516 C CA . SER A 1 335 ? 16.315 10.129 -6.129 1.00 97.31 335 SER A CA 1
ATOM 2517 C C . SER A 1 335 ? 17.240 9.198 -5.339 1.00 97.31 335 SER A C 1
ATOM 2519 O O . SER A 1 335 ? 18.455 9.319 -5.485 1.00 97.31 335 SER A O 1
ATOM 2521 N N . SER A 1 336 ? 16.719 8.243 -4.564 1.00 98.50 336 SER A N 1
ATOM 2522 C CA . SER A 1 336 ? 17.531 7.233 -3.859 1.00 98.50 336 SER A CA 1
ATOM 2523 C C . SER A 1 336 ? 17.647 5.892 -4.589 1.00 98.50 336 SER A C 1
ATOM 2525 O O . SER A 1 336 ? 18.383 5.022 -4.124 1.00 98.50 336 SER A O 1
ATOM 2527 N N . LEU A 1 337 ? 16.944 5.699 -5.710 1.00 98.81 337 LEU A N 1
ATOM 2528 C CA . LEU A 1 337 ? 16.852 4.406 -6.383 1.00 98.81 337 LEU A CA 1
ATOM 2529 C C . LEU A 1 337 ? 18.185 4.055 -7.055 1.00 98.81 337 LEU A C 1
ATOM 2531 O O . LEU A 1 337 ? 18.648 4.768 -7.943 1.00 98.81 337 LEU A O 1
ATOM 2535 N N . THR A 1 338 ? 18.796 2.934 -6.663 1.00 98.81 338 THR A N 1
ATOM 2536 C CA . THR A 1 338 ? 20.091 2.491 -7.206 1.00 98.81 338 THR A CA 1
ATOM 2537 C C . THR A 1 338 ? 19.988 1.249 -8.082 1.00 98.81 338 THR A C 1
ATOM 2539 O O . THR A 1 338 ? 20.883 1.011 -8.905 1.00 98.81 338 THR A O 1
ATOM 2542 N N . ASN A 1 339 ? 18.928 0.448 -7.927 1.00 98.62 339 ASN A N 1
ATOM 2543 C CA . ASN A 1 339 ? 18.798 -0.862 -8.561 1.00 98.62 339 ASN A CA 1
ATOM 2544 C C . ASN A 1 339 ? 17.353 -1.171 -8.976 1.00 98.62 339 ASN A C 1
ATOM 2546 O O . ASN A 1 339 ? 16.439 -1.085 -8.157 1.00 98.62 339 ASN A O 1
ATOM 2550 N N . ILE A 1 340 ? 17.192 -1.622 -10.221 1.00 98.88 340 ILE A N 1
ATOM 2551 C CA . ILE A 1 340 ? 15.985 -2.270 -10.741 1.00 98.88 340 ILE A CA 1
ATOM 2552 C C . ILE A 1 340 ? 16.377 -3.690 -11.173 1.00 98.88 340 ILE A C 1
ATOM 2554 O O . ILE A 1 340 ? 17.268 -3.887 -12.006 1.00 98.88 340 ILE A O 1
ATOM 2558 N N . GLY A 1 341 ? 15.769 -4.693 -10.544 1.00 98.81 341 GLY A N 1
ATOM 2559 C CA . GLY A 1 341 ? 16.053 -6.107 -10.778 1.00 98.81 341 GLY A CA 1
ATOM 2560 C C . GLY A 1 341 ? 15.372 -6.677 -12.022 1.00 98.81 341 GLY A C 1
ATOM 2561 O O . GLY A 1 341 ? 15.802 -7.721 -12.506 1.00 98.81 341 GLY A O 1
ATOM 2562 N N . GLY A 1 342 ? 14.385 -5.970 -12.566 1.00 98.81 342 GLY A N 1
ATOM 2563 C CA . GLY A 1 342 ? 13.776 -6.199 -13.869 1.00 98.81 342 GLY A CA 1
ATOM 2564 C C . GLY A 1 342 ? 14.057 -5.052 -14.844 1.00 98.81 342 GLY A C 1
ATOM 2565 O O . GLY A 1 342 ? 15.182 -4.552 -14.931 1.00 98.81 342 GLY A O 1
ATOM 2566 N N . SER A 1 343 ? 13.035 -4.662 -15.596 1.00 98.94 343 SER A N 1
ATOM 2567 C CA . SER A 1 343 ? 13.055 -3.637 -16.642 1.00 98.94 343 SER A CA 1
ATOM 2568 C C . SER A 1 343 ? 12.587 -2.276 -16.125 1.00 98.94 343 SER A C 1
ATOM 2570 O O . SER A 1 343 ? 11.808 -2.187 -15.182 1.00 98.94 343 SER A O 1
ATOM 2572 N N . LEU A 1 344 ? 13.028 -1.202 -16.777 1.00 98.88 344 LEU A N 1
ATOM 2573 C CA . LEU A 1 344 ? 12.476 0.141 -16.606 1.00 98.88 344 LEU A CA 1
ATOM 2574 C C . LEU A 1 344 ? 11.676 0.514 -17.854 1.00 98.88 344 LEU A C 1
ATOM 2576 O O . LEU A 1 344 ? 12.247 0.633 -18.943 1.00 98.88 344 LEU A O 1
ATOM 2580 N N . ILE A 1 345 ? 10.371 0.733 -17.694 1.00 98.69 345 ILE A N 1
ATOM 2581 C CA . ILE A 1 345 ? 9.462 1.093 -18.782 1.00 98.69 345 ILE A CA 1
ATOM 2582 C C . ILE A 1 345 ? 8.840 2.463 -18.508 1.00 98.69 345 ILE A C 1
ATOM 2584 O O . ILE A 1 345 ? 7.981 2.622 -17.647 1.00 98.69 345 ILE A O 1
ATOM 2588 N N . LEU A 1 346 ? 9.233 3.452 -19.308 1.00 97.50 346 LEU A N 1
ATOM 2589 C CA . LEU A 1 346 ? 8.648 4.790 -19.337 1.00 97.50 346 LEU A CA 1
ATOM 2590 C C . LEU A 1 346 ? 7.868 4.950 -20.639 1.00 97.50 346 LEU A C 1
ATOM 2592 O O . LEU A 1 346 ? 8.472 5.143 -21.702 1.00 97.50 346 LEU A O 1
ATOM 2596 N N . ARG A 1 347 ? 6.533 4.854 -20.577 1.00 95.69 347 ARG A N 1
ATOM 2597 C CA . ARG A 1 347 ? 5.686 4.926 -21.773 1.00 95.69 347 ARG A CA 1
ATOM 2598 C C . ARG A 1 347 ? 4.521 5.900 -21.649 1.00 95.69 347 ARG A C 1
ATOM 2600 O O . ARG A 1 347 ? 3.731 5.817 -20.716 1.00 95.69 347 ARG A O 1
ATOM 2607 N N . THR A 1 348 ? 4.333 6.744 -22.663 1.00 93.06 348 THR A N 1
ATOM 2608 C CA . THR A 1 348 ? 3.162 7.642 -22.762 1.00 93.06 348 THR A CA 1
ATOM 2609 C C . THR A 1 348 ? 3.053 8.628 -21.585 1.00 93.06 348 THR A C 1
ATOM 2611 O O . THR A 1 348 ? 1.962 9.058 -21.227 1.00 93.06 348 THR A O 1
ATOM 2614 N N . ASN A 1 349 ? 4.175 9.036 -20.983 1.00 92.06 349 ASN A N 1
ATOM 2615 C CA . ASN A 1 349 ? 4.198 10.083 -19.954 1.00 92.06 349 ASN A CA 1
ATOM 2616 C C . ASN A 1 349 ? 4.386 11.436 -20.632 1.00 92.06 349 ASN A C 1
ATOM 2618 O O . ASN A 1 349 ? 5.496 11.911 -20.857 1.00 92.06 349 ASN A O 1
ATOM 2622 N N . VAL A 1 350 ? 3.272 12.011 -21.072 1.00 89.38 350 VAL A N 1
ATOM 2623 C CA . VAL A 1 350 ? 3.264 13.084 -22.074 1.00 89.38 350 VAL A CA 1
ATOM 2624 C C . VAL A 1 350 ? 3.804 14.428 -21.583 1.00 89.38 350 VAL A C 1
ATOM 2626 O O . VAL A 1 350 ? 4.147 15.261 -22.421 1.00 89.38 350 VAL A O 1
ATOM 2629 N N . ILE A 1 351 ? 3.890 14.636 -20.266 1.00 89.56 351 ILE A N 1
ATOM 2630 C CA . ILE A 1 351 ? 4.437 15.865 -19.671 1.00 89.56 351 ILE A CA 1
ATOM 2631 C C . ILE A 1 351 ? 5.792 15.670 -18.977 1.00 89.56 351 ILE A C 1
ATOM 2633 O O . ILE A 1 351 ? 6.350 16.644 -18.476 1.00 89.56 351 ILE A O 1
ATOM 2637 N N . LEU A 1 352 ? 6.330 14.445 -18.971 1.00 92.69 352 LEU A N 1
ATOM 2638 C CA . LEU A 1 352 ? 7.613 14.125 -18.349 1.00 92.69 352 LEU A CA 1
ATOM 2639 C C . LEU A 1 352 ? 8.732 14.898 -19.048 1.00 92.69 352 LEU A C 1
ATOM 2641 O O . LEU A 1 352 ? 9.004 14.634 -20.211 1.00 92.69 352 LEU A O 1
ATOM 2645 N N . ASP A 1 353 ? 9.380 15.835 -18.360 1.00 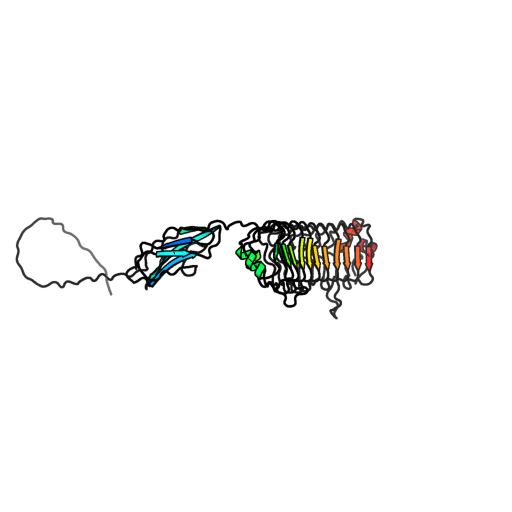91.44 353 ASP A N 1
ATOM 2646 C CA . ASP A 1 353 ? 10.375 16.742 -18.943 1.00 91.44 353 ASP A CA 1
ATOM 2647 C C . ASP A 1 353 ? 11.783 16.131 -18.968 1.00 91.44 353 ASP A C 1
ATOM 2649 O O . ASP A 1 353 ? 12.540 16.275 -19.933 1.00 91.44 353 ASP A O 1
ATOM 2653 N N . ASN A 1 354 ? 12.135 15.416 -17.903 1.00 93.12 354 ASN A N 1
ATOM 2654 C CA . ASN A 1 354 ? 13.437 14.787 -17.714 1.00 93.12 354 ASN A CA 1
ATOM 2655 C C . ASN A 1 354 ? 13.321 13.572 -16.784 1.00 93.12 354 ASN A C 1
ATOM 2657 O O . ASN A 1 354 ? 12.298 13.346 -16.140 1.00 93.12 354 ASN A O 1
ATOM 2661 N N . VAL A 1 355 ? 14.404 12.804 -16.700 1.00 96.81 355 VAL A N 1
ATOM 2662 C CA . VAL A 1 355 ? 14.531 11.657 -15.789 1.00 96.81 355 VAL A CA 1
ATOM 2663 C C . VAL A 1 355 ? 15.636 11.875 -14.752 1.00 96.81 355 VAL A C 1
ATOM 2665 O O . VAL A 1 355 ? 16.138 10.909 -14.193 1.00 96.81 355 VAL A O 1
ATOM 2668 N N . ASP A 1 356 ? 16.035 13.120 -14.472 1.00 95.94 356 ASP A N 1
ATOM 2669 C CA .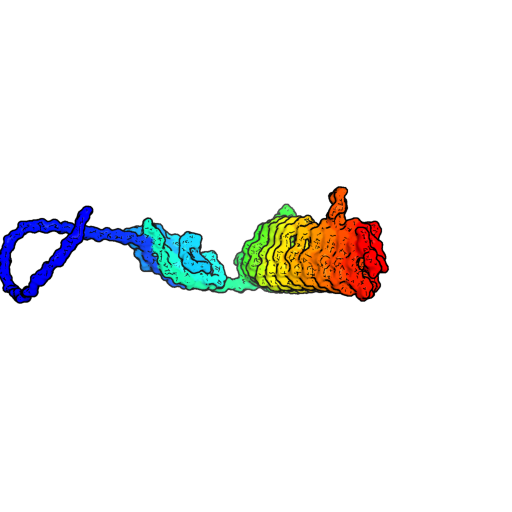 ASP A 1 356 ? 17.237 13.457 -13.681 1.00 95.94 356 ASP A CA 1
ATOM 2670 C C . ASP A 1 356 ? 17.196 12.917 -12.246 1.00 95.94 356 ASP A C 1
ATOM 2672 O O . ASP A 1 356 ? 18.233 12.582 -11.660 1.00 95.94 356 ASP A O 1
ATOM 2676 N N . GLY A 1 357 ? 15.988 12.745 -11.706 1.00 96.88 357 GLY A N 1
ATOM 2677 C CA . GLY A 1 357 ? 15.762 12.074 -10.431 1.00 96.88 357 GLY A CA 1
ATOM 2678 C C . GLY A 1 357 ? 16.268 10.627 -10.388 1.00 96.88 357 GLY A C 1
ATOM 2679 O O . GLY A 1 357 ? 16.536 10.125 -9.311 1.00 96.88 357 GLY A O 1
ATOM 2680 N N . LEU A 1 358 ? 16.506 9.972 -11.527 1.00 98.38 358 LEU A N 1
ATOM 2681 C CA . LEU A 1 358 ? 17.117 8.639 -11.586 1.00 98.38 358 LEU A CA 1
ATOM 2682 C C . LEU A 1 358 ? 18.651 8.657 -11.564 1.00 98.38 358 LEU A C 1
ATOM 2684 O O . LEU A 1 358 ? 19.260 7.607 -11.717 1.00 98.38 358 LEU A O 1
ATOM 2688 N N . SER A 1 359 ? 19.302 9.804 -11.355 1.00 98.00 359 SER A N 1
ATOM 2689 C CA . SER A 1 359 ? 20.767 9.938 -11.452 1.00 98.00 359 SER A CA 1
ATOM 2690 C C . SER A 1 359 ? 21.587 9.017 -10.539 1.00 98.00 359 SER A C 1
ATOM 2692 O O . SER A 1 359 ? 22.766 8.820 -10.819 1.00 98.00 359 SER A O 1
ATOM 2694 N N . ASN A 1 360 ? 21.016 8.416 -9.489 1.00 98.44 360 ASN A N 1
ATOM 2695 C CA . ASN A 1 360 ? 21.692 7.407 -8.657 1.00 98.44 360 ASN A CA 1
ATOM 2696 C C . ASN A 1 360 ? 21.509 5.956 -9.150 1.00 98.44 360 ASN A C 1
ATOM 2698 O O . ASN A 1 360 ? 22.158 5.042 -8.632 1.00 98.44 360 ASN A O 1
ATOM 2702 N N . LEU A 1 361 ? 20.674 5.735 -10.169 1.00 98.75 361 LEU A N 1
ATOM 2703 C CA . LEU A 1 361 ? 20.381 4.422 -10.726 1.00 98.75 361 LEU A CA 1
ATOM 2704 C C . LEU A 1 361 ? 21.630 3.840 -11.390 1.00 98.75 361 LEU A C 1
ATOM 2706 O O . LEU A 1 361 ? 22.148 4.365 -12.373 1.00 98.75 361 LEU A O 1
ATOM 2710 N N . SER A 1 362 ? 22.106 2.721 -10.850 1.00 98.50 362 SER A N 1
ATOM 2711 C CA . SER A 1 362 ? 23.351 2.076 -11.274 1.00 98.50 362 SER A CA 1
ATOM 2712 C C . SER A 1 362 ? 23.130 0.815 -12.104 1.00 98.50 362 SER A C 1
ATOM 2714 O O . SER A 1 362 ? 24.006 0.421 -12.879 1.00 98.50 362 SER A O 1
ATOM 2716 N N . THR A 1 363 ? 21.980 0.159 -11.929 1.00 98.75 363 THR A N 1
ATOM 2717 C CA . THR A 1 363 ? 21.704 -1.167 -12.486 1.00 98.75 363 THR A CA 1
ATOM 2718 C C . THR A 1 363 ? 20.244 -1.295 -12.896 1.00 98.75 363 THR A C 1
ATOM 2720 O O . THR A 1 363 ? 19.356 -1.063 -12.079 1.00 98.75 363 THR A O 1
ATOM 2723 N N . ILE A 1 364 ? 20.031 -1.755 -14.127 1.00 98.81 364 ILE A N 1
ATOM 2724 C CA . ILE A 1 364 ? 18.781 -2.330 -14.631 1.00 98.81 364 ILE A CA 1
ATOM 2725 C C . ILE A 1 364 ? 19.145 -3.720 -15.164 1.00 98.81 364 ILE A C 1
ATOM 2727 O O . ILE A 1 364 ? 19.986 -3.838 -16.056 1.00 98.81 364 ILE A O 1
ATOM 2731 N N . GLN A 1 365 ? 18.585 -4.794 -14.608 1.00 98.62 365 GLN A N 1
ATOM 2732 C CA . GLN A 1 365 ? 18.920 -6.145 -15.093 1.00 98.62 365 GLN A CA 1
ATOM 2733 C C . GLN A 1 365 ? 18.126 -6.553 -16.343 1.00 98.62 365 GLN A C 1
ATOM 2735 O O . GLN A 1 365 ? 18.584 -7.417 -17.088 1.00 98.62 365 GLN A O 1
ATOM 2740 N N . GLY A 1 366 ? 16.966 -5.943 -16.576 1.00 98.62 366 GLY A N 1
ATOM 2741 C CA . GLY A 1 366 ? 16.118 -6.146 -17.749 1.00 98.62 366 GLY A CA 1
ATOM 2742 C C . GLY A 1 366 ? 16.302 -5.067 -18.814 1.00 98.62 366 GLY A C 1
ATOM 2743 O O . GLY A 1 366 ? 17.404 -4.546 -19.009 1.00 98.62 366 GLY A O 1
ATOM 2744 N N . ASP A 1 367 ? 15.212 -4.751 -19.507 1.00 98.81 367 ASP A N 1
ATOM 2745 C CA . ASP A 1 367 ? 15.187 -3.783 -20.601 1.00 98.81 367 ASP A CA 1
ATOM 2746 C C . ASP A 1 367 ? 15.093 -2.341 -20.081 1.00 98.81 367 ASP A C 1
ATOM 2748 O O . ASP A 1 367 ? 14.534 -2.073 -19.017 1.00 98.81 367 ASP A O 1
ATOM 2752 N N . LEU A 1 368 ? 15.595 -1.390 -20.869 1.00 98.75 368 LEU A N 1
ATOM 2753 C CA . LEU A 1 368 ? 15.330 0.035 -20.686 1.00 98.75 368 LEU A CA 1
ATOM 2754 C C . LEU A 1 368 ? 14.514 0.533 -21.877 1.00 98.75 368 LEU A C 1
ATOM 2756 O O . LEU A 1 368 ? 15.023 0.640 -22.995 1.00 98.75 368 LEU A O 1
ATOM 2760 N N . ILE A 1 369 ? 13.244 0.849 -21.631 1.00 98.50 369 ILE A N 1
ATOM 2761 C CA . ILE A 1 369 ? 12.292 1.283 -22.652 1.00 98.50 369 ILE A CA 1
ATOM 2762 C C . ILE A 1 369 ? 11.812 2.696 -22.326 1.00 98.50 369 ILE A C 1
ATOM 2764 O O . ILE A 1 369 ? 11.104 2.913 -21.348 1.00 98.50 369 ILE A O 1
ATOM 2768 N N . VAL A 1 370 ? 12.151 3.650 -23.190 1.00 97.12 370 VAL A N 1
ATOM 2769 C CA . VAL A 1 370 ? 11.692 5.042 -23.130 1.00 97.12 370 VAL A CA 1
ATOM 2770 C C . VAL A 1 370 ? 10.930 5.339 -24.415 1.00 97.12 370 VAL A C 1
ATOM 2772 O O . VAL A 1 370 ? 11.526 5.626 -25.455 1.00 97.12 370 VAL A O 1
ATOM 2775 N N . ASP A 1 371 ? 9.604 5.236 -24.363 1.00 95.25 371 ASP A N 1
ATOM 2776 C CA . ASP A 1 371 ? 8.755 5.283 -25.553 1.00 95.25 371 ASP A CA 1
ATOM 2777 C C . ASP A 1 371 ? 7.585 6.266 -25.429 1.00 95.25 371 ASP A C 1
ATOM 2779 O O . ASP A 1 371 ? 6.850 6.273 -24.449 1.00 95.25 371 ASP A O 1
ATOM 2783 N N . ASN A 1 372 ? 7.353 7.068 -26.465 1.00 92.12 372 ASN A N 1
ATOM 2784 C CA . ASN A 1 372 ? 6.155 7.909 -26.585 1.00 92.12 372 ASN A CA 1
ATOM 2785 C C . ASN A 1 372 ? 5.943 8.913 -25.423 1.00 92.12 372 ASN A C 1
ATOM 2787 O O . ASN A 1 372 ? 4.808 9.240 -25.086 1.00 92.12 372 ASN A O 1
ATOM 2791 N N . ASN A 1 373 ? 7.004 9.438 -24.803 1.00 90.50 373 ASN A N 1
ATOM 2792 C CA . ASN A 1 373 ? 6.904 10.435 -23.722 1.00 90.50 373 ASN A CA 1
ATOM 2793 C C . ASN A 1 373 ? 6.882 11.866 -24.282 1.00 90.50 373 ASN A C 1
ATOM 2795 O O . ASN A 1 373 ? 7.721 12.706 -23.960 1.00 90.50 373 ASN A O 1
ATOM 2799 N N . ALA A 1 374 ? 5.953 12.126 -25.201 1.00 82.81 374 ALA A N 1
ATOM 2800 C CA . ALA A 1 374 ? 5.750 13.436 -25.808 1.00 82.81 374 ALA A CA 1
ATOM 2801 C C . ALA A 1 374 ? 4.255 13.750 -25.909 1.00 82.81 374 ALA A C 1
ATOM 2803 O O . ALA A 1 374 ? 3.462 12.885 -26.285 1.00 82.81 374 ALA A O 1
ATOM 2804 N N . SER A 1 375 ? 3.864 14.994 -25.619 1.00 69.38 375 SER A N 1
ATOM 2805 C CA . SER A 1 375 ? 2.469 15.412 -25.762 1.00 69.38 375 SER A CA 1
ATOM 2806 C C . SER A 1 375 ? 2.020 15.400 -27.222 1.00 69.38 375 SER A C 1
ATOM 2808 O O . SER A 1 375 ? 2.571 16.087 -28.083 1.00 69.38 375 SER A O 1
ATOM 2810 N N . ALA A 1 376 ? 0.978 14.612 -27.499 1.00 58.75 376 ALA A N 1
ATOM 2811 C CA . ALA A 1 376 ? 0.227 14.664 -28.751 1.00 58.75 376 ALA A CA 1
ATOM 2812 C C . ALA A 1 376 ? -0.918 15.697 -28.709 1.00 58.75 376 ALA A C 1
ATOM 2814 O O . ALA A 1 376 ? -1.605 15.875 -29.713 1.00 58.75 376 ALA A O 1
ATOM 2815 N N . LEU A 1 377 ? -1.153 16.336 -27.552 1.00 55.41 377 LEU A N 1
ATOM 2816 C CA . LEU A 1 377 ? -2.379 17.083 -27.246 1.00 55.41 377 LEU A CA 1
ATOM 2817 C C . LEU A 1 377 ? -2.176 18.596 -27.065 1.00 55.41 377 LEU A C 1
ATOM 2819 O O . LEU A 1 377 ? -3.169 19.318 -27.027 1.00 55.41 377 LEU A O 1
ATOM 2823 N N . ASN A 1 378 ? -0.938 19.098 -26.976 1.00 54.97 378 ASN A N 1
ATOM 2824 C CA . ASN A 1 378 ? -0.679 20.539 -26.963 1.00 54.97 378 ASN A CA 1
ATOM 2825 C C . ASN A 1 378 ? -0.226 21.029 -28.354 1.00 54.97 378 ASN A C 1
ATOM 2827 O O . ASN A 1 378 ? 0.746 20.556 -28.934 1.00 54.97 378 ASN A O 1
ATOM 2831 N N . ASP A 1 379 ? -0.914 22.035 -28.899 1.00 53.44 379 ASP A N 1
ATOM 2832 C CA . ASP A 1 379 ? -0.584 22.617 -30.213 1.00 53.44 379 ASP A CA 1
ATOM 2833 C C . ASP A 1 379 ? 0.815 23.281 -30.251 1.00 53.44 379 ASP A C 1
ATOM 2835 O O . ASP A 1 379 ? 1.322 23.621 -31.323 1.00 53.44 379 ASP A O 1
ATOM 2839 N N . ASN A 1 380 ? 1.459 23.445 -29.086 1.00 61.06 380 ASN A N 1
ATOM 2840 C CA . ASN A 1 380 ? 2.745 24.122 -28.923 1.00 61.06 380 ASN A CA 1
ATOM 2841 C C . ASN A 1 380 ? 3.956 23.182 -28.754 1.00 61.06 380 ASN A C 1
ATOM 2843 O O . ASN A 1 380 ? 5.076 23.686 -28.783 1.00 61.06 380 ASN A O 1
ATOM 2847 N N . PHE A 1 381 ? 3.773 21.859 -28.602 1.00 65.06 381 PHE A N 1
ATOM 2848 C CA . PHE A 1 381 ? 4.864 20.880 -28.433 1.00 65.06 381 PHE A CA 1
ATOM 2849 C C . PHE A 1 381 ? 5.925 21.286 -27.382 1.00 65.06 381 PHE A C 1
ATOM 2851 O O . PHE A 1 381 ? 7.120 21.163 -27.639 1.00 65.06 381 PHE A O 1
ATOM 2858 N N . THR A 1 382 ? 5.528 21.819 -26.221 1.00 75.56 382 THR A N 1
ATOM 2859 C CA . THR A 1 382 ? 6.481 22.257 -25.173 1.00 75.56 382 THR A CA 1
ATOM 2860 C C . THR A 1 382 ? 6.758 21.207 -24.104 1.00 75.56 382 THR A C 1
ATOM 2862 O O . THR A 1 382 ? 7.771 21.311 -23.409 1.00 75.56 382 THR A O 1
ATOM 2865 N N . ASP A 1 383 ? 5.877 20.212 -24.002 1.00 85.25 383 ASP A N 1
ATOM 2866 C CA . ASP A 1 383 ? 5.846 19.246 -22.903 1.00 85.25 383 ASP A CA 1
ATOM 2867 C C . ASP A 1 383 ? 6.211 17.854 -23.434 1.00 85.25 383 ASP A C 1
ATOM 2869 O O . ASP A 1 383 ? 5.714 17.422 -24.486 1.00 85.25 383 ASP A O 1
ATOM 2873 N N . GLY A 1 384 ? 7.112 17.179 -22.723 1.00 90.06 384 GLY A N 1
ATOM 2874 C CA . GLY A 1 384 ? 7.680 15.890 -23.104 1.00 90.06 384 GLY A CA 1
ATOM 2875 C C . GLY A 1 384 ? 9.185 15.823 -22.865 1.00 90.06 384 GLY A C 1
ATOM 2876 O O . GLY A 1 384 ? 9.841 16.840 -22.634 1.00 90.06 384 GLY A O 1
ATOM 2877 N N . LEU A 1 385 ? 9.723 14.608 -22.953 1.00 94.19 385 LEU A N 1
ATOM 2878 C CA . LEU A 1 385 ? 11.059 14.288 -22.462 1.00 94.19 385 LEU A CA 1
ATOM 2879 C C . LEU A 1 385 ? 12.133 14.966 -23.313 1.00 94.19 385 LEU A C 1
ATOM 2881 O O . LEU A 1 385 ? 12.164 14.757 -24.524 1.00 94.19 385 LEU A O 1
ATOM 2885 N N . LYS A 1 386 ? 13.021 15.746 -22.687 1.00 94.50 386 LYS A N 1
ATOM 2886 C CA . LYS A 1 386 ? 14.084 16.516 -23.364 1.00 94.50 386 LYS A CA 1
ATOM 2887 C C . LYS A 1 386 ? 15.460 15.878 -23.266 1.00 94.50 386 LYS A C 1
ATOM 2889 O O . LYS A 1 386 ? 16.278 16.047 -24.173 1.00 94.50 386 LYS A O 1
ATOM 2894 N N . ASN A 1 387 ? 15.713 15.152 -22.180 1.00 95.75 387 ASN A N 1
ATOM 2895 C CA . ASN A 1 387 ? 16.991 14.507 -21.917 1.00 95.75 387 ASN A CA 1
ATOM 2896 C C . ASN A 1 387 ? 16.815 13.156 -21.206 1.00 95.75 387 ASN A C 1
ATOM 2898 O O . ASN A 1 387 ? 15.751 12.861 -20.660 1.00 95.75 387 ASN A O 1
ATOM 2902 N N . VAL A 1 388 ? 17.884 12.360 -21.188 1.00 97.38 388 VAL A N 1
ATOM 2903 C CA . VAL A 1 388 ? 17.981 11.108 -20.418 1.00 97.38 388 VAL A CA 1
ATOM 2904 C C . VAL A 1 388 ? 19.137 11.121 -19.406 1.00 97.38 388 VAL A C 1
ATOM 2906 O O . VAL A 1 388 ? 19.783 10.101 -19.165 1.00 97.38 388 VAL A O 1
ATOM 2909 N N . ASN A 1 389 ? 19.423 12.281 -18.805 1.00 97.00 389 ASN A N 1
ATOM 2910 C CA . ASN A 1 389 ? 20.578 12.481 -17.919 1.00 97.00 389 ASN A CA 1
ATOM 2911 C C . ASN A 1 389 ? 20.461 11.741 -16.580 1.00 97.00 389 ASN A C 1
ATOM 2913 O O . ASN A 1 389 ? 21.479 11.439 -15.958 1.00 97.00 389 ASN A O 1
ATOM 2917 N N . GLY A 1 390 ? 19.255 11.314 -16.205 1.00 97.75 390 GLY A N 1
ATOM 2918 C CA . GLY A 1 390 ? 19.034 10.332 -15.143 1.00 97.75 390 GLY A CA 1
ATOM 2919 C C . GLY A 1 390 ? 19.853 9.048 -15.277 1.00 97.75 390 GLY A C 1
ATOM 2920 O O . GLY A 1 390 ? 20.188 8.436 -14.277 1.00 97.75 390 GLY A O 1
ATOM 2921 N N . PHE A 1 391 ? 20.247 8.639 -16.485 1.00 98.50 391 PHE A N 1
ATOM 2922 C CA . PHE A 1 391 ? 21.019 7.404 -16.671 1.00 98.50 391 PHE A CA 1
ATOM 2923 C C . PHE A 1 391 ? 22.537 7.596 -16.599 1.00 98.50 391 PHE A C 1
ATOM 2925 O O . PHE A 1 391 ? 23.278 6.651 -16.857 1.00 98.50 391 PHE A O 1
ATOM 2932 N N . ILE A 1 392 ? 23.021 8.780 -16.207 1.00 98.12 392 ILE A N 1
ATOM 2933 C CA . ILE A 1 392 ? 24.455 9.106 -16.211 1.00 98.12 392 ILE A CA 1
ATOM 2934 C C . ILE A 1 392 ? 25.314 8.147 -15.374 1.00 98.12 392 ILE A C 1
ATOM 2936 O O . ILE A 1 392 ? 26.470 7.912 -15.715 1.00 98.12 392 ILE A O 1
ATOM 2940 N N . ASN A 1 393 ? 24.763 7.560 -14.308 1.00 98.31 393 ASN A N 1
ATOM 2941 C CA . ASN A 1 393 ? 25.460 6.584 -13.463 1.00 98.31 393 ASN A CA 1
ATOM 2942 C C . ASN A 1 393 ? 25.031 5.131 -13.728 1.00 98.31 393 ASN A C 1
ATOM 2944 O O . ASN A 1 393 ? 25.451 4.230 -12.997 1.00 98.31 393 ASN A O 1
ATOM 2948 N N . LEU A 1 394 ? 24.236 4.880 -14.774 1.00 98.50 394 LEU A N 1
ATOM 2949 C CA . LEU A 1 394 ? 23.806 3.539 -15.143 1.00 98.50 394 LEU A CA 1
ATOM 2950 C C . LEU A 1 394 ? 25.020 2.758 -15.659 1.00 98.50 394 LEU A C 1
ATOM 2952 O O . LEU A 1 394 ? 25.574 3.046 -16.718 1.00 98.50 394 LEU A O 1
ATOM 2956 N N . ASN A 1 395 ? 25.459 1.771 -14.883 1.00 97.56 395 ASN A N 1
ATOM 2957 C CA . ASN A 1 395 ? 26.634 0.961 -15.189 1.00 97.56 395 ASN A CA 1
ATOM 2958 C C . ASN A 1 395 ? 26.263 -0.347 -15.879 1.00 97.56 395 ASN A C 1
ATOM 2960 O O . ASN A 1 395 ? 27.003 -0.818 -16.740 1.00 97.56 395 ASN A O 1
ATOM 2964 N N . THR A 1 396 ? 25.133 -0.931 -15.479 1.00 98.00 396 THR A N 1
ATOM 2965 C CA . THR A 1 396 ? 24.675 -2.236 -15.954 1.00 98.00 396 THR A CA 1
ATOM 2966 C C . THR A 1 396 ? 23.283 -2.107 -16.553 1.00 98.00 396 THR A C 1
ATOM 2968 O O . THR A 1 396 ? 22.359 -1.672 -15.869 1.00 98.00 396 THR A O 1
ATOM 2971 N N . LEU A 1 397 ? 23.151 -2.530 -17.811 1.00 98.50 397 LEU A N 1
ATOM 2972 C CA . LEU A 1 397 ? 21.882 -2.782 -18.484 1.00 98.50 397 LEU A CA 1
ATOM 2973 C C . LEU A 1 397 ? 21.926 -4.210 -19.038 1.00 98.50 397 LEU A C 1
ATOM 2975 O O . LEU A 1 397 ? 22.765 -4.502 -19.895 1.00 98.50 397 LEU A O 1
ATOM 2979 N N . GLY A 1 398 ? 21.094 -5.102 -18.502 1.00 98.19 398 GLY A N 1
ATOM 2980 C CA . GLY A 1 398 ? 21.123 -6.522 -18.869 1.00 98.19 398 GLY A CA 1
ATOM 2981 C C . GLY A 1 398 ? 20.341 -6.866 -20.141 1.00 98.19 398 GLY A C 1
ATOM 2982 O O . GLY A 1 398 ? 20.709 -7.822 -20.826 1.00 98.19 398 GLY A O 1
ATOM 2983 N N . GLY A 1 399 ? 19.312 -6.083 -20.472 1.00 98.12 399 GLY A N 1
ATOM 2984 C CA . GLY A 1 399 ? 18.443 -6.273 -21.632 1.00 98.12 399 GLY A CA 1
ATOM 2985 C C . GLY A 1 399 ? 18.667 -5.275 -22.770 1.00 98.12 399 GLY A C 1
ATOM 2986 O O . GLY A 1 399 ? 19.750 -4.709 -22.954 1.00 98.12 399 GLY A O 1
ATOM 2987 N N . ASP A 1 400 ? 17.625 -5.068 -23.566 1.00 98.44 400 ASP A N 1
ATOM 2988 C CA . ASP A 1 400 ? 17.626 -4.176 -24.720 1.00 98.44 400 ASP A CA 1
ATOM 2989 C C . ASP A 1 400 ? 17.357 -2.715 -24.320 1.00 98.44 400 ASP A C 1
ATOM 2991 O O . ASP A 1 400 ? 16.629 -2.413 -23.374 1.00 98.44 400 ASP A O 1
ATOM 2995 N N . LEU A 1 401 ? 17.956 -1.784 -25.065 1.00 98.50 401 LEU A N 1
ATOM 2996 C CA . LEU A 1 401 ? 17.787 -0.346 -24.908 1.00 98.50 401 LEU A CA 1
ATOM 2997 C C . LEU A 1 401 ? 16.943 0.184 -26.060 1.00 98.50 401 LEU A C 1
ATOM 2999 O O . LEU A 1 401 ? 17.414 0.272 -27.196 1.00 98.50 401 LEU A O 1
ATOM 3003 N N . THR A 1 402 ? 15.712 0.585 -25.764 1.00 98.19 402 THR A N 1
ATOM 3004 C CA . THR A 1 402 ? 14.780 1.138 -26.750 1.00 98.19 402 THR A CA 1
ATOM 3005 C C . THR A 1 402 ? 14.409 2.567 -26.385 1.00 98.19 402 THR A C 1
ATOM 3007 O O . THR A 1 402 ? 13.792 2.807 -25.352 1.00 98.19 402 THR A O 1
ATOM 3010 N N . VAL A 1 403 ? 14.751 3.519 -27.255 1.00 97.50 403 VAL A N 1
ATOM 3011 C CA . VAL A 1 403 ? 14.375 4.931 -27.111 1.00 97.50 403 VAL A CA 1
ATOM 3012 C C . VAL A 1 403 ? 13.672 5.398 -28.380 1.00 97.50 403 VAL A C 1
ATOM 3014 O O . VAL A 1 403 ? 14.300 5.637 -29.416 1.00 97.50 403 VAL A O 1
ATOM 3017 N N . THR A 1 404 ? 12.349 5.512 -28.331 1.00 95.56 404 THR A N 1
ATOM 3018 C CA . THR A 1 404 ? 11.517 5.756 -29.517 1.00 95.56 404 THR A CA 1
ATOM 3019 C C . THR A 1 404 ? 10.415 6.768 -29.248 1.00 95.56 404 THR A C 1
ATOM 3021 O O . THR A 1 404 ? 9.909 6.895 -28.144 1.00 95.56 404 THR A O 1
ATOM 3024 N N . SER A 1 405 ? 9.994 7.494 -30.283 1.00 92.56 405 SER A N 1
ATOM 3025 C CA . SER A 1 405 ? 8.794 8.342 -30.216 1.00 92.56 405 SER A CA 1
ATOM 3026 C C . SER A 1 405 ? 8.829 9.465 -29.155 1.00 92.56 405 SER A C 1
ATOM 3028 O O . SER A 1 405 ? 7.777 9.955 -28.757 1.00 92.56 405 SER A O 1
ATOM 3030 N N . ASN A 1 406 ? 10.009 9.925 -28.721 1.00 93.44 406 ASN A N 1
ATOM 3031 C CA . ASN A 1 406 ? 10.159 11.044 -27.779 1.00 93.44 406 ASN A CA 1
ATOM 3032 C C . ASN A 1 406 ? 10.519 12.332 -28.536 1.00 93.44 406 ASN A C 1
ATOM 3034 O O . ASN A 1 406 ? 11.683 12.715 -28.645 1.00 93.44 406 ASN A O 1
ATOM 3038 N N . LYS A 1 407 ? 9.517 13.002 -29.113 1.00 91.75 407 LYS A N 1
ATOM 3039 C CA . LYS A 1 407 ? 9.707 14.090 -30.094 1.00 91.75 407 LYS A CA 1
ATOM 3040 C C . LYS A 1 407 ? 10.596 15.253 -29.619 1.00 91.75 407 LYS A C 1
ATOM 3042 O O . LYS A 1 407 ? 11.223 15.894 -30.460 1.00 91.75 407 LYS A O 1
ATOM 3047 N N . LEU A 1 408 ? 10.637 15.532 -28.315 1.00 92.56 408 LEU A N 1
ATOM 3048 C CA . LEU A 1 408 ? 11.440 16.614 -27.727 1.00 92.56 408 LEU A CA 1
ATOM 3049 C C . LEU A 1 408 ? 12.812 16.162 -27.214 1.00 92.56 408 LEU A C 1
ATOM 3051 O O . LEU A 1 408 ? 13.612 17.008 -26.827 1.00 92.56 408 LEU A O 1
ATOM 3055 N N . LEU A 1 409 ? 13.105 14.861 -27.253 1.00 95.06 409 LEU A N 1
ATOM 3056 C CA . LEU A 1 409 ? 14.333 14.303 -26.703 1.00 95.06 409 LEU A CA 1
ATOM 3057 C C . LEU A 1 409 ? 15.495 14.604 -27.644 1.00 95.06 409 LEU A C 1
ATOM 3059 O O . LEU A 1 409 ? 15.592 13.996 -28.716 1.00 95.06 409 LEU A O 1
ATOM 3063 N N . THR A 1 410 ? 16.361 15.538 -27.249 1.00 95.62 410 THR A N 1
ATOM 3064 C CA . THR A 1 410 ? 17.552 15.926 -28.018 1.00 95.62 410 THR A CA 1
ATOM 3065 C C . THR A 1 410 ? 18.867 15.625 -27.311 1.00 95.62 410 THR A C 1
ATOM 3067 O O . THR A 1 410 ? 19.894 15.614 -27.981 1.00 95.62 410 THR A O 1
ATOM 3070 N N . ASP A 1 411 ? 18.854 15.331 -26.008 1.00 97.62 411 ASP A N 1
ATOM 3071 C CA . ASP A 1 411 ? 20.054 15.038 -25.217 1.00 97.62 411 ASP A CA 1
ATOM 3072 C C . ASP A 1 411 ? 20.083 13.577 -24.733 1.00 97.62 411 ASP A C 1
ATOM 3074 O O . ASP A 1 411 ? 19.300 13.159 -23.877 1.00 97.62 411 ASP A O 1
ATOM 3078 N N . PHE A 1 412 ? 21.012 12.799 -25.292 1.00 98.19 412 PHE A N 1
ATOM 3079 C CA . PHE A 1 412 ? 21.257 11.390 -24.978 1.00 98.19 412 PHE A CA 1
ATOM 3080 C C . PHE A 1 412 ? 22.535 11.181 -24.151 1.00 98.19 412 PHE A C 1
ATOM 3082 O O . PHE A 1 412 ? 22.967 10.040 -23.969 1.00 98.19 412 PHE A O 1
ATOM 3089 N N . CYS A 1 413 ? 23.171 12.248 -23.656 1.00 97.94 413 CYS A N 1
ATOM 3090 C CA . CYS A 1 413 ? 24.486 12.163 -23.020 1.00 97.94 413 CYS A CA 1
ATOM 3091 C C . CYS A 1 413 ? 24.497 11.296 -21.753 1.00 97.94 413 CYS A C 1
ATOM 3093 O O . CYS A 1 413 ? 25.500 10.632 -21.482 1.00 97.94 413 CYS A O 1
ATOM 3095 N N . GLY A 1 414 ? 23.369 11.197 -21.043 1.00 97.81 414 GLY A N 1
ATOM 3096 C CA . GLY A 1 414 ? 23.200 10.266 -19.924 1.00 97.81 414 GLY A CA 1
ATOM 3097 C C . GLY A 1 414 ? 23.456 8.790 -20.260 1.00 97.81 414 GLY A C 1
ATOM 3098 O O . GLY A 1 414 ? 23.794 8.023 -19.372 1.00 97.81 414 GLY A O 1
ATOM 3099 N N . LEU A 1 415 ? 23.383 8.370 -21.528 1.00 98.25 415 LEU A N 1
ATOM 3100 C CA . LEU A 1 415 ? 23.639 6.978 -21.932 1.00 98.25 415 LEU A CA 1
ATOM 3101 C C . LEU A 1 415 ? 25.123 6.664 -22.175 1.00 98.25 415 LEU A C 1
ATOM 3103 O O . LEU A 1 415 ? 25.467 5.539 -22.536 1.00 98.25 415 LEU A O 1
ATOM 3107 N N . LYS A 1 416 ? 26.032 7.630 -22.025 1.00 98.19 416 LYS A N 1
ATOM 3108 C CA . LYS A 1 416 ? 27.450 7.412 -22.335 1.00 98.19 416 LYS A CA 1
ATOM 3109 C C . LYS A 1 416 ? 28.073 6.304 -21.475 1.00 98.19 416 LYS A C 1
ATOM 3111 O O . LYS A 1 416 ? 28.733 5.417 -22.016 1.00 98.19 416 LYS A O 1
ATOM 3116 N N . THR A 1 417 ? 27.786 6.304 -20.175 1.00 98.06 417 THR A N 1
ATOM 3117 C CA . THR A 1 417 ? 28.359 5.370 -19.190 1.00 98.06 417 THR A CA 1
ATOM 3118 C C . THR A 1 417 ? 28.080 3.906 -19.530 1.00 98.06 417 THR A C 1
ATOM 3120 O O . THR A 1 417 ? 29.002 3.088 -19.528 1.00 98.06 417 THR A O 1
ATOM 3123 N N . ILE A 1 418 ? 26.847 3.555 -19.918 1.00 97.69 418 ILE A N 1
ATOM 3124 C CA . ILE A 1 418 ? 26.525 2.171 -20.313 1.00 97.69 418 ILE A CA 1
ATOM 3125 C C . ILE A 1 418 ? 27.326 1.720 -21.543 1.00 97.69 418 ILE A C 1
ATOM 3127 O O . ILE A 1 418 ? 27.753 0.566 -21.626 1.00 97.69 418 ILE A O 1
ATOM 3131 N N . PHE A 1 419 ? 27.572 2.613 -22.507 1.00 97.88 419 PHE A N 1
ATOM 3132 C CA . PHE A 1 419 ? 28.325 2.268 -23.711 1.00 97.88 419 PHE A CA 1
ATOM 3133 C C . PHE A 1 419 ? 29.824 2.154 -23.443 1.00 97.88 419 PHE A C 1
ATOM 3135 O O . PHE A 1 419 ? 30.456 1.256 -24.005 1.00 97.88 419 PHE A O 1
ATOM 3142 N N . GLU A 1 420 ? 30.378 3.001 -22.571 1.00 97.56 420 GLU A N 1
ATOM 3143 C CA . GLU A 1 420 ? 31.767 2.901 -22.103 1.00 97.56 420 GLU A CA 1
ATOM 3144 C C . GLU A 1 420 ? 32.013 1.602 -21.328 1.00 97.56 420 GLU A C 1
ATOM 3146 O O . GLU A 1 420 ? 33.051 0.961 -21.503 1.00 97.56 420 GLU A O 1
ATOM 3151 N N . ASN A 1 421 ? 31.016 1.149 -20.566 1.00 96.06 421 ASN A N 1
ATOM 3152 C CA . ASN A 1 421 ? 31.044 -0.119 -19.836 1.00 96.06 421 ASN A CA 1
ATOM 3153 C C . ASN A 1 421 ? 30.772 -1.354 -20.715 1.00 96.06 421 ASN A C 1
ATOM 3155 O O . ASN A 1 421 ? 30.659 -2.470 -20.210 1.00 96.06 421 ASN A O 1
ATOM 3159 N N . GLY A 1 422 ? 30.714 -1.186 -22.038 1.00 92.94 422 GLY A N 1
ATOM 3160 C CA . GLY A 1 422 ? 30.691 -2.304 -22.974 1.00 92.94 422 GLY A CA 1
ATOM 3161 C C . GLY A 1 422 ? 29.319 -2.940 -23.178 1.00 92.94 422 GLY A C 1
ATOM 3162 O O . GLY A 1 422 ? 29.271 -4.115 -23.526 1.00 92.94 422 GLY A O 1
ATOM 3163 N N . TYR A 1 423 ? 28.224 -2.187 -23.018 1.00 96.69 423 TYR A N 1
ATOM 3164 C CA . TYR A 1 423 ? 26.863 -2.651 -23.314 1.00 96.69 423 TYR A CA 1
ATOM 3165 C C . TYR A 1 423 ? 26.760 -3.428 -24.645 1.00 96.69 423 TYR A C 1
ATOM 3167 O O . TYR A 1 423 ? 27.187 -2.930 -25.701 1.00 96.69 423 TYR A O 1
ATOM 3175 N N . THR A 1 424 ? 26.186 -4.637 -24.580 1.00 93.69 424 THR A N 1
ATOM 3176 C CA . THR A 1 424 ? 26.096 -5.605 -25.692 1.00 93.69 424 THR A CA 1
ATOM 3177 C C . THR A 1 424 ? 24.678 -5.890 -26.190 1.00 93.69 424 THR A C 1
ATOM 3179 O O . THR A 1 424 ? 24.545 -6.635 -27.161 1.00 93.69 424 THR A O 1
ATOM 3182 N N . GLY A 1 425 ? 23.638 -5.363 -25.537 1.00 96.38 425 GLY A N 1
ATOM 3183 C CA . GLY A 1 425 ? 22.247 -5.539 -25.970 1.00 96.38 425 GLY A CA 1
ATOM 3184 C C . GLY A 1 425 ? 21.902 -4.724 -27.221 1.00 96.38 425 GLY A C 1
ATOM 3185 O O . GLY A 1 425 ? 22.740 -3.989 -27.762 1.00 96.38 425 GLY A O 1
ATOM 3186 N N . ASN A 1 426 ? 20.667 -4.859 -27.706 1.00 97.75 426 ASN A N 1
ATOM 3187 C CA . ASN A 1 426 ? 20.219 -4.108 -28.872 1.00 97.75 426 ASN A CA 1
ATOM 3188 C C . ASN A 1 426 ? 19.959 -2.649 -28.495 1.00 97.75 426 ASN A C 1
ATOM 3190 O O . ASN A 1 426 ? 19.145 -2.354 -27.626 1.00 97.75 426 ASN A O 1
ATOM 3194 N N . TYR A 1 427 ? 20.608 -1.730 -29.209 1.00 97.62 427 TYR A N 1
ATOM 3195 C CA . TYR A 1 427 ? 20.323 -0.303 -29.121 1.00 97.62 427 TYR A CA 1
ATOM 3196 C C . TYR A 1 427 ? 19.384 0.113 -30.254 1.00 97.62 427 TYR A C 1
ATOM 3198 O O . TYR A 1 427 ? 19.796 0.205 -31.413 1.00 97.62 427 TYR A O 1
ATOM 3206 N N . THR A 1 428 ? 18.121 0.355 -29.915 1.00 97.06 428 THR A N 1
ATOM 3207 C CA . THR A 1 428 ? 17.075 0.761 -30.855 1.00 97.06 428 THR A CA 1
ATOM 3208 C C . THR A 1 428 ? 16.695 2.215 -30.621 1.00 97.06 428 THR A C 1
ATOM 3210 O O . THR A 1 428 ? 16.105 2.561 -29.600 1.00 97.06 428 THR A O 1
ATOM 3213 N N . VAL A 1 429 ? 16.981 3.062 -31.610 1.00 94.19 429 VAL A N 1
ATOM 3214 C CA . VAL A 1 429 ? 16.584 4.474 -31.627 1.00 94.19 429 VAL A CA 1
ATOM 3215 C C . VAL A 1 429 ? 15.757 4.743 -32.879 1.00 94.19 429 VAL A C 1
ATOM 3217 O O . VAL A 1 429 ? 16.197 4.465 -33.995 1.00 94.19 429 VAL A O 1
ATOM 3220 N N . GLY A 1 430 ? 14.519 5.206 -32.698 1.00 80.31 430 GLY A N 1
ATOM 3221 C CA . GLY A 1 430 ? 13.516 5.307 -33.770 1.00 80.31 430 GLY A CA 1
ATOM 3222 C C . GLY A 1 430 ? 13.405 6.694 -34.408 1.00 80.31 430 GLY A C 1
ATOM 3223 O O . GLY A 1 430 ? 13.787 7.693 -33.821 1.00 80.31 430 GLY A O 1
ATOM 3224 N N . SER A 1 431 ? 12.782 6.791 -35.587 1.00 73.19 431 SER A N 1
ATOM 3225 C CA . SER A 1 431 ? 12.690 8.017 -36.414 1.00 73.19 431 SER A CA 1
ATOM 3226 C C . SER A 1 431 ? 11.883 9.190 -35.830 1.00 73.19 431 SER A C 1
ATOM 3228 O O . SER A 1 431 ? 11.622 10.161 -36.538 1.00 73.19 431 SER A O 1
ATOM 3230 N N . SER A 1 432 ? 11.435 9.099 -34.580 1.00 88.31 432 SER A N 1
ATOM 3231 C CA . SER A 1 432 ? 10.503 10.051 -33.969 1.00 88.31 432 SER A CA 1
ATOM 3232 C C . SER A 1 432 ? 10.988 10.618 -32.635 1.00 88.31 432 SER A C 1
ATOM 3234 O O . SER A 1 432 ? 10.184 11.213 -31.921 1.00 88.31 432 SER A O 1
ATOM 3236 N N . ASN A 1 433 ? 12.282 10.485 -32.314 1.00 94.06 433 ASN A N 1
ATOM 3237 C CA . ASN A 1 433 ? 12.901 11.350 -31.308 1.00 94.06 433 ASN A CA 1
ATOM 3238 C C . ASN A 1 433 ? 13.412 12.659 -31.932 1.00 94.06 433 ASN A C 1
ATOM 3240 O O . ASN A 1 433 ? 13.631 12.723 -33.148 1.00 94.06 433 ASN A O 1
ATOM 3244 N N . GLY A 1 434 ? 13.628 13.683 -31.101 1.00 93.81 434 GLY A N 1
ATOM 3245 C CA . GLY A 1 434 ? 14.194 14.972 -31.526 1.00 93.81 434 GLY A CA 1
ATOM 3246 C C . GLY A 1 434 ? 15.637 14.862 -32.037 1.00 93.81 434 GLY A C 1
ATOM 3247 O O . GLY A 1 434 ? 16.016 15.534 -32.997 1.00 93.81 434 GLY A O 1
ATOM 3248 N N . TYR A 1 435 ? 16.417 13.954 -31.453 1.00 95.88 435 TYR A N 1
ATOM 3249 C CA . TYR A 1 435 ? 17.742 13.546 -31.909 1.00 95.88 435 TYR A CA 1
ATOM 3250 C C . TYR A 1 435 ? 17.863 12.020 -31.878 1.00 95.88 435 TYR A C 1
ATOM 3252 O O . TYR A 1 435 ? 17.236 11.363 -31.056 1.00 95.88 435 TYR A O 1
ATOM 3260 N N . ASN A 1 436 ? 18.635 11.440 -32.800 1.00 96.50 436 ASN A N 1
ATOM 3261 C CA . ASN A 1 436 ? 18.786 9.987 -32.925 1.00 96.50 436 ASN A CA 1
ATOM 3262 C C . ASN A 1 436 ? 20.264 9.616 -33.129 1.00 96.50 436 ASN A C 1
ATOM 3264 O O . ASN A 1 436 ? 20.643 9.233 -34.240 1.00 96.50 436 ASN A O 1
ATOM 3268 N N . PRO A 1 437 ? 21.117 9.795 -32.106 1.00 97.50 437 PRO A N 1
ATOM 3269 C CA . PRO A 1 437 ? 22.535 9.487 -32.221 1.00 97.50 437 PRO A CA 1
ATOM 3270 C C . PRO A 1 437 ? 22.783 7.981 -32.332 1.00 97.50 437 PRO A C 1
ATOM 3272 O O . PRO A 1 437 ? 22.080 7.158 -31.749 1.00 97.50 437 PRO A O 1
ATOM 3275 N N . SER A 1 438 ? 23.841 7.620 -33.052 1.00 96.69 438 SER A N 1
ATOM 3276 C CA . SER A 1 438 ? 24.438 6.283 -32.979 1.00 96.69 438 SER A CA 1
ATOM 3277 C C . SER A 1 438 ? 25.227 6.090 -31.679 1.00 96.69 438 SER A C 1
ATOM 3279 O O . SER A 1 438 ? 25.614 7.052 -31.010 1.00 96.69 438 SER A O 1
ATOM 3281 N N . LYS A 1 439 ? 25.533 4.830 -31.346 1.00 96.06 439 LYS A N 1
ATOM 3282 C CA . LYS A 1 439 ? 26.404 4.487 -30.212 1.00 96.06 439 LYS A CA 1
ATOM 3283 C C . LYS A 1 439 ? 27.773 5.169 -30.330 1.00 96.06 439 LYS A C 1
ATOM 3285 O O . LYS A 1 439 ? 28.297 5.679 -29.344 1.00 96.06 439 LYS A O 1
ATOM 3290 N N . GLU A 1 440 ? 28.338 5.212 -31.535 1.00 96.81 440 GLU A N 1
ATOM 3291 C CA . GLU A 1 440 ? 29.631 5.841 -31.815 1.00 96.81 440 GLU A CA 1
ATOM 3292 C C . GLU A 1 440 ? 29.596 7.355 -31.588 1.00 96.81 440 GLU A C 1
ATOM 3294 O O . GLU A 1 440 ? 30.556 7.910 -31.059 1.00 96.81 440 GLU A O 1
ATOM 3299 N N . GLN A 1 441 ? 28.488 8.014 -31.940 1.00 97.75 441 GLN A N 1
ATOM 3300 C CA . GLN A 1 441 ? 28.306 9.446 -31.694 1.00 97.75 441 GLN A CA 1
ATOM 3301 C C . GLN A 1 441 ? 28.228 9.756 -30.200 1.00 97.75 441 GLN A C 1
ATOM 3303 O O . GLN A 1 441 ? 28.892 10.683 -29.745 1.00 97.75 441 GLN A O 1
ATOM 3308 N N . ILE A 1 442 ? 27.505 8.950 -29.416 1.00 97.88 442 ILE A N 1
ATOM 3309 C CA . ILE A 1 442 ? 27.442 9.147 -27.959 1.00 97.88 442 ILE A CA 1
ATOM 3310 C C . ILE A 1 442 ? 28.823 8.970 -27.316 1.00 97.88 442 ILE A C 1
ATOM 3312 O O . ILE A 1 442 ? 29.231 9.785 -26.491 1.00 97.88 442 ILE A O 1
ATOM 3316 N N . LEU A 1 443 ? 29.579 7.947 -27.727 1.00 97.25 443 LEU A N 1
ATOM 3317 C CA . LEU A 1 443 ? 30.955 7.736 -27.261 1.00 97.25 443 LEU A CA 1
ATOM 3318 C C . LEU A 1 443 ? 31.915 8.860 -27.695 1.00 97.25 443 LEU A C 1
ATOM 3320 O O . LEU A 1 443 ? 32.906 9.112 -27.012 1.00 97.25 443 LEU A O 1
ATOM 3324 N N . GLY A 1 444 ? 31.628 9.522 -28.818 1.00 97.19 444 GLY A N 1
ATOM 3325 C CA . GLY A 1 444 ? 32.394 10.636 -29.378 1.00 97.19 444 GLY A CA 1
ATOM 3326 C C . GLY A 1 444 ? 31.970 12.030 -28.906 1.00 97.19 444 GLY A C 1
ATOM 3327 O O . GLY A 1 444 ? 32.369 13.000 -29.542 1.00 97.19 444 GLY A O 1
ATOM 3328 N N . ASP A 1 445 ? 31.171 12.140 -27.837 1.00 95.69 445 ASP A N 1
ATOM 3329 C CA . ASP A 1 445 ? 30.625 13.404 -27.304 1.00 95.69 445 ASP A CA 1
ATOM 3330 C C . ASP A 1 445 ? 29.670 14.156 -28.260 1.00 95.69 445 ASP A C 1
ATOM 3332 O O . ASP A 1 445 ? 29.335 15.317 -28.039 1.00 95.69 445 ASP A O 1
ATOM 3336 N N . GLU A 1 446 ? 29.152 13.481 -29.290 1.00 97.56 446 GLU A N 1
ATOM 3337 C CA . GLU A 1 446 ? 28.091 13.960 -30.190 1.00 97.56 446 GLU A CA 1
ATOM 3338 C C . GLU A 1 446 ? 26.710 13.450 -29.722 1.00 97.56 446 GLU A C 1
ATOM 3340 O O . GLU A 1 446 ? 25.897 12.950 -30.504 1.00 97.56 446 GLU A O 1
ATOM 3345 N N . CYS A 1 447 ? 26.456 13.517 -28.412 1.00 96.44 447 CYS A N 1
ATOM 3346 C CA . CYS A 1 447 ? 25.269 12.954 -27.758 1.00 96.44 447 CYS A CA 1
ATOM 3347 C C . CYS A 1 447 ? 24.070 13.911 -27.656 1.00 96.44 447 CYS A C 1
ATOM 3349 O O . CYS A 1 447 ? 23.001 13.477 -27.226 1.00 96.44 447 CYS A O 1
ATOM 3351 N N . SER A 1 448 ? 24.202 15.167 -28.093 1.00 96.00 448 SER A N 1
ATOM 3352 C CA . SER A 1 448 ? 23.115 16.152 -28.092 1.00 96.00 448 SER A CA 1
ATOM 3353 C C . SER A 1 448 ? 23.078 17.015 -29.362 1.00 96.00 448 SER A C 1
ATOM 3355 O O . SER A 1 448 ? 24.084 17.132 -30.067 1.00 96.00 448 SER A O 1
ATOM 3357 N N . ASN A 1 449 ? 21.905 17.587 -29.670 1.00 90.81 449 ASN A N 1
ATOM 3358 C CA . ASN A 1 449 ? 21.648 18.475 -30.819 1.00 90.81 449 ASN A CA 1
ATOM 3359 C C . ASN A 1 449 ? 20.907 19.750 -30.401 1.00 90.81 449 ASN A C 1
ATOM 3361 O O . ASN A 1 449 ? 19.936 19.624 -29.616 1.00 90.81 449 ASN A O 1
#

Radius of gyration: 38.58 Å; chains: 1; bounding box: 64×89×134 Å

Secondary structure (DSSP, 8-state):
---------------------------PPP-------------EEEEPPPBS--SS-EEEEEEEEE-TTS---EEEEEEESSSS--TTSEE----S-SS-EEEEE-SPPTT-EEEEEEEEE-SS-EEE---EEEEPPPPP--EEPS-EEE-SHHHHHHHHHTT--EESS-EEEE---SS-SSPPP----GGGTT--EESS-EEEES---S--GGGGG--EESS-EEEE--TT--EE---TT--EESS-EEEES-TT--EE-TTTT--EESS-EEEES-TT--EE-TTTT--EESS-EEEEEESS----GGGTT--EESS-EEEEEE--S--GGGTT--EESS-EEEES-TT----GGGTT--EESS-EEEE--B-SS-TT---B--B-GGGTT--EE-S-EEEES-TT--B-GGGHHHHHTT--S-EEE-TTSS----HHHHHTT--B-

Sequence (449 aa):
MKNFGWIFLGFLLIVFSCTSSDADSDEPEQIEENQEEEVITVPVVSTTQITEITNNTATGGGTNINDGGSNITQKGICWSKVSSPDLDDNFTEEGGSTEDFTSFLDELDGNTTYFVRAYAINEIGVGYGEELSFTTDENPVVVYEGDVELTSQAEVDEFGMNGYTIVTGSFAVVANLINQVNPEYISNLDGIKQLTEVGTDLSILSTTVENLDALSNLKKVGGSINIQGNPLLAEIDFLNEITEINSDVVISSNPSVIEISGFKNVVSINGDLELISMDGLETISGFGQLNSISGLLRFQSLISVMDFSGFTSLSSIGGDLDILTSSISDMNGFSSLTNIGGSLILRTNVILDNVDGLSNLSTIQGDLIVDNNASALNDNFTDGLKNVNGFINLNTLGGDLTVTSNKLLTDFCGLKTIFENGYTGNYTVGSSNGYNPSKEQILGDECSN